Protein AF-A0A409XPY7-F1 (afdb_monomer)

InterPro domains:
  IPR007122 Villin/Gelsolin [PR00597] (169-185)
  IPR007122 Villin/Gelsolin [PR00597] (230-250)
  IPR007122 Villin/Gelsolin [PR00597] (290-310)
  IPR007122 Villin/Gelsolin [PR00597] (414-436)
  IPR007122 Villin/Gelsolin [PTHR11977] (135-487)
  IPR007122 Villin/Gelsolin [SM00262] (150-250)
  IPR007122 Villin/Gelsolin [SM00262] (276-369)
  IPR007122 Villin/Gelsolin [SM00262] (385-489)
  IPR007123 Gelsolin-like domain [PF00626] (166-244)
  IPR007123 Gelsolin-like domain [PF00626] (291-356)
  IPR007123 Gelsolin-like domain [PF00626] (403-486)
  IPR029006 ADF-H/Gelsolin-like domain superfamily [G3DSA:3.40.20.10] (138-263)
  IPR029006 ADF-H/Gelsolin-like domain superfamily [G3DSA:3.40.20.10] (264-374)
  IPR029006 ADF-H/Gelsolin-like domain superfamily [G3DSA:3.40.20.10] (384-488)

Foldseek 3Di:
DVVVVVVVVVVVVVVVVVVVVLPDDPDDDDDPVRDDCVVVVCVPPVVVVVVVVVVVVPPDPDDDDDDDDDPPPPVVVVVVVVVVVVVPDDPVVVVVVVVVVVVVVVVVPDDPPPPPVPPCCVCVLPPVVLVVLLVVLVVQPLLPPPQPDADKWKFWQAPLHTHTDDPVCVQEEELQTKMKMKGWDAPDPPDPDIAIAIEIEHRPNHDPSRSVSSLVVSVSSCSNVVVRYWYKYAYPPQGDPVVLVNDLEHEYEYDDNVNVPPDQPQLHDLADWWKKKWAWCDDVVDDTGIYIYTDPPALQVFAAQTWMWIRRNQEIEIEAHPNHDPVSVVVSVVVVVVNCVSVVNSHHYYYYYVVDPCNCVSQCSRNNPRDHHYPPCPPLPQPVPAKWKFWWDCPVVDTDTHTDPDPAPVRDDLQTKMWIFQQPRDPRGAIEIEHRVNYRSCCVSCVVVVVLVVLVVCCVVVVDPSRDSSRMYIYHYVPSDDPVVNVRD

Solvent-accessible surface area (backbone atoms only — not comparable to full-atom values): 27796 Å² total; per-residue (Å²): 115,73,71,59,55,52,54,50,51,52,52,52,51,52,53,51,52,52,50,61,65,72,67,65,72,95,66,98,75,82,54,87,92,65,60,73,68,63,63,61,54,48,61,69,48,53,52,58,50,53,51,50,63,56,49,58,75,76,69,72,81,72,82,92,76,94,80,86,90,89,71,78,67,63,57,57,60,49,54,52,53,52,54,53,60,57,68,72,52,66,79,74,56,57,59,55,49,51,51,47,49,56,51,47,59,66,60,69,76,51,76,82,73,72,59,69,87,75,50,77,61,87,39,75,76,34,72,65,48,52,48,52,37,32,55,51,30,72,68,34,77,74,46,75,72,56,79,78,57,76,46,80,48,46,28,36,48,52,95,84,37,75,40,79,50,59,79,91,45,69,37,57,46,38,27,29,26,18,27,41,37,41,39,24,42,54,93,43,95,85,48,88,60,77,42,38,43,35,34,33,40,35,25,82,62,35,47,72,65,37,46,50,40,36,56,53,53,49,52,29,51,28,49,59,57,71,57,57,39,31,38,34,44,29,26,66,96,38,58,46,61,70,68,47,66,78,24,88,45,37,35,38,37,81,44,16,64,92,74,63,52,83,59,86,62,83,67,62,66,56,86,42,80,48,23,31,44,26,38,70,50,75,34,88,99,51,76,66,29,38,36,37,33,56,46,71,81,46,41,89,65,39,48,48,41,31,24,37,38,41,36,42,42,44,39,33,39,36,40,38,31,80,68,36,51,71,68,33,53,52,48,49,50,54,52,51,49,51,57,30,55,63,48,71,63,69,38,50,78,47,81,27,40,58,91,43,85,64,29,65,60,63,36,44,76,52,34,93,83,50,62,65,38,73,62,87,70,72,76,81,74,77,59,88,50,73,52,48,35,23,40,51,44,54,91,80,80,50,83,41,76,47,80,46,82,68,66,36,73,86,68,63,51,51,60,37,27,34,39,38,43,36,54,60,73,45,99,66,43,32,36,40,34,43,31,20,84,61,28,48,66,63,52,68,68,42,43,67,59,50,53,50,50,50,38,51,53,50,30,68,73,57,82,42,95,78,57,66,70,57,47,22,39,38,39,28,40,68,92,50,72,53,70,72,53,64,74,64,64

Organism: Psilocybe cyanescens (NCBI:txid93625)

Secondary structure (DSSP, 8-state):
-HHHHHHHHHHHHHHHHHHHHHT--SSS---GGG--THHHHIIIIIHHHHHHHHHHHHH--PPP-------SHHHHHHHHHHHHHHHTS-TTHHHHHHHHHHHHHHHSSS-----TTTS-GGGTTSHHHHHHHHHHHHH-TTTTTTTSSSEEEEEEEETTEEEEPPGGGTTEEETTSEEEEEEEE-SSTT-SS-EEEEEEEE-TT--HHHHHHHHHHHHHHHHHTTT-SEEEEEETTS--HHHHHT-SEEEEES--TTTTTTS--SSPPSS--EEEEEEEEPPTTSPPEEEEEEE-SSGGG-BTTSEEEEE-SSEEEEEE-TT--HHHHHHHHHHHHHHHHHTTT-SEEEEEETTSTTHHHHHHTT-TT--PBPP------------EEEEEE-TTSS-EEEEESS-SGGG--TTSEEEEEE-SS-SS-EEEEEE-TT--HHHHHHHHHHHHHHHHHHHHHH-STT--TT--EEEEETT---HHHHHH-

Mean predicted aligned error: 16.46 Å

Radius of gyration: 32.62 Å; Cα contacts (8 Å, |Δi|>4): 713; chains: 1; bounding box: 77×88×77 Å

Sequence (489 aa):
MATSLFVVSIAVGFMKMMIDILLFPTDKAPTSATMNYTVVVFGGIVIPSTIYLVSEIYWFVGPARTIDDSQSSFKEEYEFHVKYLLSLIEPDLSLTLSVLRSTLMMHLTRATVYNIEDSNIALLGSDLEKHIREEAGELESAWEDAGKSVGLQIWRIEKFHVVPWPKERIGSFYDGDSYIVLHTFKKTPEAESLSYDLHFWLGQNTTQDEAGTAAYKTVELDDHLHGKPVQFREVQGYESPRFLSYFRCFICLQGGVATGFQHISDPLPLDIRKLYRVNLSKAPGGRPNLVVREVPALADSLVAGDVYVLDKGANILQFNTKTSAGQERFKAAEFVQSLANDRKSQTEVTVYDEGGPGAGIFLHEFGEETTLRPIDSSPSNLTEVHPILYCISDATGNVVFEKVEPVSKASLSSNDAFLLDHSAGASHPTIYVWIGRNASLNERRLSIQYAQRYLYDKKIKSDSASVRVAIPVIKMQEGEETAEFLEAI

Nearest PDB structures (foldseek):
  8gt4-assembly1_B  TM=8.524E-01  e=4.675E-20  Physarum polycephalum
  7w52-assembly2_D  TM=9.129E-01  e=1.829E-18  Physarum polycephalum
  7yne-assembly4_H  TM=9.182E-01  e=3.469E-18  Physarum polycephalum
  7w4z-assembly1_B  TM=8.397E-01  e=3.585E-19  Physarum polycephalum
  8gt1-assembly1_B  TM=8.368E-01  e=3.585E-19  Physarum polycephalum

pLDDT: mean 74.55, std 20.74, range [25.94, 98.12]

Structure (mmCIF, N/CA/C/O backbone):
data_AF-A0A409XPY7-F1
#
_entry.id   AF-A0A409XPY7-F1
#
loop_
_atom_site.group_PDB
_atom_site.id
_atom_site.type_symbol
_atom_site.label_atom_id
_atom_site.label_alt_id
_atom_site.label_comp_id
_atom_site.label_asym_id
_atom_site.label_entity_id
_atom_site.label_seq_id
_atom_site.pdbx_PDB_ins_code
_atom_site.Cartn_x
_atom_site.Cartn_y
_atom_site.Cartn_z
_atom_site.occupancy
_atom_site.B_iso_or_equiv
_atom_site.auth_seq_id
_atom_site.auth_comp_id
_atom_site.auth_asym_id
_atom_site.auth_atom_id
_atom_site.pdbx_PDB_model_num
ATOM 1 N N . MET A 1 1 ? -43.848 -41.364 -0.339 1.00 49.28 1 MET A N 1
ATOM 2 C CA . MET A 1 1 ? -43.134 -42.523 -0.923 1.00 49.28 1 MET A CA 1
ATOM 3 C C . MET A 1 1 ? -43.859 -43.131 -2.130 1.00 49.28 1 MET A C 1
ATOM 5 O O . MET A 1 1 ? -43.208 -43.362 -3.135 1.00 49.28 1 MET A O 1
ATOM 9 N N . ALA A 1 2 ? -45.186 -43.336 -2.101 1.00 43.22 2 ALA A N 1
ATOM 10 C CA . ALA A 1 2 ? -45.912 -43.980 -3.212 1.00 43.22 2 ALA A CA 1
ATOM 11 C C . ALA A 1 2 ? -45.931 -43.185 -4.542 1.00 43.22 2 ALA A C 1
ATOM 13 O O . ALA A 1 2 ? -45.910 -43.778 -5.615 1.00 43.22 2 ALA A O 1
ATOM 14 N N . THR A 1 3 ? -45.910 -41.849 -4.493 1.00 42.00 3 THR A N 1
ATOM 15 C CA . THR A 1 3 ? -45.922 -40.990 -5.690 1.00 42.00 3 THR A CA 1
ATOM 16 C C . THR A 1 3 ? -44.591 -40.951 -6.446 1.00 42.00 3 THR A C 1
ATOM 18 O O . THR A 1 3 ? -44.615 -40.819 -7.665 1.00 42.00 3 THR A O 1
ATOM 21 N N . SER A 1 4 ? -43.436 -41.128 -5.787 1.00 48.88 4 SER A N 1
ATOM 22 C CA . SER A 1 4 ? -42.144 -41.160 -6.498 1.00 48.88 4 SER A CA 1
ATOM 23 C C . SER A 1 4 ? -41.876 -42.519 -7.149 1.00 48.88 4 SER A C 1
ATOM 25 O O . SER A 1 4 ? -41.352 -42.565 -8.256 1.00 48.88 4 SER A O 1
ATOM 27 N N . LEU A 1 5 ? -42.320 -43.620 -6.532 1.00 49.88 5 LEU A N 1
ATOM 28 C CA . LEU A 1 5 ? -42.215 -44.969 -7.105 1.00 49.88 5 LEU A CA 1
ATOM 29 C C . LEU A 1 5 ? -43.023 -45.124 -8.402 1.00 49.88 5 LEU A C 1
ATOM 31 O O . LEU A 1 5 ? -42.574 -45.794 -9.332 1.00 49.88 5 LEU A O 1
ATOM 35 N N . PHE A 1 6 ? -44.181 -44.465 -8.497 1.00 51.50 6 PHE A N 1
ATOM 36 C CA . PHE A 1 6 ? -45.008 -44.485 -9.705 1.00 51.50 6 PHE A CA 1
ATOM 37 C C . PHE A 1 6 ? -44.353 -43.724 -10.870 1.00 51.50 6 PHE A C 1
ATOM 39 O O . PHE A 1 6 ? -44.274 -44.243 -11.982 1.00 51.50 6 PHE A O 1
ATOM 46 N N . VAL A 1 7 ? -43.801 -42.536 -10.601 1.00 54.12 7 VAL A N 1
ATOM 47 C CA . VAL A 1 7 ? -43.088 -41.727 -11.607 1.00 54.12 7 VAL A CA 1
ATOM 48 C C . VAL A 1 7 ? -41.821 -42.437 -12.091 1.00 54.12 7 VAL A C 1
ATOM 50 O O . VAL A 1 7 ? -41.562 -42.483 -13.292 1.00 54.12 7 VAL A O 1
ATOM 53 N N . VAL A 1 8 ? -41.073 -43.065 -11.178 1.00 56.97 8 VAL A N 1
ATOM 54 C CA . VAL A 1 8 ? -39.869 -43.841 -11.516 1.00 56.97 8 VAL A CA 1
ATOM 55 C C . VAL A 1 8 ? -40.217 -45.070 -12.360 1.00 56.97 8 VAL A C 1
ATOM 57 O O . VAL A 1 8 ? -39.531 -45.350 -13.340 1.00 56.97 8 VAL A O 1
ATOM 60 N N . SER A 1 9 ? -41.316 -45.763 -12.056 1.00 61.19 9 SER A N 1
ATOM 61 C CA . SER A 1 9 ? -41.749 -46.934 -12.835 1.00 61.19 9 SER A CA 1
ATOM 62 C C . SER A 1 9 ? -42.155 -46.562 -14.266 1.00 61.19 9 SER A C 1
ATOM 64 O O . SER A 1 9 ? -41.818 -47.279 -15.209 1.00 61.19 9 SER A O 1
ATOM 66 N N . ILE A 1 10 ? -42.817 -45.412 -14.449 1.00 59.41 10 ILE A N 1
ATOM 67 C CA . ILE A 1 10 ? -43.170 -44.888 -15.778 1.00 59.41 10 ILE A CA 1
ATOM 68 C C . ILE A 1 10 ? -41.913 -44.465 -16.551 1.00 59.41 10 ILE A C 1
ATOM 70 O O . ILE A 1 10 ? -41.792 -44.789 -17.732 1.00 59.41 10 ILE A O 1
ATOM 74 N N . ALA A 1 11 ? -40.953 -43.803 -15.897 1.00 57.81 11 ALA A N 1
ATOM 75 C CA . ALA A 1 11 ? -39.706 -43.369 -16.530 1.00 57.81 11 ALA A CA 1
ATOM 76 C C . ALA A 1 11 ? -38.838 -44.555 -16.991 1.00 57.81 11 ALA A C 1
ATOM 78 O O . ALA A 1 11 ? -38.324 -44.552 -18.110 1.00 57.81 11 ALA A O 1
ATOM 79 N N . VAL A 1 12 ? -38.731 -45.604 -16.168 1.00 70.81 12 VAL A N 1
ATOM 80 C CA . VAL A 1 12 ? -38.002 -46.835 -16.519 1.00 70.81 12 VAL A CA 1
ATOM 81 C C . VAL A 1 12 ? -38.717 -47.599 -17.639 1.00 70.81 12 VAL A C 1
ATOM 83 O O . VAL A 1 12 ? -38.064 -48.081 -18.565 1.00 70.81 12 VAL A O 1
ATOM 86 N N . GLY A 1 13 ? -40.053 -47.658 -17.610 1.00 66.38 13 GLY A N 1
ATOM 87 C CA . GLY A 1 13 ? -40.848 -48.253 -18.688 1.00 66.38 13 GLY A CA 1
ATOM 88 C C . GLY A 1 13 ? -40.677 -47.527 -20.027 1.00 66.38 13 GLY A C 1
ATOM 89 O O . GLY A 1 13 ? -40.483 -48.174 -21.057 1.00 66.38 13 GLY A O 1
ATOM 90 N N . PHE A 1 14 ? -40.670 -46.191 -20.011 1.00 60.25 14 PHE A N 1
ATOM 91 C CA . PHE A 1 14 ? -40.463 -45.365 -21.204 1.00 60.25 14 PHE A CA 1
ATOM 92 C C . PHE A 1 14 ? -39.043 -45.510 -21.774 1.00 60.25 14 PHE A C 1
ATOM 94 O O . PHE A 1 14 ? -38.875 -45.657 -22.984 1.00 60.25 14 PHE A O 1
ATOM 101 N N . MET A 1 15 ? -38.024 -45.560 -20.909 1.00 63.62 15 MET A N 1
ATOM 102 C CA . MET A 1 15 ? -36.630 -45.802 -21.307 1.00 63.62 15 MET A CA 1
ATOM 103 C C . MET A 1 15 ? -36.448 -47.184 -21.944 1.00 63.62 15 MET A C 1
ATOM 105 O O . MET A 1 15 ? -35.779 -47.300 -22.968 1.00 63.62 15 MET A O 1
ATOM 109 N N . LYS A 1 16 ? -37.093 -48.224 -21.399 1.00 60.88 16 LYS A N 1
ATOM 110 C CA . LYS A 1 16 ? -37.049 -49.578 -21.970 1.00 60.88 16 LYS A CA 1
ATOM 111 C C . LYS A 1 16 ? -37.733 -49.652 -23.341 1.00 60.88 16 LYS A C 1
ATOM 113 O O . LYS A 1 16 ? -37.173 -50.224 -24.268 1.00 60.88 16 LYS A O 1
ATOM 118 N N . MET A 1 17 ? -38.887 -49.002 -23.497 1.00 58.19 17 MET A N 1
ATOM 119 C CA . MET A 1 17 ? -39.593 -48.916 -24.781 1.00 58.19 17 MET A CA 1
ATOM 120 C C . MET A 1 17 ? -38.756 -48.196 -25.854 1.00 58.19 17 MET A C 1
ATOM 122 O O . MET A 1 17 ? -38.716 -48.635 -27.000 1.00 58.19 17 MET A O 1
ATOM 126 N N . MET A 1 18 ? -38.057 -47.115 -25.490 1.00 57.38 18 MET A N 1
ATOM 127 C CA . MET A 1 18 ? -37.156 -46.404 -26.407 1.00 57.38 18 MET A CA 1
ATOM 128 C C . MET A 1 18 ? -35.946 -47.254 -26.812 1.00 57.38 18 MET A C 1
ATOM 130 O O . MET A 1 18 ? -35.533 -47.209 -27.967 1.00 57.38 18 MET A O 1
ATOM 134 N N . ILE A 1 19 ? -35.408 -48.058 -25.891 1.00 58.25 19 ILE A N 1
ATOM 135 C CA . ILE A 1 19 ? -34.332 -49.020 -26.166 1.00 58.25 19 ILE A CA 1
ATOM 136 C C . ILE A 1 19 ? -34.796 -50.077 -27.179 1.00 58.25 19 ILE A C 1
ATOM 138 O O . ILE A 1 19 ? -34.087 -50.323 -28.152 1.00 58.25 19 ILE A O 1
ATOM 142 N N . ASP A 1 20 ? -35.998 -50.634 -27.009 1.00 53.34 20 ASP A N 1
ATOM 143 C CA . ASP A 1 20 ? -36.545 -51.651 -27.916 1.00 53.34 20 ASP A CA 1
ATOM 144 C C . ASP A 1 20 ? -36.836 -51.084 -29.322 1.00 53.34 20 ASP A C 1
ATOM 146 O O . ASP A 1 20 ? -36.585 -51.754 -30.321 1.00 53.34 20 ASP A O 1
ATOM 150 N N . ILE A 1 21 ? -37.293 -49.828 -29.427 1.00 53.16 21 ILE A N 1
ATOM 151 C CA . ILE A 1 21 ? -37.526 -49.143 -30.716 1.00 53.16 21 ILE A CA 1
ATOM 152 C C . ILE A 1 21 ? -36.205 -48.821 -31.438 1.00 53.16 21 ILE A C 1
ATOM 154 O O . ILE A 1 21 ? -36.139 -48.892 -32.665 1.00 53.16 21 ILE A O 1
ATOM 158 N N . LEU A 1 22 ? -35.147 -48.484 -30.694 1.00 52.25 22 LEU A N 1
ATOM 159 C CA . LEU A 1 22 ? -33.845 -48.077 -31.244 1.00 52.25 22 LEU A CA 1
ATOM 160 C C . LEU A 1 22 ? -32.886 -49.252 -31.518 1.00 52.25 22 LEU A C 1
ATOM 162 O O . LEU A 1 22 ? -31.847 -49.050 -32.150 1.00 52.25 22 LEU A O 1
ATOM 166 N N . LEU A 1 23 ? -33.219 -50.466 -31.062 1.00 53.59 23 LEU A N 1
ATOM 167 C CA . LEU A 1 23 ? -32.428 -51.692 -31.245 1.00 53.59 23 LEU A CA 1
ATOM 168 C C . LEU A 1 23 ? -32.897 -52.589 -32.402 1.00 53.59 23 LEU A C 1
ATOM 170 O O . LEU A 1 23 ? -32.326 -53.663 -32.580 1.00 53.59 23 LEU A O 1
ATOM 174 N N . PHE A 1 24 ? -33.877 -52.177 -33.213 1.00 45.03 24 PHE A N 1
ATOM 175 C CA . PHE A 1 24 ? -34.190 -52.860 -34.474 1.00 45.03 24 PHE A CA 1
ATOM 176 C C . PHE A 1 24 ? -33.361 -52.279 -35.633 1.00 45.03 24 PHE A C 1
ATOM 178 O O . PHE A 1 24 ? -33.739 -51.253 -36.200 1.00 45.03 24 PHE A O 1
ATOM 185 N N . PRO A 1 25 ? -32.251 -52.914 -36.050 1.00 50.97 25 PRO A N 1
ATOM 186 C CA . PRO A 1 25 ? -31.643 -52.611 -37.337 1.00 50.97 25 PRO A CA 1
ATOM 187 C C . PRO A 1 25 ? -32.526 -53.179 -38.458 1.00 50.97 25 PRO A C 1
ATOM 189 O O . PRO A 1 25 ? -32.882 -54.357 -38.446 1.00 50.97 25 PRO A O 1
ATOM 192 N N . THR A 1 26 ? -32.867 -52.360 -39.453 1.00 51.25 26 THR A N 1
ATOM 193 C CA . THR A 1 26 ? -33.644 -52.787 -40.632 1.00 51.25 26 THR A CA 1
ATOM 194 C C . THR A 1 26 ? -32.857 -53.666 -41.610 1.00 51.25 26 THR A C 1
ATOM 196 O O . THR A 1 26 ? -33.436 -54.106 -42.596 1.00 51.25 26 THR A O 1
ATOM 199 N N . ASP A 1 27 ? -31.574 -53.963 -41.359 1.00 46.81 27 ASP A N 1
ATOM 200 C CA . ASP A 1 27 ? -30.759 -54.771 -42.272 1.00 46.81 27 ASP A CA 1
ATOM 201 C C . ASP A 1 27 ? -29.621 -55.557 -41.600 1.00 46.81 27 ASP A C 1
ATOM 203 O O . ASP A 1 27 ? -29.103 -55.185 -40.546 1.00 46.81 27 ASP A O 1
ATOM 207 N N . LYS A 1 28 ? -29.219 -56.670 -42.230 1.00 50.50 28 LYS A N 1
ATOM 208 C CA . LYS A 1 28 ? -28.364 -57.721 -41.637 1.00 50.50 28 LYS A CA 1
ATOM 209 C C . LYS A 1 28 ? -26.839 -57.483 -41.700 1.00 50.50 28 LYS A C 1
ATOM 211 O O . LYS A 1 28 ? -26.098 -58.380 -41.304 1.00 50.50 28 LYS A O 1
ATOM 216 N N . ALA A 1 29 ? -26.343 -56.329 -42.165 1.00 52.31 29 ALA A N 1
ATOM 217 C CA . ALA A 1 29 ? -24.894 -56.057 -42.236 1.00 52.31 29 ALA A CA 1
ATOM 218 C C . ALA A 1 29 ? -24.536 -54.547 -42.198 1.00 52.31 29 ALA A C 1
ATOM 220 O O . ALA A 1 29 ? -24.563 -53.896 -43.243 1.00 52.31 29 ALA A O 1
ATOM 221 N N . PRO A 1 30 ? -24.181 -53.965 -41.034 1.00 49.88 30 PRO A N 1
ATOM 222 C CA . PRO A 1 30 ? -23.833 -52.543 -40.934 1.00 49.88 30 PRO A CA 1
ATOM 223 C C . PRO A 1 30 ? -22.350 -52.247 -41.250 1.00 49.88 30 PRO A C 1
ATOM 225 O O . PRO A 1 30 ? -21.452 -53.000 -40.876 1.00 49.88 30 PRO A O 1
ATOM 228 N N . THR A 1 31 ? -22.092 -51.106 -41.899 1.00 54.06 31 THR A N 1
ATOM 229 C CA . THR A 1 31 ? -20.760 -50.490 -42.117 1.00 54.06 31 THR A CA 1
ATOM 230 C C . THR A 1 31 ? -20.576 -49.243 -41.232 1.00 54.06 31 THR A C 1
ATOM 232 O O . THR A 1 31 ? -21.530 -48.791 -40.597 1.00 54.06 31 THR A O 1
ATOM 235 N N . SER A 1 32 ? -19.370 -48.656 -41.171 1.00 49.31 32 SER A N 1
ATOM 236 C CA . SER A 1 32 ? -19.052 -47.486 -40.319 1.00 49.31 32 SER A CA 1
ATOM 237 C C . SER A 1 32 ? -19.909 -46.240 -40.594 1.00 49.31 32 SER A C 1
ATOM 239 O O . SER A 1 32 ? -20.085 -45.421 -39.698 1.00 49.31 32 SER A O 1
ATOM 241 N N . ALA A 1 33 ? -20.512 -46.122 -41.781 1.00 50.59 33 ALA A N 1
ATOM 242 C CA . ALA A 1 33 ? -21.477 -45.065 -42.107 1.00 50.59 33 ALA A CA 1
ATOM 243 C C . ALA A 1 33 ? -22.884 -45.293 -41.506 1.00 50.59 33 ALA A C 1
ATOM 245 O O . ALA A 1 33 ? -23.712 -44.389 -41.509 1.00 50.59 33 ALA A O 1
ATOM 246 N N . THR A 1 34 ? -23.157 -46.490 -40.978 1.00 51.19 34 THR A N 1
ATOM 247 C CA . THR A 1 34 ? -24.443 -46.906 -40.376 1.00 51.19 34 THR A CA 1
ATOM 248 C C . THR A 1 34 ? -24.325 -47.227 -38.879 1.00 51.19 34 THR A C 1
ATOM 250 O O . THR A 1 34 ? -25.196 -47.876 -38.303 1.00 51.19 34 THR A O 1
ATOM 253 N N . MET A 1 35 ? -23.233 -46.809 -38.231 1.00 49.00 35 MET A N 1
ATOM 254 C CA . MET A 1 35 ? -22.965 -47.131 -36.829 1.00 49.00 35 MET A CA 1
ATOM 255 C C . MET A 1 35 ? -23.824 -46.281 -35.880 1.00 49.00 35 MET A C 1
ATOM 257 O O . MET A 1 35 ? -23.881 -45.058 -35.991 1.00 49.00 35 MET A O 1
ATOM 261 N N . ASN A 1 36 ? -24.494 -46.936 -34.931 1.00 49.03 36 ASN A N 1
ATOM 262 C CA . ASN A 1 36 ? -25.420 -46.296 -34.003 1.00 49.03 36 ASN A CA 1
ATOM 263 C C . ASN A 1 36 ? -24.660 -45.487 -32.926 1.00 49.03 36 ASN A C 1
ATOM 265 O O . ASN A 1 36 ? -23.980 -46.061 -32.071 1.00 49.03 36 ASN A O 1
ATOM 269 N N . TYR A 1 37 ? -24.787 -44.154 -32.947 1.00 52.38 37 TYR A N 1
ATOM 270 C CA . TYR A 1 37 ? -24.142 -43.213 -32.010 1.00 52.38 37 TYR A CA 1
ATOM 271 C C . TYR A 1 37 ? -24.596 -43.369 -30.542 1.00 52.38 37 TYR A C 1
ATOM 273 O O . TYR A 1 37 ? -24.044 -42.733 -29.642 1.00 52.38 37 TYR A O 1
ATOM 281 N N . THR A 1 38 ? -25.554 -44.255 -30.262 1.00 49.97 38 THR A N 1
ATOM 282 C CA . THR A 1 38 ? -26.057 -44.550 -28.914 1.00 49.97 38 THR A CA 1
ATOM 283 C C . THR A 1 38 ? -24.990 -45.109 -27.965 1.00 49.97 38 THR A C 1
ATOM 285 O O . THR A 1 38 ? -25.078 -44.858 -26.768 1.00 49.97 38 THR A O 1
ATOM 288 N N . VAL A 1 39 ? -23.940 -45.782 -28.456 1.00 48.56 39 VAL A N 1
ATOM 289 C CA . VAL A 1 39 ? -22.846 -46.299 -27.598 1.00 48.56 39 VAL A CA 1
ATOM 290 C C . VAL A 1 39 ? -21.988 -45.165 -27.017 1.00 48.56 39 VAL A C 1
ATOM 292 O O . VAL A 1 39 ? -21.540 -45.246 -25.873 1.00 48.56 39 VAL A O 1
ATOM 295 N N . VAL A 1 40 ? -21.822 -44.069 -27.763 1.00 49.81 40 VAL A N 1
ATOM 296 C CA . VAL A 1 40 ? -21.052 -42.894 -27.319 1.00 49.81 40 VAL A CA 1
ATOM 297 C C . VAL A 1 40 ? -21.822 -42.118 -26.246 1.00 49.81 40 VAL A C 1
ATOM 299 O O . VAL A 1 40 ? -21.244 -41.690 -25.248 1.00 49.81 40 VAL A O 1
ATOM 302 N N . VAL A 1 41 ? -23.146 -42.014 -26.394 1.00 49.88 41 VAL A N 1
ATOM 303 C CA . VAL A 1 41 ? -24.019 -41.365 -25.401 1.00 49.88 41 VAL A CA 1
ATOM 304 C C . VAL A 1 41 ? -24.153 -42.218 -24.129 1.00 49.88 41 VAL A C 1
ATOM 306 O O . VAL A 1 41 ? -24.166 -41.673 -23.024 1.00 49.88 41 VAL A O 1
ATOM 309 N N . PHE A 1 42 ? -24.167 -43.552 -24.256 1.00 48.88 42 PHE A N 1
ATOM 310 C CA . PHE A 1 42 ? -24.199 -44.471 -23.110 1.00 48.88 42 PHE A CA 1
ATOM 311 C C . PHE A 1 42 ? -22.951 -44.344 -22.223 1.00 48.88 42 PHE A C 1
ATOM 313 O O . PHE A 1 42 ? -23.074 -44.261 -21.002 1.00 48.88 42 PHE A O 1
ATOM 320 N N . GLY A 1 43 ? -21.755 -44.280 -22.822 1.00 49.28 43 GLY A N 1
ATOM 321 C CA . GLY A 1 43 ? -20.502 -44.136 -22.072 1.00 49.28 43 GLY A CA 1
ATOM 322 C C . GLY A 1 43 ? -20.309 -42.746 -21.457 1.00 49.28 43 GLY A C 1
ATOM 323 O O . GLY A 1 43 ? -19.787 -42.633 -20.351 1.00 49.28 43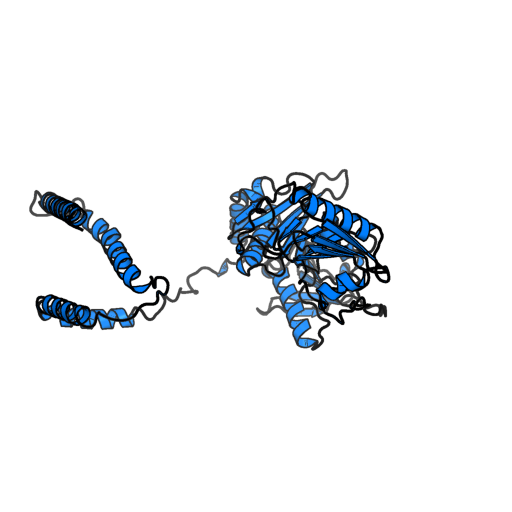 GLY A O 1
ATOM 324 N N . GLY A 1 44 ? -20.763 -41.695 -22.149 1.00 50.53 44 GLY A N 1
ATOM 325 C CA . GLY A 1 44 ? -20.519 -40.307 -21.747 1.00 50.53 44 GLY A CA 1
ATOM 326 C C . GLY A 1 44 ? -21.415 -39.776 -20.627 1.00 50.53 44 GLY A C 1
ATOM 327 O O . GLY A 1 44 ? -21.022 -38.831 -19.953 1.00 50.53 44 GLY A O 1
ATOM 328 N N . ILE A 1 45 ? -22.603 -40.354 -20.413 1.00 50.50 45 ILE A N 1
ATOM 329 C CA . ILE A 1 45 ? -23.590 -39.789 -19.471 1.00 50.50 45 ILE A CA 1
ATOM 330 C C . ILE A 1 45 ? -23.926 -40.763 -18.345 1.00 50.50 45 ILE A C 1
ATOM 332 O O . ILE A 1 45 ? -23.968 -40.359 -17.184 1.00 50.50 45 ILE A O 1
ATOM 336 N N . VAL A 1 46 ? -24.133 -42.046 -18.652 1.00 52.03 46 VAL A N 1
ATOM 337 C CA . VAL A 1 46 ? -24.573 -43.031 -17.650 1.00 52.03 46 VAL A CA 1
ATOM 338 C C . VAL A 1 46 ? -23.464 -43.297 -16.640 1.00 52.03 46 VAL A C 1
ATOM 340 O O . VAL A 1 46 ? -23.716 -43.230 -15.443 1.00 52.03 46 VAL A O 1
ATOM 343 N N . ILE A 1 47 ? -22.231 -43.501 -17.111 1.00 53.16 47 ILE A N 1
ATOM 344 C CA . ILE A 1 47 ? -21.070 -43.811 -16.266 1.00 53.16 47 ILE A CA 1
ATOM 345 C C . ILE A 1 47 ? -20.767 -42.679 -15.266 1.00 53.16 47 ILE A C 1
ATOM 347 O O . ILE A 1 47 ? -20.768 -42.963 -14.064 1.00 53.16 47 ILE A O 1
ATOM 351 N N . PRO A 1 48 ? -20.583 -41.407 -15.683 1.00 53.03 48 PRO A N 1
ATOM 352 C CA . PRO A 1 48 ? -20.351 -40.320 -14.731 1.00 53.03 48 PRO A CA 1
ATOM 353 C C . PRO A 1 48 ? -21.545 -40.072 -13.801 1.00 53.03 48 PRO A C 1
ATOM 355 O O . PRO A 1 48 ? -21.337 -39.742 -12.637 1.00 53.03 48 PRO A O 1
ATOM 358 N N . SER A 1 49 ? -22.778 -40.320 -14.253 1.00 52.69 49 SER A N 1
ATOM 359 C CA . SER A 1 49 ? -23.978 -40.187 -13.415 1.00 52.69 49 SER A CA 1
ATOM 360 C C . SER A 1 49 ? -24.049 -41.268 -12.328 1.00 52.69 49 SER A C 1
ATOM 362 O O . SER A 1 49 ? -24.369 -40.959 -11.184 1.00 52.69 49 SER A O 1
ATOM 364 N N . THR A 1 50 ? -23.679 -42.519 -12.629 1.00 55.50 50 THR A N 1
ATOM 365 C CA . THR A 1 50 ? -23.526 -43.572 -11.605 1.00 55.50 50 THR A CA 1
ATOM 366 C C . THR A 1 50 ? -22.364 -43.309 -10.650 1.00 55.50 50 THR A C 1
ATOM 368 O O . THR A 1 50 ? -22.491 -43.595 -9.463 1.00 55.50 50 THR A O 1
ATOM 371 N N . ILE A 1 51 ? -21.255 -42.734 -11.127 1.00 57.34 51 ILE A N 1
ATOM 372 C CA . ILE A 1 51 ? -20.125 -42.344 -10.268 1.00 57.34 51 ILE A CA 1
ATOM 373 C C . ILE A 1 51 ? -20.546 -41.221 -9.312 1.00 57.34 51 ILE A C 1
ATOM 375 O O . ILE A 1 51 ? -20.256 -41.304 -8.120 1.00 57.34 51 ILE A O 1
ATOM 379 N N . TYR A 1 52 ? -21.287 -40.224 -9.803 1.00 53.84 52 TYR A N 1
ATOM 380 C CA . TYR A 1 52 ? -21.830 -39.139 -8.984 1.00 53.84 52 TYR A CA 1
ATOM 381 C C . TYR A 1 52 ? -22.756 -39.674 -7.878 1.00 53.84 52 TYR A C 1
ATOM 383 O O . TYR A 1 52 ? -22.562 -39.361 -6.704 1.00 53.84 52 TYR A O 1
ATOM 391 N N . LEU A 1 53 ? -23.670 -40.585 -8.226 1.00 51.69 53 LEU A N 1
ATOM 392 C CA . LEU A 1 53 ? -24.628 -41.196 -7.294 1.00 51.69 53 LEU A CA 1
ATOM 393 C C . LEU A 1 53 ? -23.955 -42.063 -6.213 1.00 51.69 53 LEU A C 1
ATOM 395 O O . LEU A 1 53 ? -24.409 -42.097 -5.073 1.00 51.69 53 LEU A O 1
ATOM 399 N N . VAL A 1 54 ? -22.848 -42.738 -6.542 1.00 53.62 54 VAL A N 1
ATOM 400 C CA . VAL A 1 54 ? -22.041 -43.481 -5.556 1.00 53.62 54 VAL A CA 1
ATOM 401 C C . VAL A 1 54 ? -21.197 -42.530 -4.699 1.00 53.62 54 VAL A C 1
ATOM 403 O O . VAL A 1 54 ? -20.992 -42.797 -3.518 1.00 53.62 54 VAL A O 1
ATOM 406 N N . SER A 1 55 ? -20.737 -41.403 -5.250 1.00 47.38 55 SER A N 1
ATOM 407 C CA . SER A 1 55 ? -19.912 -40.430 -4.520 1.00 47.38 55 SER A CA 1
ATOM 408 C C . SER A 1 55 ? -20.686 -39.629 -3.463 1.00 47.38 55 SER A C 1
ATOM 410 O O . SER A 1 55 ? -20.124 -39.322 -2.410 1.00 47.38 55 SER A O 1
ATOM 412 N N . GLU A 1 56 ? -21.985 -39.374 -3.665 1.00 42.34 56 GLU A N 1
ATOM 413 C CA . GLU A 1 56 ? -22.832 -38.721 -2.651 1.00 42.34 56 GLU A CA 1
ATOM 414 C C . GLU A 1 56 ? -23.056 -39.589 -1.401 1.00 42.34 56 GLU A C 1
ATOM 416 O O . GLU A 1 56 ? -23.272 -39.055 -0.314 1.00 42.34 56 GLU A O 1
ATOM 421 N N . ILE A 1 57 ? -22.918 -40.916 -1.513 1.00 48.59 57 ILE A N 1
ATOM 422 C CA . ILE A 1 57 ? -23.035 -41.852 -0.380 1.00 48.59 57 ILE A CA 1
ATOM 423 C C . ILE A 1 57 ? -21.827 -41.747 0.573 1.00 48.59 57 ILE A C 1
ATOM 425 O O . ILE A 1 57 ? -21.933 -42.129 1.738 1.00 48.59 57 ILE A O 1
ATOM 429 N N . TYR A 1 58 ? -20.696 -41.189 0.123 1.00 44.53 58 TYR A N 1
ATOM 430 C CA . TYR A 1 58 ? -19.457 -41.135 0.910 1.00 44.53 58 TYR A CA 1
ATOM 431 C C . TYR A 1 58 ? -19.031 -39.735 1.365 1.00 44.53 58 TYR A C 1
ATOM 433 O O . TYR A 1 58 ? -18.132 -39.650 2.202 1.00 44.53 58 TYR A O 1
ATOM 441 N N . TRP A 1 59 ? -19.665 -38.656 0.880 1.00 38.28 59 TRP A N 1
ATOM 442 C CA . TRP A 1 59 ? -19.236 -37.288 1.214 1.00 38.28 59 TRP A CA 1
ATOM 443 C C . TRP A 1 59 ? -20.179 -36.446 2.079 1.00 38.28 59 TRP A C 1
ATOM 445 O O . TRP A 1 59 ? -19.741 -35.422 2.603 1.00 38.28 59 TRP A O 1
ATOM 455 N N . PHE A 1 60 ? -21.424 -36.867 2.315 1.00 32.53 60 PHE A N 1
ATOM 456 C CA . PHE A 1 60 ? -22.341 -36.119 3.181 1.00 32.53 60 PHE A CA 1
ATOM 457 C C . PHE A 1 60 ? -22.432 -36.728 4.589 1.00 32.53 60 PHE A C 1
ATOM 459 O O . PHE A 1 60 ? -23.265 -37.588 4.869 1.00 32.53 60 PHE A O 1
ATOM 466 N N . VAL A 1 61 ? -21.603 -36.234 5.514 1.00 39.69 61 VAL A N 1
ATOM 467 C CA . VAL A 1 61 ? -21.888 -36.338 6.953 1.00 39.69 61 VAL A CA 1
ATOM 468 C C . VAL A 1 61 ? -22.760 -35.138 7.317 1.00 39.69 61 VAL A C 1
ATOM 470 O O . VAL A 1 61 ? -22.272 -34.021 7.473 1.00 39.69 61 VAL A O 1
ATOM 473 N N . GLY A 1 62 ? -24.075 -35.356 7.385 1.00 42.06 62 GLY A N 1
ATOM 474 C CA . GLY A 1 62 ? -25.019 -34.361 7.902 1.00 42.06 62 GLY A CA 1
ATOM 475 C C . GLY A 1 62 ? -24.720 -33.985 9.366 1.00 42.06 62 GLY A C 1
ATOM 476 O O . GLY A 1 62 ? -23.990 -34.704 10.052 1.00 42.06 62 GLY A O 1
ATOM 477 N N . PRO A 1 63 ? -25.271 -32.865 9.874 1.00 34.53 63 PRO A N 1
ATOM 478 C CA . PRO A 1 63 ? -24.885 -32.330 11.173 1.00 34.53 63 PRO A CA 1
ATOM 479 C C . PRO A 1 63 ? -25.242 -33.296 12.305 1.00 34.53 63 PRO A C 1
ATOM 481 O O . PRO A 1 63 ? -26.337 -33.862 12.327 1.00 34.53 63 PRO A O 1
ATOM 484 N N . ALA A 1 64 ? -24.316 -33.441 13.258 1.00 40.81 64 ALA A N 1
ATOM 485 C CA . ALA A 1 64 ? -24.475 -34.265 14.449 1.00 40.81 64 ALA A CA 1
ATOM 486 C C . ALA A 1 64 ? -25.802 -33.956 15.162 1.00 40.81 64 ALA A C 1
ATOM 488 O O . ALA A 1 64 ? -26.071 -32.809 15.531 1.00 40.81 64 ALA A O 1
ATOM 489 N N . ARG A 1 65 ? -26.630 -34.986 15.366 1.00 31.91 65 ARG A N 1
ATOM 490 C CA . ARG A 1 65 ? -27.829 -34.904 16.202 1.00 31.91 65 ARG A CA 1
ATOM 491 C C . ARG A 1 65 ? -27.868 -36.044 17.210 1.00 31.91 65 ARG A C 1
ATOM 493 O O . ARG A 1 65 ? -27.796 -37.216 16.867 1.00 31.91 65 ARG A O 1
ATOM 500 N N . THR A 1 66 ? -27.985 -35.609 18.452 1.00 36.31 66 THR A N 1
ATOM 501 C CA . THR A 1 66 ? -28.181 -36.317 19.711 1.00 36.31 66 THR A CA 1
ATOM 502 C C . THR A 1 66 ? -29.538 -37.029 19.716 1.00 36.31 66 THR A C 1
ATOM 504 O O . THR A 1 66 ? -30.542 -36.343 19.550 1.00 36.31 66 THR A O 1
ATOM 507 N N . ILE A 1 67 ? -29.561 -38.359 19.871 1.00 32.31 67 ILE A N 1
ATOM 508 C CA . ILE A 1 67 ? -30.564 -39.228 20.542 1.00 32.31 67 ILE A CA 1
ATOM 509 C C . ILE A 1 67 ? -30.199 -40.692 20.208 1.00 32.31 67 ILE A C 1
ATOM 511 O O . ILE A 1 67 ? -29.965 -41.022 19.047 1.00 32.31 67 ILE A O 1
ATOM 515 N N . ASP A 1 68 ? -30.135 -41.533 21.243 1.00 39.00 68 ASP A N 1
ATOM 516 C CA . ASP A 1 68 ? -29.720 -42.942 21.208 1.00 39.00 68 ASP A CA 1
ATOM 517 C C . ASP A 1 68 ? -30.748 -43.919 20.596 1.00 39.00 68 ASP A C 1
ATOM 519 O O . ASP A 1 68 ? -31.960 -43.716 20.668 1.00 39.00 68 ASP A O 1
ATOM 523 N N . ASP A 1 69 ? -30.178 -45.018 20.083 1.00 41.97 69 ASP A N 1
ATOM 524 C CA . ASP A 1 69 ? -30.680 -46.391 19.914 1.00 41.97 69 ASP A CA 1
ATOM 525 C C . ASP A 1 69 ? -31.946 -46.694 19.089 1.00 41.97 69 ASP A C 1
ATOM 527 O O . ASP A 1 69 ? -33.081 -46.485 19.514 1.00 41.97 69 ASP A O 1
ATOM 531 N N . SER A 1 70 ? -31.736 -47.369 17.940 1.00 44.53 70 SER A N 1
ATOM 532 C CA . SER A 1 70 ? -32.365 -48.670 17.586 1.00 44.53 70 SER A CA 1
ATOM 533 C C . SER A 1 70 ? -32.216 -49.040 16.094 1.00 44.53 70 SER A C 1
ATOM 535 O O . SER A 1 70 ? -33.196 -49.048 15.360 1.00 44.53 70 SER A O 1
ATOM 537 N N . GLN A 1 71 ? -31.022 -49.407 15.601 1.00 42.78 71 GLN A N 1
ATOM 538 C CA . GLN A 1 71 ? -30.900 -50.045 14.267 1.00 42.78 71 GLN A CA 1
ATOM 539 C C . GLN A 1 71 ? -29.767 -51.083 14.173 1.00 42.78 71 GLN A C 1
ATOM 541 O O . GLN A 1 71 ? -28.883 -50.993 13.325 1.00 42.78 71 GLN A O 1
ATOM 546 N N . SER A 1 72 ? -29.808 -52.125 15.007 1.00 40.84 72 SER A N 1
ATOM 547 C CA . SER A 1 72 ? -29.031 -53.349 14.750 1.00 40.84 72 SER A CA 1
ATOM 548 C C . SER A 1 72 ? -29.733 -54.309 13.777 1.00 40.84 72 SER A C 1
ATOM 550 O O . SER A 1 72 ? -29.058 -55.094 13.123 1.00 40.84 72 SER A O 1
ATOM 552 N N . SER A 1 73 ? -31.057 -54.208 13.586 1.00 39.41 73 SER A N 1
ATOM 553 C CA . SER A 1 73 ? -31.806 -55.118 12.700 1.00 39.41 73 SER A CA 1
ATOM 554 C C . SER A 1 73 ? -31.734 -54.757 11.210 1.00 39.41 73 SER A C 1
ATOM 556 O O . SER A 1 73 ? -31.804 -55.638 10.360 1.00 39.41 73 SER A O 1
ATOM 558 N N . PHE A 1 74 ? -31.550 -53.478 10.866 1.00 39.97 74 PHE A N 1
ATOM 559 C CA . PHE A 1 74 ? -31.578 -53.020 9.469 1.00 39.97 74 PHE A CA 1
ATOM 560 C C . PHE A 1 74 ? -30.306 -53.355 8.681 1.00 39.97 74 PHE A C 1
ATOM 562 O O . PHE A 1 74 ? -30.354 -53.502 7.460 1.00 39.97 74 PHE A O 1
ATOM 569 N N . LYS A 1 75 ? -29.165 -53.493 9.365 1.00 40.72 75 LYS A N 1
ATOM 570 C CA . LYS A 1 75 ? -27.875 -53.766 8.718 1.00 40.72 75 LYS A CA 1
ATOM 571 C C . LYS A 1 75 ? -27.745 -55.232 8.289 1.00 40.72 75 LYS A C 1
ATOM 573 O O . LYS A 1 75 ? -27.202 -55.507 7.222 1.00 40.72 75 LYS A O 1
ATOM 578 N N . GLU A 1 76 ? -28.302 -56.158 9.070 1.00 42.19 76 GLU A N 1
ATOM 579 C CA . GLU A 1 76 ? -28.271 -57.596 8.767 1.00 42.19 76 GLU A CA 1
ATOM 580 C C . GLU A 1 76 ? -29.214 -57.972 7.612 1.00 42.19 76 GLU A C 1
ATOM 582 O O . GLU A 1 76 ? -28.848 -58.776 6.753 1.00 42.19 76 GLU A O 1
ATOM 587 N N . GLU A 1 77 ? -30.386 -57.334 7.516 1.00 41.62 77 GLU A N 1
ATOM 588 C CA . GLU A 1 77 ? -31.351 -57.589 6.435 1.00 41.62 77 GLU A CA 1
ATOM 589 C C . GLU A 1 77 ? -30.864 -57.054 5.070 1.00 41.62 77 GLU A C 1
ATOM 591 O O . GLU A 1 77 ? -31.137 -57.651 4.021 1.00 41.62 77 GLU A O 1
ATOM 596 N N . TYR A 1 78 ? -30.063 -55.981 5.077 1.00 42.81 78 TYR A N 1
ATOM 597 C CA . TYR A 1 78 ? -29.439 -55.410 3.878 1.00 42.81 78 TYR A CA 1
ATOM 598 C C . TYR A 1 78 ? -28.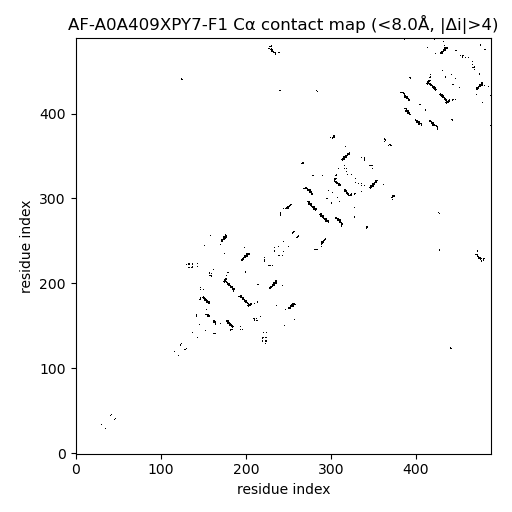211 -56.198 3.404 1.00 42.81 78 TYR A C 1
ATOM 600 O O . TYR A 1 78 ? -28.073 -56.447 2.203 1.00 42.81 78 TYR A O 1
ATOM 608 N N . GLU A 1 79 ? -27.335 -56.643 4.313 1.00 44.12 79 GLU A N 1
ATOM 609 C CA . GLU A 1 79 ? -26.186 -57.478 3.928 1.00 44.12 79 GLU A CA 1
ATOM 610 C C . GLU A 1 79 ? -26.620 -58.830 3.343 1.00 44.12 79 GLU A C 1
ATOM 612 O O . GLU A 1 79 ? -25.983 -59.333 2.409 1.00 44.12 79 GLU A O 1
ATOM 617 N N . PHE A 1 80 ? -27.733 -59.393 3.828 1.00 46.34 80 PHE A N 1
ATOM 618 C CA . PHE A 1 80 ? -28.308 -60.622 3.282 1.00 46.34 80 PHE A CA 1
ATOM 619 C C . PHE A 1 80 ? -28.761 -60.450 1.821 1.00 46.34 80 PHE A C 1
ATOM 621 O O . PHE A 1 80 ? -28.417 -61.271 0.967 1.00 46.34 80 PHE A O 1
ATOM 628 N N . HIS A 1 81 ? -29.451 -59.350 1.496 1.00 42.75 81 HIS A N 1
ATOM 629 C CA . HIS A 1 81 ? -29.923 -59.077 0.132 1.00 42.75 81 HIS A CA 1
ATOM 630 C C . HIS A 1 81 ? -28.783 -58.773 -0.849 1.00 42.75 81 HIS A C 1
ATOM 632 O O . HIS A 1 81 ? -28.835 -59.204 -2.002 1.00 42.75 81 HIS A O 1
ATOM 638 N N . VAL A 1 82 ? -27.720 -58.099 -0.398 1.00 45.50 82 VAL A N 1
ATOM 639 C CA . VAL A 1 82 ? -26.538 -57.821 -1.233 1.00 45.50 82 VAL A CA 1
ATOM 640 C C . VAL A 1 82 ? -25.760 -59.105 -1.539 1.00 45.50 82 VAL A C 1
ATOM 642 O O . VAL A 1 82 ? -25.375 -59.325 -2.688 1.00 45.50 82 VAL A O 1
ATOM 645 N N . LYS A 1 83 ? -25.581 -60.003 -0.558 1.00 45.59 83 LYS A N 1
ATOM 646 C CA . LYS A 1 83 ? -24.958 -61.319 -0.798 1.00 45.59 83 LYS A CA 1
ATOM 647 C C . LYS A 1 83 ? -25.797 -62.203 -1.719 1.00 45.59 83 LYS A C 1
ATOM 649 O O . LYS A 1 83 ? -25.230 -62.876 -2.577 1.00 45.59 83 LYS A O 1
ATOM 654 N N . TYR A 1 84 ? -27.122 -62.176 -1.577 1.00 46.81 84 TYR A N 1
ATOM 655 C CA . TYR A 1 84 ? -28.027 -62.923 -2.450 1.00 46.81 84 TYR A CA 1
ATOM 656 C C . TYR A 1 84 ? -27.951 -62.427 -3.904 1.00 46.81 84 TYR A C 1
ATOM 658 O O . TYR A 1 84 ? -27.785 -63.233 -4.818 1.00 46.81 84 TYR A O 1
ATOM 666 N N . LEU A 1 85 ? -27.949 -61.107 -4.121 1.00 41.75 85 LEU A N 1
ATOM 667 C CA . LEU A 1 85 ? -27.811 -60.506 -5.455 1.00 41.75 85 LEU A CA 1
ATOM 668 C C . LEU A 1 85 ? -26.444 -60.777 -6.101 1.00 41.75 85 LEU A C 1
ATOM 670 O O . LEU A 1 85 ? -26.381 -61.025 -7.302 1.00 41.75 85 LEU A O 1
ATOM 674 N N . LEU A 1 86 ? -25.363 -60.797 -5.318 1.00 45.44 86 LEU A N 1
ATOM 675 C CA . LEU A 1 86 ? -24.025 -61.147 -5.811 1.00 45.44 86 LEU A CA 1
ATOM 676 C C . LEU A 1 86 ? -23.875 -62.645 -6.121 1.00 45.44 86 LEU A C 1
ATOM 678 O O . LEU A 1 86 ? -23.083 -63.002 -6.987 1.00 45.44 86 LEU A O 1
ATOM 682 N N . SER A 1 87 ? -24.649 -63.516 -5.465 1.00 45.56 87 SER A N 1
ATOM 683 C CA . SER A 1 87 ? -24.653 -64.963 -5.743 1.00 45.56 87 SER A CA 1
ATOM 684 C C . SER A 1 87 ? -25.393 -65.353 -7.031 1.00 45.56 87 SER A C 1
ATOM 686 O O . SER A 1 87 ? -25.234 -66.471 -7.513 1.00 45.56 87 SER A O 1
ATOM 688 N N . LEU A 1 88 ? -26.183 -64.432 -7.596 1.00 42.66 88 LEU A N 1
ATOM 689 C CA . LEU A 1 88 ? -26.928 -64.610 -8.849 1.00 42.66 88 LEU A CA 1
ATOM 690 C C . LEU A 1 88 ? -26.106 -64.244 -10.100 1.00 42.66 88 LEU A C 1
ATOM 692 O O . LEU A 1 88 ? -26.612 -64.358 -11.215 1.00 42.66 88 LEU A O 1
ATOM 696 N N . ILE A 1 89 ? -24.854 -63.804 -9.930 1.00 43.78 89 ILE A N 1
ATOM 697 C CA . ILE A 1 89 ? -23.932 -63.469 -11.021 1.00 43.78 89 ILE A CA 1
ATOM 698 C C . ILE A 1 89 ? -22.986 -64.662 -11.219 1.00 43.78 89 ILE A C 1
ATOM 700 O O . ILE A 1 89 ? -22.300 -65.076 -10.287 1.00 43.78 89 ILE A O 1
ATOM 704 N N . GLU A 1 90 ? -22.996 -65.241 -12.422 1.00 46.50 90 GLU A N 1
ATOM 705 C CA . GLU A 1 90 ? -22.268 -66.465 -12.789 1.00 46.50 90 GLU A CA 1
ATOM 706 C C . GLU A 1 90 ? -20.771 -66.452 -12.388 1.00 46.50 90 GLU A C 1
ATOM 708 O O . GLU A 1 90 ? -20.114 -65.406 -12.428 1.00 46.50 90 GLU A O 1
ATOM 713 N N . PRO A 1 91 ? -20.191 -67.621 -12.037 1.00 47.38 91 PRO A N 1
ATOM 714 C CA . PRO A 1 91 ? -18.856 -67.728 -11.434 1.00 47.38 91 PRO A CA 1
ATOM 715 C C . PRO A 1 91 ? -17.692 -67.244 -12.318 1.00 47.38 91 PRO A C 1
ATOM 717 O O . PRO A 1 91 ? -16.620 -66.941 -11.786 1.00 47.38 91 PRO A O 1
ATOM 720 N N . ASP A 1 92 ? -17.895 -67.093 -13.629 1.00 47.38 92 ASP A N 1
ATOM 721 C CA . ASP A 1 92 ? -16.853 -66.661 -14.572 1.00 47.38 92 ASP A CA 1
ATOM 722 C C . ASP A 1 92 ? -16.516 -65.163 -14.496 1.00 47.38 92 ASP A C 1
ATOM 724 O O . ASP A 1 92 ? -15.431 -64.753 -14.916 1.00 47.38 92 ASP A O 1
ATOM 728 N N . LEU A 1 93 ? -17.370 -64.331 -13.883 1.00 45.22 93 LEU A N 1
ATOM 729 C CA . LEU A 1 93 ? -17.077 -62.897 -13.754 1.00 45.22 93 LEU A CA 1
ATOM 730 C C . LEU A 1 93 ? -16.142 -62.567 -12.575 1.00 45.22 93 LEU A C 1
ATOM 732 O O . LEU A 1 93 ? -15.570 -61.474 -12.515 1.00 45.22 93 LEU A O 1
ATOM 736 N N . SER A 1 94 ? -15.957 -63.507 -11.641 1.00 45.41 94 SER A N 1
ATOM 737 C CA . SER A 1 94 ? -15.108 -63.335 -10.452 1.00 45.41 94 SER A CA 1
ATOM 738 C C . SER A 1 94 ? -13.614 -63.297 -10.796 1.00 45.41 94 SER A C 1
ATOM 740 O O . SER A 1 94 ? -12.859 -62.509 -10.218 1.00 45.41 94 SER A O 1
ATOM 742 N N . LEU A 1 95 ? -13.200 -64.075 -11.804 1.00 43.25 95 LEU A N 1
ATOM 743 C CA . LEU A 1 95 ? -11.827 -64.098 -12.303 1.00 43.25 95 LEU A CA 1
ATOM 744 C C . LEU A 1 95 ? -11.515 -62.819 -13.093 1.00 43.25 95 LEU A C 1
ATOM 746 O O . LEU A 1 95 ? -10.470 -62.201 -12.888 1.00 43.25 95 LEU A O 1
ATOM 750 N N . THR A 1 96 ? -12.454 -62.357 -13.926 1.00 45.12 96 THR A N 1
ATOM 751 C CA . THR A 1 96 ? -12.305 -61.102 -14.678 1.00 45.12 96 THR A CA 1
ATOM 752 C C . THR A 1 96 ? -12.312 -59.877 -13.773 1.00 45.12 96 THR A C 1
ATOM 754 O O . THR A 1 96 ? -11.546 -58.955 -14.024 1.00 45.12 96 THR A O 1
ATOM 757 N N . LEU A 1 97 ? -13.094 -59.873 -12.685 1.00 43.69 97 LEU A N 1
ATOM 758 C CA . LEU A 1 97 ? -13.094 -58.792 -11.691 1.00 43.69 97 LEU A CA 1
ATOM 759 C C . LEU A 1 97 ? -11.840 -58.796 -10.814 1.00 43.69 97 LEU A C 1
ATOM 761 O O . LEU A 1 97 ? -11.386 -57.723 -10.432 1.00 43.69 97 LEU A O 1
ATOM 765 N N . SER A 1 98 ? -11.256 -59.962 -10.520 1.00 45.38 98 SER A N 1
ATOM 766 C CA . SER A 1 98 ? -9.966 -60.075 -9.824 1.00 45.38 98 SER A CA 1
ATOM 767 C C . SER A 1 98 ? -8.811 -59.547 -10.681 1.00 45.38 98 SER A C 1
ATOM 769 O O . SER A 1 98 ? -7.999 -58.758 -10.188 1.00 45.38 98 SER A O 1
ATOM 771 N N . VAL A 1 99 ? -8.783 -59.902 -11.971 1.00 45.72 99 VAL A N 1
ATOM 772 C CA . VAL A 1 99 ? -7.789 -59.396 -12.928 1.00 45.72 99 VAL A CA 1
ATOM 773 C C . VAL A 1 99 ? -8.006 -57.903 -13.190 1.00 45.72 99 VAL A C 1
ATOM 775 O O . VAL A 1 99 ? -7.044 -57.146 -13.097 1.00 45.72 99 VAL A O 1
ATOM 778 N N . LEU A 1 100 ? -9.251 -57.434 -13.376 1.00 39.28 100 LEU A N 1
ATOM 779 C CA . LEU A 1 100 ? -9.539 -55.997 -13.477 1.00 39.28 100 LEU A CA 1
ATOM 780 C C . LEU A 1 100 ? -9.156 -55.250 -12.198 1.00 39.28 100 LEU A C 1
ATOM 782 O O . LEU A 1 100 ? -8.601 -54.167 -12.310 1.00 39.28 100 LEU A O 1
ATOM 786 N N . ARG A 1 101 ? -9.389 -55.805 -10.998 1.00 40.62 101 ARG A N 1
ATOM 787 C CA . ARG A 1 101 ? -8.945 -55.191 -9.731 1.00 40.62 101 ARG A CA 1
ATOM 788 C C . ARG A 1 101 ? -7.430 -55.066 -9.677 1.00 40.62 101 ARG A C 1
ATOM 790 O O . ARG A 1 101 ? -6.940 -54.018 -9.278 1.00 40.62 101 ARG A O 1
ATOM 797 N N . SER A 1 102 ? -6.693 -56.099 -10.083 1.00 39.22 102 SER A N 1
ATOM 798 C CA . SER A 1 102 ? -5.229 -56.081 -10.026 1.00 39.22 102 SER A CA 1
ATOM 799 C C . SER A 1 102 ? -4.618 -55.169 -11.097 1.00 39.22 102 SER A C 1
ATOM 801 O O . SER A 1 102 ? -3.619 -54.503 -10.830 1.00 39.22 102 SER A O 1
ATOM 803 N N . THR A 1 103 ? -5.234 -55.074 -12.281 1.00 36.50 103 THR A N 1
ATOM 804 C CA . THR A 1 103 ? -4.802 -54.171 -13.359 1.00 36.50 103 THR A CA 1
ATOM 805 C C . THR A 1 103 ? -5.218 -52.719 -13.092 1.00 36.50 103 THR A C 1
ATOM 807 O O . THR A 1 103 ? -4.384 -51.835 -13.275 1.00 36.50 103 THR A O 1
ATOM 810 N N . LEU A 1 104 ? -6.431 -52.455 -12.577 1.00 33.44 104 LEU A N 1
ATOM 811 C CA . LEU A 1 104 ? -6.850 -51.113 -12.140 1.00 33.44 104 LEU A CA 1
ATOM 812 C C . LEU A 1 104 ? -6.059 -50.644 -10.917 1.00 33.44 104 LEU A C 1
ATOM 814 O O . LEU A 1 104 ? -5.677 -49.484 -10.888 1.00 33.44 104 LEU A O 1
ATOM 818 N N . MET A 1 105 ? -5.769 -51.499 -9.928 1.00 33.53 105 MET A N 1
ATOM 819 C CA . MET A 1 105 ? -4.967 -51.079 -8.767 1.00 33.53 105 MET A CA 1
ATOM 820 C C . MET A 1 105 ? -3.487 -50.874 -9.114 1.00 33.53 105 MET A C 1
ATOM 822 O O . MET A 1 105 ? -2.856 -50.031 -8.490 1.00 33.53 105 MET A O 1
ATOM 826 N N . MET A 1 106 ? -2.942 -51.544 -10.141 1.00 31.23 106 MET A N 1
ATOM 827 C CA . MET A 1 106 ? -1.626 -51.174 -10.689 1.00 31.23 106 MET A CA 1
ATOM 828 C C . MET A 1 106 ? -1.659 -49.885 -11.527 1.00 31.23 106 MET A C 1
ATOM 830 O O . MET A 1 106 ? -0.651 -49.186 -11.582 1.00 31.23 106 MET A O 1
ATOM 834 N N . HIS A 1 107 ? -2.788 -49.553 -12.167 1.00 33.97 107 HIS A N 1
ATOM 835 C CA . HIS A 1 107 ? -2.933 -48.347 -12.999 1.00 33.97 107 HIS A CA 1
ATOM 836 C C . HIS A 1 107 ? -3.519 -47.122 -12.275 1.00 33.97 107 HIS A C 1
ATOM 838 O O . HIS A 1 107 ? -3.531 -46.042 -12.856 1.00 33.97 107 HIS A O 1
ATOM 844 N N . LEU A 1 108 ? -3.959 -47.245 -11.017 1.00 32.94 108 LEU A N 1
ATOM 845 C CA . LEU A 1 108 ? -4.541 -46.141 -10.235 1.00 32.94 108 LEU A CA 1
ATOM 846 C C . LEU A 1 108 ? -3.672 -45.666 -9.058 1.00 32.94 108 LEU A C 1
ATOM 848 O O . LEU A 1 108 ? -4.100 -44.804 -8.297 1.00 32.94 108 LEU A O 1
ATOM 852 N N . THR A 1 109 ? -2.429 -46.144 -8.931 1.00 37.69 109 THR A N 1
ATOM 853 C CA . THR A 1 109 ? -1.416 -45.563 -8.018 1.00 37.69 109 THR A CA 1
ATOM 854 C C . THR A 1 109 ? -0.178 -45.032 -8.734 1.00 37.69 109 THR A C 1
ATOM 856 O O . THR A 1 109 ? 0.892 -44.897 -8.143 1.00 37.69 109 THR A O 1
ATOM 859 N N . ARG A 1 110 ? -0.314 -44.657 -10.002 1.00 29.44 110 ARG A N 1
ATOM 860 C CA . ARG A 1 110 ? 0.515 -43.595 -10.563 1.00 29.44 110 ARG A CA 1
ATOM 861 C C . ARG A 1 110 ? -0.437 -42.502 -10.996 1.00 29.44 110 ARG A C 1
ATOM 863 O O . ARG A 1 110 ? -1.192 -42.689 -11.943 1.00 29.44 110 ARG A O 1
ATOM 870 N N . ALA A 1 111 ? -0.384 -41.363 -10.302 1.00 25.94 111 ALA A N 1
ATOM 871 C CA . ALA A 1 111 ? -0.748 -40.106 -10.935 1.00 25.94 111 ALA A CA 1
ATOM 872 C C . ALA A 1 111 ? -0.120 -40.131 -12.331 1.00 25.94 111 ALA A C 1
ATOM 874 O O . ALA A 1 111 ? 1.037 -40.550 -12.456 1.00 25.94 111 ALA A O 1
ATOM 875 N N . THR A 1 112 ? -0.878 -39.772 -13.366 1.00 27.98 112 THR A N 1
ATOM 876 C CA . THR A 1 112 ? -0.288 -39.494 -14.672 1.00 27.98 112 THR A CA 1
ATOM 877 C C . THR A 1 112 ? 0.854 -38.531 -14.406 1.00 27.98 112 THR A C 1
ATOM 879 O O . THR A 1 112 ? 0.620 -37.376 -14.049 1.00 27.98 112 THR A O 1
ATOM 882 N N . VAL A 1 113 ? 2.084 -39.043 -14.449 1.00 32.12 113 VAL A N 1
ATOM 883 C CA . VAL A 1 113 ? 3.271 -38.212 -14.385 1.00 32.12 113 VAL A CA 1
ATOM 884 C C . VAL A 1 113 ? 3.148 -37.402 -15.651 1.00 32.12 113 VAL A C 1
ATOM 886 O O . VAL A 1 113 ? 3.295 -37.935 -16.749 1.00 32.12 113 VAL A O 1
ATOM 889 N N . TYR A 1 114 ? 2.736 -36.150 -15.488 1.00 29.19 114 TYR A N 1
ATOM 890 C CA . TYR A 1 114 ? 2.818 -35.173 -16.546 1.00 29.19 114 TYR A CA 1
ATOM 891 C C . TYR A 1 114 ? 4.268 -35.236 -17.009 1.00 29.19 114 TYR A C 1
ATOM 893 O O . TYR A 1 114 ? 5.171 -35.040 -16.193 1.00 29.19 114 TYR A O 1
ATOM 901 N N . ASN A 1 115 ? 4.504 -35.652 -18.252 1.00 27.61 115 ASN A N 1
ATOM 902 C CA . ASN A 1 115 ? 5.860 -35.748 -18.757 1.00 27.61 115 ASN A CA 1
ATOM 903 C C . ASN A 1 115 ? 6.338 -34.307 -18.944 1.00 27.61 115 ASN A C 1
ATOM 905 O O . ASN A 1 115 ? 6.025 -33.660 -19.939 1.00 27.61 115 ASN A O 1
ATOM 909 N N . ILE A 1 116 ? 7.007 -33.770 -17.921 1.00 32.41 116 ILE A N 1
ATOM 910 C CA . ILE A 1 116 ? 7.513 -32.391 -17.888 1.00 32.41 116 ILE A CA 1
ATOM 911 C C . ILE A 1 116 ? 8.503 -32.169 -19.050 1.00 32.41 116 ILE A C 1
ATOM 913 O O . ILE A 1 116 ? 8.713 -31.037 -19.461 1.00 32.41 116 ILE A O 1
ATOM 917 N N . GLU A 1 117 ? 9.038 -33.252 -19.628 1.00 35.97 117 GLU A N 1
ATOM 918 C CA . GLU A 1 117 ? 9.913 -33.248 -20.804 1.00 35.97 117 GLU A CA 1
ATOM 919 C C . GLU A 1 117 ? 9.186 -32.970 -22.141 1.00 35.97 117 GLU A C 1
ATOM 921 O O . GLU A 1 117 ? 9.844 -32.530 -23.077 1.00 35.97 117 GLU A O 1
ATOM 926 N N . ASP A 1 118 ? 7.856 -33.145 -22.232 1.00 30.22 118 ASP A N 1
ATOM 927 C CA . ASP A 1 118 ? 7.052 -32.847 -23.444 1.00 30.22 118 ASP A CA 1
ATOM 928 C C . ASP A 1 118 ? 6.179 -31.588 -23.313 1.00 30.22 118 ASP A C 1
ATOM 930 O O . ASP A 1 118 ? 5.596 -31.106 -24.289 1.00 30.22 118 ASP A O 1
ATOM 934 N N . SER A 1 119 ? 6.079 -31.014 -22.113 1.00 34.31 119 SER A N 1
ATOM 935 C CA . SER A 1 119 ? 5.592 -29.647 -21.997 1.00 34.31 119 SER A CA 1
ATOM 936 C C . SER A 1 119 ? 6.737 -28.763 -22.464 1.00 34.31 119 SER A C 1
ATOM 938 O O . SER A 1 119 ? 7.783 -28.740 -21.821 1.00 34.31 119 SER A O 1
ATOM 940 N N . ASN A 1 120 ? 6.575 -28.050 -23.577 1.00 31.67 120 ASN A N 1
ATOM 941 C CA . ASN A 1 120 ? 7.521 -27.028 -24.031 1.00 31.67 120 ASN A CA 1
ATOM 942 C C . ASN A 1 120 ? 7.561 -25.838 -23.039 1.00 31.67 120 ASN A C 1
ATOM 944 O O . ASN A 1 120 ? 7.258 -24.698 -23.378 1.00 31.67 120 ASN A O 1
ATOM 948 N N . ILE A 1 121 ? 7.987 -26.103 -21.801 1.00 38.94 121 ILE A N 1
ATOM 949 C CA . ILE A 1 121 ? 8.354 -25.173 -20.726 1.00 38.94 121 ILE A CA 1
ATOM 950 C C . ILE A 1 121 ? 9.647 -24.420 -21.090 1.00 38.94 121 ILE A C 1
ATOM 952 O O . ILE A 1 121 ? 10.045 -23.497 -20.396 1.00 38.94 121 ILE A O 1
ATOM 956 N N . ALA A 1 122 ? 10.264 -24.721 -22.236 1.00 32.12 122 ALA A N 1
ATOM 957 C CA . ALA A 1 122 ? 11.337 -23.915 -22.814 1.00 32.12 122 ALA A CA 1
ATOM 958 C C . ALA A 1 122 ? 10.890 -22.491 -23.222 1.00 32.12 122 ALA A C 1
ATOM 960 O O . ALA A 1 122 ? 11.736 -21.650 -23.513 1.00 32.12 122 ALA A O 1
ATOM 961 N N . LEU A 1 123 ? 9.579 -22.212 -23.256 1.00 33.38 123 LEU A N 1
ATOM 962 C CA . LEU A 1 123 ? 9.007 -20.917 -23.649 1.00 33.38 123 LEU A CA 1
ATOM 963 C C . LEU A 1 123 ? 8.342 -20.157 -22.489 1.00 33.38 123 LEU A C 1
ATOM 965 O O . LEU A 1 123 ? 7.873 -19.041 -22.722 1.00 33.38 123 LEU A O 1
ATOM 969 N N . LEU A 1 124 ? 8.341 -20.701 -21.262 1.00 33.84 124 LEU A N 1
ATOM 970 C CA . LEU A 1 124 ? 8.047 -19.924 -20.051 1.00 33.84 124 LEU A CA 1
ATOM 971 C C . LEU A 1 124 ? 9.205 -18.950 -19.857 1.00 33.84 124 LEU A C 1
ATOM 973 O O . LEU A 1 124 ? 10.294 -19.328 -19.438 1.00 33.84 124 LEU A O 1
ATOM 977 N N . GLY A 1 125 ? 9.008 -17.717 -20.285 1.00 43.25 125 GLY A N 1
ATOM 978 C CA . GLY A 1 125 ? 10.103 -16.786 -20.500 1.00 43.25 125 GLY A CA 1
ATOM 979 C C . GLY A 1 125 ? 10.059 -16.125 -21.866 1.00 43.25 125 GLY A C 1
ATOM 980 O O . GLY A 1 125 ? 10.403 -14.975 -22.010 1.00 43.25 125 GLY A O 1
ATOM 981 N N . SER A 1 126 ? 9.613 -16.797 -22.907 1.00 54.62 126 SER A N 1
ATOM 982 C CA . SER A 1 126 ? 9.803 -16.286 -24.266 1.00 54.62 126 SER A CA 1
ATOM 983 C C . SER A 1 126 ? 9.008 -15.014 -24.579 1.00 54.62 126 SER A C 1
ATOM 985 O O . SER A 1 126 ? 8.003 -14.708 -23.925 1.00 54.62 126 SER A O 1
ATOM 987 N N . ASP A 1 127 ? 9.421 -14.312 -25.638 1.00 59.75 127 ASP A N 1
ATOM 988 C CA . ASP A 1 127 ? 8.617 -13.250 -26.250 1.00 59.75 127 ASP A CA 1
ATOM 989 C C . ASP A 1 127 ? 7.200 -13.741 -26.563 1.00 59.75 127 ASP A C 1
ATOM 991 O O . ASP A 1 127 ? 6.261 -12.968 -26.446 1.00 59.75 127 ASP A O 1
ATOM 995 N N . LEU A 1 128 ? 7.016 -15.031 -26.871 1.00 51.59 128 LEU A N 1
ATOM 996 C CA . LEU A 1 128 ? 5.704 -15.629 -27.107 1.00 51.59 128 LEU A CA 1
ATOM 997 C C . LEU A 1 128 ? 4.804 -15.585 -25.865 1.00 51.59 128 LEU A C 1
ATOM 999 O O . LEU A 1 128 ? 3.641 -15.235 -25.987 1.00 51.59 128 LEU A O 1
ATOM 1003 N N . GLU A 1 129 ? 5.311 -15.884 -24.666 1.00 64.56 129 GLU A N 1
ATOM 1004 C CA . GLU A 1 129 ? 4.509 -15.745 -23.439 1.00 64.56 129 GLU A CA 1
ATOM 1005 C C . GLU A 1 129 ? 4.195 -14.276 -23.146 1.00 64.56 129 GLU A C 1
ATOM 1007 O O . GLU A 1 129 ? 3.099 -13.968 -22.694 1.00 64.56 129 GLU A O 1
ATOM 1012 N N . LYS A 1 130 ? 5.133 -13.361 -23.431 1.00 65.06 130 LYS A N 1
ATOM 1013 C CA . LYS A 1 130 ? 4.879 -11.920 -23.312 1.00 65.06 130 LYS A CA 1
ATOM 1014 C C . LYS A 1 130 ? 3.757 -11.490 -24.257 1.00 65.06 130 LYS A C 1
ATOM 1016 O O . LYS A 1 130 ? 2.831 -10.847 -23.794 1.00 65.06 130 LYS A O 1
ATOM 1021 N N . HIS A 1 131 ? 3.789 -11.924 -25.518 1.00 61.81 131 HIS A N 1
ATOM 1022 C CA . HIS A 1 131 ? 2.705 -11.681 -26.473 1.00 61.81 131 HIS A CA 1
ATOM 1023 C C . HIS A 1 131 ? 1.391 -12.317 -26.001 1.00 61.81 131 HIS A C 1
ATOM 1025 O O . HIS A 1 131 ? 0.368 -11.657 -26.044 1.00 61.81 131 HIS A O 1
ATOM 1031 N N . ILE A 1 132 ? 1.405 -13.544 -25.464 1.00 67.94 132 ILE A N 1
ATOM 1032 C CA . ILE A 1 132 ? 0.200 -14.181 -24.899 1.00 67.94 132 ILE A CA 1
ATOM 1033 C C . ILE A 1 132 ? -0.347 -13.378 -23.713 1.00 67.94 132 ILE A C 1
ATOM 1035 O O . ILE A 1 132 ? -1.558 -13.281 -23.561 1.00 67.94 132 ILE A O 1
ATOM 1039 N N . ARG A 1 133 ? 0.512 -12.801 -22.862 1.00 67.12 133 ARG A N 1
ATOM 1040 C CA . ARG A 1 133 ? 0.077 -11.924 -21.762 1.00 67.12 133 ARG A CA 1
ATOM 1041 C C . ARG A 1 133 ? -0.405 -10.567 -22.253 1.00 67.12 133 ARG A C 1
ATOM 1043 O O . ARG A 1 133 ? -1.353 -10.050 -21.683 1.00 67.12 133 ARG A O 1
ATOM 1050 N N . GLU A 1 134 ? 0.213 -10.003 -23.286 1.00 68.38 134 GLU A N 1
ATOM 1051 C CA . GLU A 1 134 ? -0.260 -8.781 -23.942 1.00 68.38 134 GLU A CA 1
ATOM 1052 C C . GLU A 1 134 ? -1.649 -9.022 -24.550 1.00 68.38 134 GLU A C 1
ATOM 1054 O O . GLU A 1 134 ? -2.573 -8.278 -24.239 1.00 68.38 134 GLU A O 1
ATOM 1059 N N . GLU A 1 135 ? -1.837 -10.120 -25.289 1.00 63.50 135 GLU A N 1
ATOM 1060 C CA . GLU A 1 135 ? -3.131 -10.561 -25.830 1.00 63.50 135 GLU A CA 1
ATOM 1061 C C . GLU A 1 135 ? -4.146 -10.866 -24.714 1.00 63.50 135 GLU A C 1
ATOM 1063 O O . GLU A 1 135 ? -5.301 -10.456 -24.793 1.00 63.50 135 GLU A O 1
ATOM 1068 N N . ALA A 1 136 ? -3.738 -11.547 -23.639 1.00 62.75 136 ALA A N 1
ATOM 1069 C CA . ALA A 1 136 ? -4.601 -11.788 -22.481 1.00 62.75 136 ALA A CA 1
ATOM 1070 C C . ALA A 1 136 ? -4.982 -10.479 -21.777 1.00 62.75 136 ALA A C 1
ATOM 1072 O O . ALA A 1 136 ? -6.113 -10.339 -21.317 1.00 62.75 136 ALA A O 1
ATOM 1073 N N . GLY A 1 137 ? -4.063 -9.514 -21.734 1.00 57.88 137 GLY A N 1
ATOM 1074 C CA . GLY A 1 137 ? -4.305 -8.177 -21.218 1.00 57.88 137 GLY A CA 1
ATOM 1075 C C . GLY A 1 137 ? -5.272 -7.380 -22.096 1.00 57.88 137 GLY A C 1
ATOM 1076 O O . GLY A 1 137 ? -6.117 -6.670 -21.566 1.00 57.88 137 GLY A O 1
ATOM 1077 N N . GLU A 1 138 ? -5.218 -7.537 -23.422 1.00 63.38 138 GLU A N 1
ATOM 1078 C CA . GLU A 1 138 ? -6.216 -6.967 -24.342 1.00 63.38 138 GLU A CA 1
ATOM 1079 C C . GLU A 1 138 ? -7.616 -7.577 -24.156 1.00 63.38 138 GLU A C 1
ATOM 1081 O O . GLU A 1 138 ? -8.615 -6.909 -24.418 1.00 63.38 138 GLU A O 1
ATOM 1086 N N . LEU A 1 139 ? -7.700 -8.829 -23.693 1.00 67.50 139 LEU A N 1
ATOM 1087 C CA . LEU A 1 139 ? -8.962 -9.526 -23.413 1.00 67.50 139 LEU A CA 1
ATOM 1088 C C . LEU A 1 139 ? -9.514 -9.252 -22.004 1.00 67.50 139 LEU A C 1
ATOM 1090 O O . LEU A 1 139 ? -10.681 -9.546 -21.731 1.00 67.50 139 LEU A O 1
ATOM 1094 N N . GLU A 1 140 ? -8.694 -8.725 -21.097 1.00 78.12 140 GLU A N 1
ATOM 1095 C CA . GLU A 1 140 ? -9.108 -8.386 -19.742 1.00 78.12 140 GLU A CA 1
ATOM 1096 C C . GLU A 1 140 ? -9.846 -7.043 -19.743 1.00 78.12 140 GLU A C 1
ATOM 1098 O O . GLU A 1 140 ? -9.258 -5.968 -19.870 1.00 78.12 140 GLU A O 1
ATOM 1103 N N . SER A 1 141 ? -11.160 -7.107 -19.532 1.00 82.94 141 SER A N 1
ATOM 1104 C CA . SER A 1 141 ? -12.040 -5.931 -19.511 1.00 82.94 141 SER A CA 1
ATOM 1105 C C . SER A 1 141 ? -11.586 -4.831 -18.539 1.00 82.94 141 SER A C 1
ATOM 1107 O O . SER A 1 141 ? -11.851 -3.651 -18.767 1.00 82.94 141 SER A O 1
ATOM 1109 N N . ALA A 1 142 ? -10.876 -5.191 -17.461 1.00 84.75 142 ALA A N 1
ATOM 1110 C CA . ALA A 1 142 ? -10.348 -4.229 -16.498 1.00 84.75 142 ALA A CA 1
ATOM 1111 C C . ALA A 1 142 ? -9.252 -3.316 -17.083 1.00 84.75 142 ALA A C 1
ATOM 1113 O O . ALA A 1 142 ? -9.077 -2.198 -16.587 1.00 84.75 142 ALA A O 1
ATOM 1114 N N . TRP A 1 143 ? -8.535 -3.764 -18.120 1.00 89.19 143 TRP A N 1
ATOM 1115 C CA . TRP A 1 143 ? -7.429 -3.027 -18.736 1.00 89.19 143 TRP A CA 1
ATOM 1116 C C . TRP A 1 143 ? -7.838 -2.174 -19.918 1.00 89.19 143 TRP A C 1
ATOM 1118 O O . TRP A 1 143 ? -7.110 -1.237 -20.237 1.00 89.19 143 TRP A O 1
ATOM 1128 N N . GLU A 1 144 ? -9.017 -2.414 -20.500 1.00 85.94 144 GLU A N 1
ATOM 1129 C CA . GLU A 1 144 ? -9.496 -1.657 -21.656 1.00 85.94 144 GLU A CA 1
ATOM 1130 C C . GLU A 1 144 ? -9.346 -0.152 -21.452 1.00 85.94 144 GLU A C 1
ATOM 1132 O O . GLU A 1 144 ? -8.886 0.517 -22.365 1.00 85.94 144 GLU A O 1
ATOM 1137 N N . ASP A 1 145 ? -9.673 0.380 -20.268 1.00 88.00 145 ASP A N 1
ATOM 1138 C CA . ASP A 1 145 ? -9.568 1.806 -19.928 1.00 88.00 145 ASP A CA 1
ATOM 1139 C C . ASP A 1 145 ? -8.405 2.155 -18.983 1.00 88.00 145 ASP A C 1
ATOM 1141 O O . ASP A 1 145 ? -8.312 3.290 -18.494 1.00 88.00 145 ASP A O 1
ATOM 1145 N N . ALA A 1 146 ? -7.507 1.212 -18.699 1.00 92.75 146 ALA A N 1
ATOM 1146 C CA . ALA A 1 146 ? -6.367 1.452 -17.823 1.00 92.75 146 ALA A CA 1
ATOM 1147 C C . ALA A 1 146 ? -5.348 2.392 -18.486 1.00 92.75 146 ALA A C 1
ATOM 1149 O O . ALA A 1 146 ? -4.961 2.220 -19.638 1.00 92.75 146 ALA A O 1
ATOM 1150 N N . GLY A 1 147 ? -4.913 3.428 -17.768 1.00 91.38 147 GLY A N 1
ATOM 1151 C CA . GLY A 1 147 ? -3.815 4.288 -18.219 1.00 91.38 147 GLY A CA 1
ATOM 1152 C C . GLY A 1 147 ? -4.135 5.243 -19.376 1.00 91.38 147 GLY A C 1
ATOM 1153 O O . GLY A 1 147 ? -3.249 5.968 -19.821 1.00 91.38 147 GLY A O 1
ATOM 1154 N N . LYS A 1 148 ? -5.384 5.315 -19.858 1.00 91.56 148 LYS A N 1
ATOM 1155 C CA . LYS A 1 148 ? -5.762 6.210 -20.974 1.00 91.56 148 LYS A CA 1
ATOM 1156 C C . LYS A 1 148 ? -5.796 7.696 -20.606 1.00 91.56 148 LYS A C 1
ATOM 1158 O O . LYS A 1 148 ? -5.652 8.554 -21.476 1.00 91.56 148 LYS A O 1
ATOM 1163 N N . SER A 1 149 ? -6.033 8.020 -19.337 1.00 92.81 149 SER A N 1
ATOM 1164 C CA . SER A 1 149 ? -6.180 9.399 -18.862 1.00 92.81 149 SER A CA 1
ATOM 1165 C C . SER A 1 149 ? -5.505 9.606 -17.515 1.00 92.81 149 SER A C 1
ATOM 1167 O O . SER A 1 149 ? -5.480 8.698 -16.690 1.00 92.81 149 SER A O 1
ATOM 1169 N N . VAL A 1 150 ? -5.023 10.827 -17.274 1.00 95.06 150 VAL A N 1
ATOM 1170 C CA . VAL A 1 150 ? -4.434 11.225 -15.989 1.00 95.06 150 VAL A CA 1
ATOM 1171 C C . VAL A 1 150 ? -5.435 11.010 -14.854 1.00 95.06 150 VAL A C 1
ATOM 1173 O O . VAL A 1 150 ? -6.576 11.468 -14.935 1.00 95.06 150 VAL A O 1
ATOM 1176 N N . GLY A 1 151 ? -4.998 10.338 -13.791 1.00 94.94 151 GLY A N 1
ATOM 1177 C CA . GLY A 1 151 ? -5.845 10.005 -12.652 1.00 94.94 151 GLY A CA 1
ATOM 1178 C C . GLY A 1 151 ? -5.395 8.752 -11.908 1.00 94.94 151 GLY A C 1
ATOM 1179 O O . GLY A 1 151 ? -4.353 8.169 -12.203 1.00 94.94 151 GLY A O 1
ATOM 1180 N N . LEU A 1 152 ? -6.206 8.356 -10.927 1.00 96.56 152 LEU A N 1
ATOM 1181 C CA . LEU A 1 152 ? -5.995 7.172 -10.100 1.00 96.56 152 LEU A CA 1
ATOM 1182 C C . LEU A 1 152 ? -7.068 6.125 -10.418 1.00 96.56 152 LEU A C 1
ATOM 1184 O O . LEU A 1 152 ? -8.263 6.424 -10.347 1.00 96.56 152 LEU A O 1
ATOM 1188 N N . GLN A 1 153 ? -6.639 4.910 -10.742 1.00 96.69 153 GLN A N 1
ATOM 1189 C CA . GLN A 1 153 ? -7.499 3.745 -10.940 1.00 96.69 153 GLN A CA 1
ATOM 1190 C C . GLN A 1 153 ? -7.110 2.674 -9.922 1.00 96.69 153 GLN A C 1
ATOM 1192 O O . GLN A 1 153 ? -5.929 2.460 -9.657 1.00 96.69 153 GLN A O 1
ATOM 1197 N N . ILE A 1 154 ? -8.106 2.042 -9.307 1.00 97.19 154 ILE A N 1
ATOM 1198 C CA . ILE A 1 154 ? -7.909 1.036 -8.265 1.00 97.19 154 ILE A CA 1
ATOM 1199 C C . ILE A 1 154 ? -8.777 -0.162 -8.612 1.00 97.19 154 ILE A C 1
ATOM 1201 O O . ILE A 1 154 ? -9.949 0.004 -8.955 1.00 97.19 154 ILE A O 1
ATOM 1205 N N . TRP A 1 155 ? -8.218 -1.354 -8.469 1.00 96.56 155 TRP A N 1
ATOM 1206 C CA . TRP A 1 155 ? -8.930 -2.614 -8.588 1.00 96.56 155 TRP A CA 1
ATOM 1207 C C . TRP A 1 155 ? -8.670 -3.469 -7.356 1.00 96.56 155 TRP A C 1
ATOM 1209 O O . TRP A 1 155 ? -7.567 -3.474 -6.806 1.00 96.56 155 TRP A O 1
ATOM 1219 N N . ARG A 1 156 ? -9.695 -4.195 -6.929 1.00 95.69 156 ARG A N 1
ATOM 1220 C CA . ARG A 1 156 ? -9.619 -5.215 -5.892 1.00 95.69 156 ARG A CA 1
ATOM 1221 C C . ARG A 1 156 ? -9.555 -6.589 -6.544 1.00 95.69 156 ARG A C 1
ATOM 1223 O O . ARG A 1 156 ? -10.263 -6.842 -7.517 1.00 95.69 156 ARG A O 1
ATOM 1230 N N . ILE A 1 157 ? -8.741 -7.478 -5.991 1.00 91.81 157 ILE A N 1
ATOM 1231 C CA . ILE A 1 157 ? -8.744 -8.881 -6.387 1.00 91.81 157 ILE A CA 1
ATOM 1232 C C . ILE A 1 157 ? -9.881 -9.602 -5.665 1.00 91.81 157 ILE A C 1
ATOM 1234 O O . ILE A 1 157 ? -9.913 -9.641 -4.440 1.00 91.81 157 ILE A O 1
ATOM 1238 N N . GLU A 1 158 ? -10.805 -10.185 -6.425 1.00 89.69 158 GLU A N 1
ATOM 1239 C CA . GLU A 1 158 ? -11.891 -11.007 -5.889 1.00 89.69 158 GLU A CA 1
ATOM 1240 C C . GLU A 1 158 ? -11.877 -12.375 -6.568 1.00 89.69 158 GLU A C 1
ATOM 1242 O O . GLU A 1 158 ? -12.227 -12.489 -7.741 1.00 89.69 158 GLU A O 1
ATOM 1247 N N . LYS A 1 159 ? -11.479 -13.434 -5.848 1.00 83.44 159 LYS A N 1
ATOM 1248 C CA . LYS A 1 159 ? -11.485 -14.820 -6.366 1.00 83.44 159 LYS A CA 1
ATOM 1249 C C . LYS A 1 159 ? -10.837 -14.935 -7.760 1.00 83.44 159 LYS A C 1
ATOM 1251 O O . LYS A 1 159 ? -11.478 -15.397 -8.702 1.00 83.44 159 LYS A O 1
ATOM 1256 N N . PHE A 1 160 ? -9.589 -14.487 -7.899 1.00 78.81 160 PHE A N 1
ATOM 1257 C CA . PHE A 1 160 ? -8.820 -14.425 -9.159 1.00 78.81 160 PHE A CA 1
ATOM 1258 C C . PHE A 1 160 ? -9.265 -13.377 -10.198 1.00 78.81 160 PHE A C 1
ATOM 1260 O O . PHE A 1 160 ? -8.645 -13.285 -11.255 1.00 78.81 160 PHE A O 1
ATOM 1267 N N . HIS A 1 161 ? -10.299 -12.576 -9.924 1.00 86.06 161 HIS A N 1
ATOM 1268 C CA . HIS A 1 161 ? -10.807 -11.567 -10.860 1.00 86.06 161 HIS A CA 1
ATOM 1269 C C . HIS A 1 161 ? -10.370 -10.160 -10.445 1.00 86.06 161 HIS A C 1
ATOM 1271 O O . HIS A 1 161 ? -10.281 -9.855 -9.255 1.00 86.06 161 HIS A O 1
ATOM 1277 N N . VAL A 1 162 ? -10.128 -9.296 -11.433 1.00 92.25 162 VAL A N 1
ATOM 1278 C CA . VAL A 1 162 ? -9.766 -7.889 -11.231 1.00 92.25 162 VAL A CA 1
ATOM 1279 C C . VAL A 1 162 ? -11.041 -7.046 -11.252 1.00 92.25 162 VAL A C 1
ATOM 1281 O O . VAL A 1 162 ? -11.619 -6.796 -12.307 1.00 92.25 162 VAL A O 1
ATOM 1284 N N . VAL A 1 163 ? -11.508 -6.613 -10.082 1.00 93.31 163 VAL A N 1
ATOM 1285 C CA . VAL A 1 163 ? -12.777 -5.884 -9.938 1.00 93.31 163 VAL A CA 1
ATOM 1286 C C . VAL A 1 163 ? -12.506 -4.396 -9.699 1.00 93.31 163 VAL A C 1
ATOM 1288 O O . VAL A 1 163 ? -11.806 -4.063 -8.742 1.00 93.31 163 VAL A O 1
ATOM 1291 N N . PRO A 1 164 ? -13.049 -3.471 -10.515 1.00 94.62 164 PRO A N 1
ATOM 1292 C CA . PRO A 1 164 ? -12.888 -2.036 -10.292 1.00 94.62 164 PRO A CA 1
ATOM 1293 C C . PRO A 1 164 ? -13.365 -1.606 -8.902 1.00 94.62 164 PRO A C 1
ATOM 1295 O O . PRO A 1 164 ? -14.474 -1.933 -8.474 1.00 94.62 164 PRO A O 1
ATOM 1298 N N . TRP A 1 165 ? -12.536 -0.839 -8.198 1.00 94.12 165 TRP A N 1
ATOM 1299 C CA . TRP A 1 165 ? -12.868 -0.327 -6.875 1.00 94.12 165 TRP A CA 1
ATOM 1300 C C . TRP A 1 165 ? -13.739 0.937 -6.983 1.00 94.12 165 TRP A C 1
ATOM 1302 O O . TRP A 1 165 ? -13.410 1.833 -7.768 1.00 94.12 165 TRP A O 1
ATOM 1312 N N . PRO A 1 166 ? -14.838 1.054 -6.211 1.00 92.25 166 PRO A N 1
ATOM 1313 C CA . PRO A 1 166 ? -15.730 2.210 -6.286 1.00 92.25 166 PRO A CA 1
ATOM 1314 C C . PRO A 1 166 ? -15.005 3.536 -6.031 1.00 92.25 166 PRO A C 1
ATOM 1316 O O . PRO A 1 166 ? -14.214 3.659 -5.092 1.00 92.25 166 PRO A O 1
ATOM 1319 N N . LYS A 1 167 ? -15.319 4.562 -6.832 1.00 90.31 167 LYS A N 1
ATOM 1320 C CA . LYS A 1 167 ? -14.666 5.882 -6.752 1.00 90.31 167 LYS A CA 1
ATOM 1321 C C . LYS A 1 167 ? -14.906 6.566 -5.406 1.00 90.31 167 LYS A C 1
ATOM 1323 O O . LYS A 1 167 ? -14.044 7.288 -4.914 1.00 90.31 167 LYS A O 1
ATOM 1328 N N . GLU A 1 168 ? -16.050 6.298 -4.787 1.00 88.38 168 GLU A N 1
ATOM 1329 C CA . GLU A 1 168 ? -16.448 6.814 -3.475 1.00 88.38 168 GLU A CA 1
ATOM 1330 C C . GLU A 1 168 ? -15.610 6.205 -2.341 1.00 88.38 168 GLU A C 1
ATOM 1332 O O . GLU A 1 168 ? -15.538 6.770 -1.252 1.00 88.38 1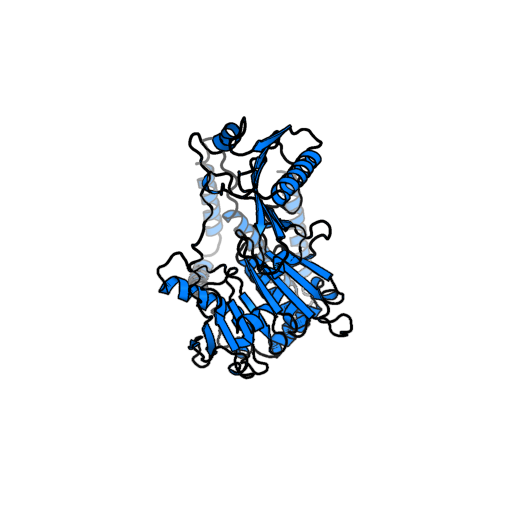68 GLU A O 1
ATOM 1337 N N . ARG A 1 169 ? -14.969 5.056 -2.598 1.00 88.44 169 ARG A N 1
ATOM 1338 C CA . ARG A 1 169 ? -14.144 4.311 -1.639 1.00 88.44 169 ARG A CA 1
ATOM 1339 C C . ARG A 1 169 ? -12.646 4.463 -1.892 1.00 88.44 169 ARG A C 1
ATOM 1341 O O . ARG A 1 169 ? -11.854 3.757 -1.267 1.00 88.44 169 ARG A O 1
ATOM 1348 N N . ILE A 1 170 ? -12.231 5.369 -2.781 1.00 91.94 170 ILE A N 1
ATOM 1349 C CA . ILE A 1 170 ? -10.810 5.669 -2.995 1.00 91.94 170 ILE A CA 1
ATOM 1350 C C . ILE A 1 170 ? -10.175 6.081 -1.661 1.00 91.94 170 ILE A C 1
ATOM 1352 O O . ILE A 1 170 ? -10.641 6.998 -0.987 1.00 91.94 170 ILE A O 1
ATOM 1356 N N . GLY A 1 171 ? -9.103 5.382 -1.285 1.00 90.44 171 GLY A N 1
ATOM 1357 C CA . GLY A 1 171 ? -8.427 5.550 0.001 1.00 90.44 171 GLY A CA 1
ATOM 1358 C C . GLY A 1 171 ? -8.892 4.593 1.098 1.00 90.44 171 GLY A C 1
ATOM 1359 O O . GLY A 1 171 ? -8.257 4.575 2.141 1.00 90.44 171 GLY A O 1
ATOM 1360 N N . SER A 1 172 ? -9.939 3.790 0.884 1.00 92.94 172 SER A N 1
ATOM 1361 C CA . SER A 1 172 ? -10.382 2.744 1.819 1.00 92.94 172 SER A CA 1
ATOM 1362 C C . SER A 1 172 ? -10.036 1.349 1.301 1.00 92.94 172 SER A C 1
ATOM 1364 O O . SER A 1 172 ? -10.367 1.022 0.163 1.00 92.94 172 SER A O 1
ATOM 1366 N N . PHE A 1 173 ? -9.417 0.531 2.149 1.00 94.94 173 PHE A N 1
ATOM 1367 C CA . PHE A 1 173 ? -8.899 -0.802 1.838 1.00 94.94 173 PHE A CA 1
ATOM 1368 C C . PHE A 1 173 ? -9.279 -1.803 2.935 1.00 94.94 173 PHE A C 1
ATOM 1370 O O . PHE A 1 173 ? -9.537 -1.411 4.077 1.00 94.94 173 PHE A O 1
ATOM 1377 N N . TYR A 1 174 ? -9.288 -3.088 2.590 1.00 93.69 174 TYR A N 1
ATOM 1378 C CA . TYR A 1 174 ? -9.463 -4.193 3.528 1.00 93.69 174 TYR A CA 1
ATOM 1379 C C . TYR A 1 174 ? -8.167 -4.990 3.676 1.00 93.69 174 TYR A C 1
ATOM 1381 O O . TYR A 1 174 ? -7.523 -5.315 2.682 1.00 93.69 174 TYR A O 1
ATOM 1389 N N . ASP A 1 175 ? -7.787 -5.314 4.909 1.00 91.12 175 ASP A N 1
ATOM 1390 C CA . ASP A 1 175 ? -6.536 -6.023 5.200 1.00 91.12 175 ASP A CA 1
ATOM 1391 C C . ASP A 1 175 ? -6.520 -7.496 4.778 1.00 91.12 175 ASP A C 1
ATOM 1393 O O . ASP A 1 175 ? -5.448 -8.092 4.688 1.00 91.12 175 ASP A O 1
ATOM 1397 N N . GLY A 1 176 ? -7.684 -8.086 4.523 1.00 88.88 176 GLY A N 1
ATOM 1398 C CA . GLY A 1 176 ? -7.843 -9.439 4.008 1.00 88.88 176 GLY A CA 1
ATOM 1399 C C . GLY A 1 176 ? -7.823 -9.529 2.488 1.00 88.88 176 GLY A C 1
ATOM 1400 O O . GLY A 1 176 ? -7.907 -10.635 1.978 1.00 88.88 176 GLY A O 1
ATOM 1401 N N . ASP A 1 177 ? -7.692 -8.407 1.776 1.00 92.00 177 ASP A N 1
ATOM 1402 C CA . ASP A 1 177 ? -7.748 -8.355 0.315 1.00 92.00 177 ASP A CA 1
ATOM 1403 C C . ASP A 1 177 ? -6.413 -7.861 -0.279 1.00 92.00 177 ASP A C 1
ATOM 1405 O O . ASP A 1 177 ? -5.562 -7.270 0.397 1.00 92.00 177 ASP A O 1
ATOM 1409 N N . SER A 1 178 ? -6.241 -8.083 -1.583 1.00 91.88 178 SER A N 1
ATOM 1410 C CA . SER A 1 178 ? -5.147 -7.518 -2.380 1.00 91.88 178 SER A CA 1
ATOM 1411 C C . SER A 1 178 ? -5.694 -6.557 -3.435 1.00 91.88 178 SER A C 1
ATOM 1413 O O . SER A 1 178 ? -6.781 -6.763 -3.981 1.00 91.88 178 SER A O 1
ATOM 1415 N N . TYR A 1 179 ? -4.937 -5.502 -3.734 1.00 96.75 179 TYR A N 1
ATOM 1416 C CA . TYR A 1 179 ? -5.370 -4.428 -4.630 1.00 96.75 179 TYR A CA 1
ATOM 1417 C C . TYR A 1 179 ? -4.294 -4.078 -5.651 1.00 96.75 179 TYR A C 1
ATOM 1419 O O . TYR A 1 179 ? -3.105 -4.150 -5.351 1.00 96.75 179 TYR A O 1
ATOM 1427 N N . ILE A 1 180 ? -4.721 -3.634 -6.830 1.00 97.62 180 ILE A N 1
ATOM 1428 C CA . ILE A 1 180 ? -3.874 -3.026 -7.860 1.00 97.62 180 ILE A CA 1
ATOM 1429 C C . ILE A 1 180 ? -4.251 -1.548 -7.948 1.00 97.62 180 ILE A C 1
ATOM 1431 O O . ILE A 1 180 ? -5.432 -1.213 -8.027 1.00 97.62 180 ILE A O 1
ATOM 1435 N N . VAL A 1 181 ? -3.265 -0.659 -7.917 1.00 98.12 181 VAL A N 1
ATOM 1436 C CA . VAL A 1 181 ? -3.450 0.794 -7.974 1.00 98.12 181 VAL A CA 1
ATOM 1437 C C . VAL A 1 181 ? -2.568 1.358 -9.077 1.00 98.12 181 VAL A C 1
ATOM 1439 O O . VAL A 1 181 ? -1.347 1.280 -8.998 1.00 98.12 181 VAL A O 1
ATOM 1442 N N . LEU A 1 182 ? -3.188 1.948 -10.093 1.00 97.94 182 LEU A N 1
ATOM 1443 C CA . LEU A 1 182 ? -2.510 2.616 -11.198 1.00 97.94 182 LEU A CA 1
ATOM 1444 C C . LEU A 1 182 ? -2.689 4.126 -11.062 1.00 97.94 182 LEU A C 1
ATOM 1446 O O . LEU A 1 182 ? -3.808 4.642 -11.134 1.00 97.94 182 LEU A O 1
ATOM 1450 N N . HIS A 1 183 ? -1.582 4.841 -10.910 1.00 97.50 183 HIS A N 1
ATOM 1451 C CA . HIS A 1 183 ? -1.543 6.293 -10.986 1.00 97.50 183 HIS A CA 1
ATOM 1452 C C . HIS A 1 183 ? -0.957 6.716 -12.334 1.00 97.50 183 HIS A C 1
ATOM 1454 O O . HIS A 1 183 ? 0.204 6.449 -12.639 1.00 97.50 183 HIS A O 1
ATOM 1460 N N . THR A 1 184 ? -1.772 7.387 -13.144 1.00 96.94 184 THR A N 1
ATOM 1461 C CA . THR A 1 184 ? -1.398 7.885 -14.471 1.00 96.94 184 THR A CA 1
ATOM 1462 C C . THR A 1 184 ? -1.165 9.383 -14.406 1.00 96.94 184 THR A C 1
ATOM 1464 O O . THR A 1 184 ? -2.052 10.132 -13.992 1.00 96.94 184 THR A O 1
ATOM 1467 N N . PHE A 1 185 ? 0.002 9.842 -14.850 1.00 94.69 185 PHE A N 1
ATOM 1468 C CA . PHE A 1 185 ? 0.389 11.250 -14.789 1.00 94.69 185 PHE A CA 1
ATOM 1469 C C . PHE A 1 185 ? 1.242 11.665 -15.988 1.00 94.69 185 PHE A C 1
ATOM 1471 O O . PHE A 1 185 ? 1.651 10.851 -16.812 1.00 94.69 185 PHE A O 1
ATOM 1478 N N . LYS A 1 186 ? 1.512 12.966 -16.098 1.00 92.88 186 LYS A N 1
ATOM 1479 C CA . LYS A 1 186 ? 2.463 13.523 -17.063 1.00 92.88 186 LYS A CA 1
ATOM 1480 C C . LYS A 1 186 ? 3.690 14.032 -16.314 1.00 92.88 186 LYS A C 1
ATOM 1482 O O . LYS A 1 186 ? 3.530 14.786 -15.357 1.00 92.88 186 LYS A O 1
ATOM 1487 N N . LYS A 1 187 ? 4.900 13.655 -16.749 1.00 86.50 187 LYS A N 1
ATOM 1488 C CA . LYS A 1 187 ? 6.165 14.125 -16.138 1.00 86.50 187 LYS A CA 1
ATOM 1489 C C . LYS A 1 187 ? 6.308 15.650 -16.194 1.00 86.50 187 LYS A C 1
ATOM 1491 O O . LYS A 1 187 ? 6.813 16.255 -15.255 1.00 86.50 187 LYS A O 1
ATOM 1496 N N . THR A 1 188 ? 5.833 16.266 -17.274 1.00 87.06 188 THR A N 1
ATOM 1497 C CA . THR A 1 188 ? 5.718 17.722 -17.420 1.00 87.06 188 THR A CA 1
ATOM 1498 C C . THR A 1 188 ? 4.329 18.081 -17.951 1.00 87.06 188 THR A C 1
ATOM 1500 O O . THR A 1 188 ? 3.717 17.257 -18.635 1.00 87.06 188 THR A O 1
ATOM 1503 N N . PRO A 1 189 ? 3.799 19.286 -17.670 1.00 84.12 189 PRO A N 1
ATOM 1504 C CA . PRO A 1 189 ? 2.493 19.706 -18.187 1.00 84.12 189 PRO A CA 1
ATOM 1505 C C . PRO A 1 189 ? 2.386 19.609 -19.718 1.00 84.12 189 PRO A C 1
ATOM 1507 O O . PRO A 1 189 ? 1.319 19.291 -20.249 1.00 84.12 189 PRO A O 1
ATOM 1510 N N . GLU A 1 190 ? 3.502 19.824 -20.416 1.00 86.50 190 GLU A N 1
ATOM 1511 C CA . GLU A 1 190 ? 3.616 19.803 -21.876 1.00 86.50 190 GLU A CA 1
ATOM 1512 C C . GLU A 1 190 ? 3.870 18.401 -22.452 1.00 86.50 190 GLU A C 1
ATOM 1514 O O . GLU A 1 190 ? 3.852 18.237 -23.670 1.00 86.50 190 GLU A O 1
ATOM 1519 N N . ALA A 1 191 ? 4.111 17.382 -21.619 1.00 85.62 191 ALA A N 1
ATOM 1520 C CA . ALA A 1 191 ? 4.391 16.037 -22.108 1.00 85.62 191 ALA A CA 1
ATOM 1521 C C . ALA A 1 191 ? 3.171 15.436 -22.828 1.00 85.62 191 ALA A C 1
ATOM 1523 O O . ALA A 1 191 ? 2.041 15.436 -22.319 1.00 85.62 191 ALA A O 1
ATOM 1524 N N . GLU A 1 192 ? 3.413 14.879 -24.014 1.00 82.56 192 GLU A N 1
ATOM 1525 C CA . GLU A 1 192 ? 2.418 14.095 -24.752 1.00 82.56 192 GLU A CA 1
ATOM 1526 C C . GLU A 1 192 ? 2.327 12.661 -24.216 1.00 82.56 192 GLU A C 1
ATOM 1528 O O . GLU A 1 192 ? 1.244 12.083 -24.174 1.00 82.56 192 GLU A O 1
ATOM 1533 N N . SER A 1 193 ? 3.446 12.102 -23.745 1.00 88.12 193 SER A N 1
ATOM 1534 C CA . SER A 1 193 ? 3.501 10.759 -23.171 1.00 88.12 193 SER A CA 1
ATOM 1535 C C . SER A 1 193 ? 3.027 10.730 -21.719 1.00 88.12 193 SER A C 1
ATOM 1537 O O . SER A 1 193 ? 3.457 11.544 -20.897 1.00 88.12 193 SER A O 1
ATOM 1539 N N . LEU A 1 194 ? 2.211 9.730 -21.398 1.00 93.38 194 LEU A N 1
ATOM 1540 C CA . LEU A 1 194 ? 1.827 9.398 -20.032 1.00 93.38 194 LEU A CA 1
ATOM 1541 C C . LEU A 1 194 ? 2.907 8.543 -19.357 1.00 93.38 194 LEU A C 1
ATOM 1543 O O . LEU A 1 194 ? 3.584 7.739 -20.005 1.00 93.38 194 LEU A O 1
ATOM 1547 N N . SER A 1 195 ? 3.048 8.742 -18.053 1.00 93.94 195 SER A N 1
ATOM 1548 C CA . SER A 1 195 ? 3.865 7.947 -17.143 1.00 93.94 195 SER A CA 1
ATOM 1549 C C . SER A 1 195 ? 2.971 7.316 -16.086 1.00 93.94 195 SER A C 1
ATOM 1551 O O . SER A 1 195 ? 1.889 7.831 -15.787 1.00 93.94 195 SER A O 1
ATOM 1553 N N . TYR A 1 196 ? 3.428 6.194 -15.539 1.00 96.44 196 TYR A N 1
ATOM 1554 C CA . TYR A 1 196 ? 2.604 5.340 -14.701 1.00 96.44 196 TYR A CA 1
ATOM 1555 C C . TYR A 1 196 ? 3.375 4.902 -13.462 1.00 96.44 196 TYR A C 1
ATOM 1557 O O . TYR A 1 196 ? 4.482 4.375 -13.576 1.00 96.44 196 TYR A O 1
ATOM 1565 N N . ASP A 1 197 ? 2.763 5.076 -12.298 1.00 97.31 197 ASP A N 1
ATOM 1566 C CA . ASP A 1 197 ? 3.150 4.351 -11.094 1.00 97.31 197 ASP A CA 1
ATOM 1567 C C . ASP A 1 197 ? 2.124 3.231 -10.884 1.00 97.31 197 ASP A C 1
ATOM 1569 O O . ASP A 1 197 ? 0.918 3.486 -10.803 1.00 97.31 197 ASP A O 1
ATOM 1573 N N . LEU A 1 198 ? 2.590 1.987 -10.839 1.00 97.25 198 LEU A N 1
ATOM 1574 C CA . LEU A 1 198 ? 1.751 0.803 -10.736 1.00 97.25 198 LEU A CA 1
ATOM 1575 C C . LEU A 1 198 ? 2.058 0.062 -9.435 1.00 97.25 198 LEU A C 1
ATOM 1577 O O . LEU A 1 198 ? 3.109 -0.552 -9.280 1.00 97.25 198 LEU A O 1
ATOM 1581 N N . HIS A 1 199 ? 1.128 0.107 -8.494 1.00 97.38 199 HIS A N 1
ATOM 1582 C CA . HIS A 1 199 ? 1.272 -0.501 -7.181 1.00 97.38 199 HIS A CA 1
ATOM 1583 C C . HIS A 1 199 ? 0.412 -1.751 -7.086 1.00 97.38 199 HIS A C 1
ATOM 1585 O O . HIS A 1 199 ? -0.732 -1.758 -7.537 1.00 97.38 199 HIS A O 1
ATOM 1591 N N . PHE A 1 200 ? 0.921 -2.772 -6.409 1.00 95.00 200 PHE A N 1
ATOM 1592 C CA . PHE A 1 200 ? 0.086 -3.828 -5.858 1.00 95.00 200 PHE A CA 1
ATOM 1593 C C . PHE A 1 200 ? 0.235 -3.832 -4.347 1.00 95.00 200 PHE A C 1
ATOM 1595 O O . PHE A 1 200 ? 1.337 -3.976 -3.811 1.00 95.00 200 PHE A O 1
ATOM 1602 N N . TRP A 1 201 ? -0.885 -3.612 -3.671 1.00 96.81 201 TRP A N 1
ATOM 1603 C CA . TRP A 1 201 ? -0.956 -3.534 -2.224 1.00 96.81 201 TRP A CA 1
ATOM 1604 C C . TRP A 1 201 ? -1.456 -4.858 -1.666 1.00 96.81 201 TRP A C 1
ATOM 1606 O O . TRP A 1 201 ? -2.479 -5.386 -2.107 1.00 96.81 201 TRP A O 1
ATOM 1616 N N . LEU A 1 202 ? -0.707 -5.386 -0.702 1.00 90.94 202 LEU A N 1
ATOM 1617 C CA . LEU A 1 202 ? -0.980 -6.651 -0.038 1.00 90.94 202 LEU A CA 1
ATOM 1618 C C . LEU A 1 202 ? -1.420 -6.383 1.399 1.00 90.94 202 LEU A C 1
ATOM 1620 O O . LEU A 1 202 ? -0.625 -5.902 2.222 1.00 90.94 202 LEU A O 1
ATOM 1624 N N . GLY A 1 203 ? -2.674 -6.721 1.688 1.00 90.38 203 GLY A N 1
ATOM 1625 C CA . GLY A 1 203 ? -3.213 -6.683 3.035 1.00 90.38 203 GLY A CA 1
ATOM 1626 C C . GLY A 1 203 ? -2.516 -7.683 3.953 1.00 90.38 203 GLY A C 1
ATOM 1627 O O . GLY A 1 203 ? -1.993 -8.709 3.517 1.00 90.38 203 GLY A O 1
ATOM 1628 N N . GLN A 1 204 ? -2.475 -7.384 5.248 1.00 87.88 204 GLN A N 1
ATOM 1629 C CA . GLN A 1 204 ? -1.782 -8.229 6.224 1.00 87.88 204 GLN A CA 1
ATOM 1630 C C . GLN A 1 204 ? -2.398 -9.634 6.353 1.00 87.88 204 GLN A C 1
ATOM 1632 O O . GLN A 1 204 ? -1.685 -10.584 6.676 1.00 87.88 204 GLN A O 1
ATOM 1637 N N . ASN A 1 205 ? -3.698 -9.756 6.087 1.00 85.62 205 ASN A N 1
ATOM 1638 C CA . ASN A 1 205 ? -4.488 -10.981 6.176 1.00 85.62 205 ASN A CA 1
ATOM 1639 C C . ASN A 1 205 ? -4.908 -11.518 4.794 1.00 85.62 205 ASN A C 1
ATOM 1641 O O . ASN A 1 205 ? -5.759 -12.405 4.731 1.00 85.62 205 ASN A O 1
ATOM 1645 N N . THR A 1 206 ? -4.349 -10.987 3.698 1.00 85.44 206 THR A N 1
ATOM 1646 C CA . THR A 1 206 ? -4.686 -11.449 2.344 1.00 85.44 206 THR A CA 1
ATOM 1647 C C . THR A 1 206 ? -4.257 -12.893 2.111 1.00 85.44 206 THR A C 1
ATOM 1649 O O . THR A 1 206 ? -3.247 -13.367 2.645 1.00 85.44 206 THR A O 1
ATOM 1652 N N . THR A 1 207 ? -5.037 -13.607 1.306 1.00 79.88 207 THR A N 1
ATOM 1653 C CA . THR A 1 207 ? -4.754 -15.001 0.964 1.00 79.88 207 THR A CA 1
ATOM 1654 C C . THR A 1 207 ? -3.597 -15.117 -0.034 1.00 79.88 207 THR A C 1
ATOM 1656 O O . THR A 1 207 ? -3.260 -14.181 -0.764 1.00 79.88 207 THR A O 1
ATOM 1659 N N . GLN A 1 208 ? -2.941 -16.282 -0.068 1.00 76.31 208 GLN A N 1
ATOM 1660 C CA . GLN A 1 208 ? -1.803 -16.508 -0.965 1.00 76.31 208 GLN A CA 1
ATOM 1661 C C . GLN A 1 208 ? -2.212 -16.415 -2.442 1.00 76.31 208 GLN A C 1
ATOM 1663 O O . GLN A 1 208 ? -1.441 -15.916 -3.264 1.00 76.31 208 GLN A O 1
ATOM 1668 N N . ASP A 1 209 ? -3.406 -16.894 -2.779 1.00 77.88 209 ASP A N 1
ATOM 1669 C CA . ASP A 1 209 ? -3.960 -16.830 -4.125 1.00 77.88 209 ASP A CA 1
ATOM 1670 C C . ASP A 1 209 ? -4.306 -15.398 -4.546 1.00 77.88 209 ASP A C 1
ATOM 1672 O O . ASP A 1 209 ? -3.962 -15.011 -5.664 1.00 77.88 209 ASP A O 1
ATOM 1676 N N . GLU A 1 210 ? -4.883 -14.576 -3.666 1.00 80.06 210 GLU A N 1
ATOM 1677 C CA . GLU A 1 210 ? -5.127 -13.155 -3.951 1.00 80.06 210 GLU A CA 1
ATOM 1678 C C . GLU A 1 210 ? -3.820 -12.379 -4.131 1.00 80.06 210 GLU A C 1
ATOM 1680 O O . GLU A 1 210 ? -3.677 -11.647 -5.113 1.00 80.06 210 GLU A O 1
ATOM 1685 N N . ALA A 1 211 ? -2.838 -12.587 -3.248 1.00 81.44 211 ALA A N 1
ATOM 1686 C CA . ALA A 1 211 ? -1.525 -11.955 -3.366 1.00 81.44 211 ALA A CA 1
ATOM 1687 C C . ALA A 1 211 ? -0.797 -12.374 -4.654 1.00 81.44 211 ALA A C 1
ATOM 1689 O O . ALA A 1 211 ? -0.195 -11.541 -5.339 1.00 81.44 211 ALA A O 1
ATOM 1690 N N . GLY A 1 212 ? -0.864 -13.664 -5.001 1.00 81.38 212 GLY A N 1
ATOM 1691 C CA . GLY A 1 212 ? -0.304 -14.201 -6.240 1.00 81.38 212 GLY A CA 1
ATOM 1692 C C . GLY A 1 212 ? -1.000 -13.641 -7.480 1.00 81.38 212 GLY A C 1
ATOM 1693 O O . GLY A 1 212 ? -0.330 -13.247 -8.434 1.00 81.38 212 GLY A O 1
ATOM 1694 N N . THR A 1 213 ? -2.329 -13.527 -7.440 1.00 85.50 213 THR A N 1
ATOM 1695 C CA . THR A 1 213 ? -3.125 -12.924 -8.516 1.00 85.50 213 THR A CA 1
ATOM 1696 C C . THR A 1 213 ? -2.776 -11.453 -8.691 1.00 85.50 213 THR A C 1
ATOM 1698 O O . THR A 1 213 ? -2.536 -11.031 -9.818 1.00 85.50 213 THR A O 1
ATOM 1701 N N . ALA A 1 214 ? -2.690 -10.676 -7.606 1.00 87.69 214 ALA A N 1
ATOM 1702 C CA . ALA A 1 214 ? -2.323 -9.263 -7.668 1.00 87.69 214 ALA A CA 1
ATOM 1703 C C . ALA A 1 214 ? -0.946 -9.068 -8.314 1.00 87.69 214 ALA A C 1
ATOM 1705 O O . ALA A 1 214 ? -0.797 -8.230 -9.202 1.00 87.69 214 ALA A O 1
ATOM 1706 N N . ALA A 1 215 ? 0.044 -9.880 -7.928 1.00 83.75 215 ALA A N 1
ATOM 1707 C CA . ALA A 1 215 ? 1.377 -9.836 -8.522 1.00 83.75 215 ALA A CA 1
ATOM 1708 C C . ALA A 1 215 ? 1.355 -10.213 -10.015 1.00 83.75 215 ALA A C 1
ATOM 1710 O O . ALA A 1 215 ? 1.939 -9.506 -10.834 1.00 83.75 215 ALA A O 1
ATOM 1711 N N . TYR A 1 216 ? 0.650 -11.288 -10.384 1.00 85.12 216 TYR A N 1
ATOM 1712 C CA . TYR A 1 216 ? 0.532 -11.729 -11.777 1.00 85.12 216 TYR A CA 1
ATOM 1713 C C . TYR A 1 216 ? -0.162 -10.682 -12.657 1.00 85.12 216 TYR A C 1
ATOM 1715 O O . TYR A 1 216 ? 0.376 -10.276 -13.686 1.00 85.12 216 TYR A O 1
ATOM 1723 N N . LYS A 1 217 ? -1.320 -10.183 -12.216 1.00 88.88 217 LYS A N 1
ATOM 1724 C CA . LYS A 1 217 ? -2.117 -9.177 -12.926 1.00 88.88 217 LYS A CA 1
ATOM 1725 C C . LYS A 1 217 ? -1.419 -7.821 -13.016 1.00 88.88 217 LYS A C 1
ATOM 1727 O O . LYS A 1 217 ? -1.603 -7.103 -13.989 1.00 88.88 217 LYS A O 1
ATOM 1732 N N . THR A 1 218 ? -0.554 -7.495 -12.059 1.00 90.38 218 THR A N 1
ATOM 1733 C CA . THR A 1 218 ? 0.315 -6.313 -12.150 1.00 90.38 218 THR A CA 1
ATOM 1734 C C . THR A 1 218 ? 1.338 -6.441 -13.274 1.00 90.38 218 THR A C 1
ATOM 1736 O O . THR A 1 218 ? 1.578 -5.474 -13.990 1.00 90.38 218 THR A O 1
ATOM 1739 N N . VAL A 1 219 ? 1.928 -7.625 -13.465 1.00 86.50 219 VAL A N 1
ATOM 1740 C CA . VAL A 1 219 ? 2.841 -7.875 -14.593 1.00 86.50 219 VAL A CA 1
ATOM 1741 C C . VAL A 1 219 ? 2.083 -7.849 -15.922 1.00 86.50 219 VAL A C 1
ATOM 1743 O O . VAL A 1 219 ? 2.584 -7.285 -16.887 1.00 86.50 219 VAL A O 1
ATOM 1746 N N . GLU A 1 220 ? 0.871 -8.405 -15.961 1.00 87.19 220 GLU A N 1
ATOM 1747 C CA . GLU A 1 220 ? -0.016 -8.339 -17.132 1.00 87.19 220 GLU A CA 1
ATOM 1748 C C . GLU A 1 220 ? -0.331 -6.883 -17.525 1.00 87.19 220 GLU A C 1
ATOM 1750 O O . GLU A 1 220 ? -0.169 -6.508 -18.684 1.00 87.19 220 GLU A O 1
ATOM 1755 N N . LEU A 1 221 ? -0.686 -6.030 -16.556 1.00 91.06 221 LEU A N 1
ATOM 1756 C CA . LEU A 1 221 ? -0.936 -4.605 -16.795 1.00 91.06 221 LEU A CA 1
ATOM 1757 C C . LEU A 1 221 ? 0.339 -3.832 -17.183 1.00 91.06 221 LEU A C 1
ATOM 1759 O O . LEU A 1 221 ? 0.285 -2.921 -18.007 1.00 91.06 221 LEU A O 1
ATOM 1763 N N . ASP A 1 222 ? 1.496 -4.182 -16.618 1.00 90.12 222 ASP A N 1
ATOM 1764 C CA . ASP A 1 222 ? 2.783 -3.609 -17.028 1.00 90.12 222 ASP A CA 1
ATOM 1765 C C . ASP A 1 222 ? 3.090 -3.903 -18.500 1.00 90.12 222 ASP A C 1
ATOM 1767 O O . ASP A 1 222 ? 3.443 -2.989 -19.247 1.00 90.12 222 ASP A O 1
ATOM 1771 N N . ASP A 1 223 ? 2.904 -5.156 -18.929 1.00 86.81 223 ASP A N 1
ATOM 1772 C CA . ASP A 1 223 ? 3.075 -5.574 -20.323 1.00 86.81 223 ASP A CA 1
ATOM 1773 C C . ASP A 1 223 ? 2.070 -4.850 -21.243 1.00 86.81 223 ASP A C 1
ATOM 1775 O O . ASP A 1 223 ? 2.473 -4.317 -22.282 1.00 86.81 223 ASP A O 1
ATOM 1779 N N . HIS A 1 224 ? 0.803 -4.723 -20.823 1.00 88.19 224 HIS A N 1
ATOM 1780 C CA . HIS A 1 224 ? -0.231 -3.959 -21.540 1.00 88.19 224 HIS A CA 1
ATOM 1781 C C . HIS A 1 224 ? 0.146 -2.476 -21.718 1.00 88.19 224 HIS A C 1
ATOM 1783 O O . HIS A 1 224 ? -0.084 -1.884 -22.770 1.00 88.19 224 HIS A O 1
ATOM 1789 N N . LEU A 1 225 ? 0.805 -1.874 -20.721 1.00 90.38 225 LEU A N 1
ATOM 1790 C CA . LEU A 1 225 ? 1.332 -0.503 -20.776 1.00 90.38 225 LEU A CA 1
ATOM 1791 C C . LEU A 1 225 ? 2.759 -0.429 -21.360 1.00 90.38 225 LEU A C 1
ATOM 1793 O O . LEU A 1 225 ? 3.463 0.578 -21.199 1.00 90.38 225 LEU A O 1
ATOM 1797 N N . HIS A 1 226 ? 3.182 -1.481 -22.066 1.00 88.06 226 HIS A N 1
ATOM 1798 C CA . HIS A 1 226 ? 4.456 -1.612 -22.774 1.00 88.06 226 HIS A CA 1
ATOM 1799 C C . HIS A 1 226 ? 5.699 -1.464 -21.883 1.00 88.06 226 HIS A C 1
ATOM 1801 O O . HIS A 1 226 ? 6.739 -0.973 -22.330 1.00 88.06 226 HIS A O 1
ATOM 1807 N N . GLY A 1 227 ? 5.604 -1.864 -20.615 1.00 85.94 227 GLY A N 1
ATOM 1808 C CA . GLY A 1 227 ? 6.702 -1.823 -19.649 1.00 85.94 227 GLY A CA 1
ATOM 1809 C C . GLY A 1 227 ? 7.121 -0.415 -19.212 1.00 85.94 227 GLY A C 1
ATOM 1810 O O . GLY A 1 227 ? 8.194 -0.248 -18.639 1.00 85.94 227 GLY A O 1
ATOM 1811 N N . LYS A 1 228 ? 6.309 0.606 -19.503 1.00 91.00 228 LYS A N 1
ATOM 1812 C CA . LYS A 1 228 ? 6.521 1.978 -19.017 1.00 91.00 228 LYS A CA 1
ATOM 1813 C C . LYS A 1 228 ? 6.280 2.167 -17.514 1.00 91.00 228 LYS A C 1
ATOM 1815 O O . LYS A 1 228 ? 6.895 3.077 -16.960 1.00 91.00 228 LYS A O 1
ATOM 1820 N N . PRO A 1 229 ? 5.372 1.422 -16.853 1.00 94.75 229 PRO A N 1
ATOM 1821 C CA . PRO A 1 229 ? 5.133 1.632 -15.434 1.00 94.75 229 PRO A CA 1
ATOM 1822 C C . PRO A 1 229 ? 6.343 1.355 -14.541 1.00 94.75 229 PRO A C 1
ATOM 1824 O O . PRO A 1 229 ? 7.080 0.384 -14.717 1.00 94.75 229 PRO A O 1
ATOM 1827 N N . VAL A 1 230 ? 6.494 2.181 -13.507 1.00 95.94 230 VAL A N 1
ATOM 1828 C CA . VAL A 1 230 ? 7.302 1.832 -12.335 1.00 95.94 230 VAL A CA 1
ATOM 1829 C C . VAL A 1 230 ? 6.432 0.972 -11.427 1.00 95.94 230 VAL A C 1
ATOM 1831 O O . VAL A 1 230 ? 5.330 1.379 -11.065 1.00 95.94 230 VAL A O 1
ATOM 1834 N N . GLN A 1 231 ? 6.903 -0.221 -11.073 1.00 95.31 231 GLN A N 1
ATOM 1835 C CA . GLN A 1 231 ? 6.142 -1.170 -10.265 1.00 95.31 231 GLN A CA 1
ATOM 1836 C C . GLN A 1 231 ? 6.510 -1.057 -8.788 1.00 95.31 231 GLN A C 1
ATOM 1838 O O . GLN A 1 231 ? 7.687 -1.075 -8.430 1.00 95.31 231 GLN A O 1
ATOM 1843 N N . PHE A 1 232 ? 5.504 -1.027 -7.924 1.00 94.44 232 PHE A N 1
ATOM 1844 C CA . PHE A 1 232 ? 5.662 -0.898 -6.483 1.00 94.44 232 PHE A CA 1
ATOM 1845 C C . PHE A 1 232 ? 4.981 -2.066 -5.778 1.00 94.44 232 PHE A C 1
ATOM 1847 O O . PHE A 1 232 ? 3.767 -2.260 -5.874 1.00 94.44 232 PHE A O 1
ATOM 1854 N N . ARG A 1 233 ? 5.765 -2.831 -5.022 1.00 93.44 233 ARG A N 1
ATOM 1855 C CA . ARG A 1 233 ? 5.236 -3.808 -4.075 1.00 93.44 233 ARG A CA 1
ATOM 1856 C C . ARG A 1 233 ? 4.961 -3.118 -2.750 1.00 93.44 233 ARG A C 1
ATOM 1858 O O . ARG A 1 233 ? 5.901 -2.830 -2.008 1.00 93.44 233 ARG A O 1
ATOM 1865 N N . GLU A 1 234 ? 3.688 -2.932 -2.436 1.00 92.81 234 GLU A N 1
ATOM 1866 C CA . GLU A 1 234 ? 3.243 -2.286 -1.205 1.00 92.81 234 GLU A CA 1
ATOM 1867 C C . GLU A 1 234 ? 2.729 -3.339 -0.218 1.00 92.81 234 GLU A C 1
ATOM 1869 O O . GLU A 1 234 ? 1.947 -4.223 -0.571 1.00 92.81 234 GLU A O 1
ATOM 1874 N N . VAL A 1 235 ? 3.173 -3.264 1.035 1.00 89.69 235 VAL A N 1
ATOM 1875 C CA . VAL A 1 235 ? 2.717 -4.163 2.104 1.00 89.69 235 VAL A CA 1
ATOM 1876 C C . VAL A 1 235 ? 2.110 -3.327 3.214 1.00 89.69 235 VAL A C 1
ATOM 1878 O O . VAL A 1 235 ? 2.683 -2.307 3.606 1.00 89.69 235 VAL A O 1
ATOM 1881 N N . GLN A 1 236 ? 0.972 -3.776 3.742 1.00 89.19 236 GLN A N 1
ATOM 1882 C CA . GLN A 1 236 ? 0.286 -3.101 4.835 1.00 89.19 236 GLN A CA 1
ATOM 1883 C C . GLN A 1 236 ? 1.229 -2.726 5.988 1.00 89.19 236 GLN A C 1
ATOM 1885 O O . GLN A 1 236 ? 1.962 -3.561 6.521 1.00 89.19 236 GLN A O 1
ATOM 1890 N N . GLY A 1 237 ? 1.177 -1.456 6.392 1.00 86.69 237 GLY A N 1
ATOM 1891 C CA . GLY A 1 237 ? 1.989 -0.904 7.482 1.00 86.69 237 GLY A CA 1
ATOM 1892 C C . GLY A 1 237 ? 3.401 -0.471 7.078 1.00 86.69 237 GLY A C 1
ATOM 1893 O O . GLY A 1 237 ? 4.080 0.171 7.880 1.00 86.69 237 GLY A O 1
ATOM 1894 N N . TYR A 1 238 ? 3.824 -0.780 5.854 1.00 86.06 238 TYR A N 1
ATOM 1895 C CA . TYR A 1 238 ? 5.129 -0.428 5.296 1.00 86.06 238 TYR A CA 1
ATOM 1896 C C . TYR A 1 238 ? 5.007 0.291 3.953 1.00 86.06 238 TYR A C 1
ATOM 1898 O O . TYR A 1 238 ? 5.971 0.322 3.202 1.00 86.06 238 TYR A O 1
ATOM 1906 N N . GLU A 1 239 ? 3.844 0.858 3.644 1.00 89.75 239 GLU A N 1
ATOM 1907 C CA . GLU A 1 239 ? 3.577 1.481 2.353 1.00 89.75 239 GLU A CA 1
ATOM 1908 C C . GLU A 1 239 ? 4.551 2.627 2.050 1.00 89.75 239 GLU A C 1
ATOM 1910 O O . GLU A 1 239 ? 4.935 3.406 2.934 1.00 89.75 239 GLU A O 1
ATOM 1915 N N . SER A 1 240 ? 4.919 2.759 0.777 1.00 89.75 240 SER A N 1
ATOM 1916 C CA . SER A 1 240 ? 5.790 3.832 0.322 1.00 89.75 240 SER A CA 1
ATOM 1917 C C . SER A 1 240 ? 5.144 5.213 0.541 1.00 89.75 240 SER A C 1
ATOM 1919 O O . SER A 1 240 ? 3.921 5.376 0.430 1.00 89.75 240 SER A O 1
ATOM 1921 N N . PRO A 1 241 ? 5.950 6.262 0.803 1.00 88.94 241 PRO A N 1
ATOM 1922 C CA . PRO A 1 241 ? 5.455 7.637 0.842 1.00 88.94 241 PRO A CA 1
ATOM 1923 C C . PRO A 1 241 ? 4.687 8.041 -0.419 1.00 88.94 241 PRO A C 1
ATOM 1925 O O . PRO A 1 241 ? 3.702 8.777 -0.331 1.00 88.94 241 PRO A O 1
ATOM 1928 N N . ARG A 1 242 ? 5.125 7.527 -1.575 1.00 90.94 242 ARG A N 1
ATOM 1929 C CA . ARG A 1 242 ? 4.499 7.753 -2.875 1.00 90.94 242 ARG A CA 1
ATOM 1930 C C . ARG A 1 242 ? 3.082 7.185 -2.915 1.00 90.94 242 ARG A C 1
ATOM 1932 O O . ARG A 1 242 ? 2.159 7.945 -3.192 1.00 90.94 242 ARG A O 1
ATOM 1939 N N . PHE A 1 243 ? 2.889 5.922 -2.531 1.00 94.06 243 PHE A N 1
ATOM 1940 C CA . PHE A 1 243 ? 1.563 5.300 -2.475 1.00 94.06 243 PHE A CA 1
ATOM 1941 C C . PHE A 1 243 ? 0.596 6.060 -1.563 1.00 94.06 243 PHE A C 1
ATOM 1943 O O . PHE A 1 243 ? -0.527 6.378 -1.953 1.00 94.06 243 PHE A O 1
ATOM 1950 N N . LEU A 1 244 ? 1.043 6.418 -0.355 1.00 92.50 244 LEU A N 1
ATOM 1951 C CA . LEU A 1 244 ? 0.204 7.147 0.597 1.00 92.50 244 LEU A CA 1
ATOM 1952 C C . LEU A 1 244 ? -0.168 8.555 0.104 1.00 92.50 244 LEU A C 1
ATOM 1954 O O . LEU A 1 244 ? -1.222 9.061 0.483 1.00 92.50 244 LEU A O 1
ATOM 1958 N N . SER A 1 245 ? 0.660 9.178 -0.743 1.00 91.81 245 SER A N 1
ATOM 1959 C CA . SER A 1 245 ? 0.425 10.537 -1.255 1.00 91.81 245 SER A CA 1
ATOM 1960 C C . SER A 1 245 ? -0.782 10.654 -2.189 1.00 91.81 245 SER A C 1
ATOM 1962 O O . SER A 1 245 ? -1.332 11.746 -2.347 1.00 91.81 245 SER A O 1
ATOM 1964 N N . TYR A 1 246 ? -1.234 9.540 -2.774 1.00 92.94 246 TYR A N 1
ATOM 1965 C CA . TYR A 1 246 ? -2.413 9.522 -3.643 1.00 92.94 246 TYR A CA 1
ATOM 1966 C C . TYR A 1 246 ? -3.718 9.710 -2.871 1.00 92.94 246 TYR A C 1
ATOM 1968 O O . TYR A 1 246 ? -4.740 10.088 -3.448 1.00 92.94 246 TYR A O 1
ATOM 1976 N N . PHE A 1 247 ? -3.694 9.463 -1.562 1.00 91.62 247 PHE A N 1
ATOM 1977 C CA . PHE A 1 247 ? -4.879 9.468 -0.724 1.00 91.62 247 PHE A CA 1
ATOM 1978 C C . PHE A 1 247 ? -4.826 10.635 0.251 1.00 91.62 247 PHE A C 1
ATOM 1980 O O . PHE A 1 247 ? -3.933 10.744 1.086 1.00 91.62 247 PHE A O 1
ATOM 1987 N N . ARG A 1 248 ? -5.859 11.483 0.227 1.00 85.44 248 ARG A N 1
ATOM 1988 C CA . ARG A 1 248 ? -6.036 12.510 1.267 1.00 85.44 248 ARG A CA 1
ATOM 1989 C C . ARG A 1 248 ? -6.118 11.886 2.667 1.00 85.44 248 ARG A C 1
ATOM 1991 O O . ARG A 1 248 ? -5.693 12.497 3.644 1.00 85.44 248 ARG A O 1
ATOM 1998 N N . CYS A 1 249 ? -6.719 10.704 2.752 1.00 88.62 249 CYS A N 1
ATOM 1999 C CA . CYS A 1 249 ? -6.749 9.858 3.932 1.00 88.62 249 CYS A CA 1
ATOM 2000 C C . CYS A 1 249 ? -6.700 8.403 3.475 1.00 88.62 249 CYS A C 1
ATOM 2002 O O . CYS A 1 249 ? -7.516 8.006 2.644 1.00 88.62 249 CYS A O 1
ATOM 2004 N N . PHE A 1 250 ? -5.779 7.631 4.035 1.00 93.69 250 PHE A N 1
ATOM 2005 C CA . PHE A 1 250 ? -5.710 6.189 3.843 1.00 93.69 250 PHE A CA 1
ATOM 2006 C C . PHE A 1 250 ? -6.410 5.497 5.015 1.00 93.69 250 PHE A C 1
ATOM 2008 O O . PHE A 1 250 ? -6.088 5.767 6.171 1.00 93.69 250 PHE A O 1
ATOM 2015 N N . ILE A 1 251 ? -7.379 4.636 4.732 1.00 93.19 251 ILE A N 1
ATOM 2016 C CA . ILE A 1 251 ? -8.169 3.883 5.704 1.00 93.19 251 ILE A CA 1
ATOM 2017 C C . ILE A 1 251 ? -7.992 2.400 5.383 1.00 93.19 251 ILE A C 1
ATOM 2019 O O . ILE A 1 251 ? -8.297 1.974 4.275 1.00 93.19 251 ILE A O 1
ATOM 2023 N N . CYS A 1 252 ? -7.524 1.610 6.345 1.00 94.12 252 CYS A N 1
ATOM 2024 C CA . CYS A 1 252 ? -7.459 0.155 6.232 1.00 94.12 252 CYS A CA 1
ATOM 2025 C C . CYS A 1 252 ? -8.303 -0.485 7.338 1.00 94.12 252 CYS A C 1
ATOM 2027 O O . CYS A 1 252 ? -8.081 -0.215 8.522 1.00 94.12 252 CYS A O 1
ATOM 2029 N N . LEU A 1 253 ? -9.286 -1.293 6.952 1.00 91.19 253 LEU A N 1
ATOM 2030 C CA . LEU A 1 253 ? -10.231 -1.959 7.849 1.00 91.19 253 LEU A CA 1
ATOM 2031 C C . LEU A 1 253 ? -9.987 -3.468 7.858 1.00 91.19 253 LEU A C 1
ATOM 2033 O O . LEU A 1 253 ? -9.493 -4.020 6.875 1.00 91.19 253 LEU A O 1
ATOM 2037 N N . GLN A 1 254 ? -10.378 -4.143 8.939 1.00 89.56 254 GLN A N 1
ATOM 2038 C CA . GLN A 1 254 ? -10.313 -5.603 8.979 1.00 89.56 254 GLN A CA 1
ATOM 2039 C C . GLN A 1 254 ? -11.438 -6.229 8.157 1.00 89.56 254 GLN A C 1
ATOM 2041 O O . GLN A 1 254 ? -12.582 -5.759 8.192 1.00 89.56 254 GLN A O 1
ATOM 2046 N N . GLY A 1 255 ? -11.123 -7.323 7.467 1.00 86.25 255 GLY A N 1
ATOM 2047 C CA . GLY A 1 255 ? -12.080 -8.103 6.680 1.00 86.25 255 GLY A CA 1
ATOM 2048 C C . GLY A 1 255 ? -11.642 -8.246 5.227 1.00 86.25 255 GLY A C 1
ATOM 2049 O O . GLY A 1 255 ? -10.478 -8.055 4.911 1.00 86.25 255 GLY A O 1
ATOM 2050 N N . GLY A 1 256 ? -12.569 -8.613 4.347 1.00 84.56 256 GLY A N 1
ATOM 2051 C CA . GLY A 1 256 ? -12.300 -8.800 2.924 1.00 84.56 256 GLY A CA 1
ATOM 2052 C C . GLY A 1 256 ? -13.305 -9.724 2.238 1.00 84.56 256 GLY A C 1
ATOM 2053 O O . GLY A 1 256 ? -14.330 -10.106 2.817 1.00 84.56 256 GLY A O 1
ATOM 2054 N N . VAL A 1 257 ? -12.998 -10.125 1.009 1.00 80.19 257 VAL A N 1
ATOM 2055 C CA . VAL A 1 257 ? -13.804 -11.023 0.171 1.00 80.19 257 VAL A CA 1
ATOM 2056 C C . VAL A 1 257 ? -13.997 -12.375 0.854 1.00 80.19 257 VAL A C 1
ATOM 2058 O O . VAL A 1 257 ? -15.125 -12.868 0.932 1.00 80.19 257 VAL A O 1
ATOM 2061 N N . ALA A 1 258 ? -12.925 -12.948 1.411 1.00 71.56 258 ALA A N 1
ATOM 2062 C CA . ALA A 1 258 ? -12.960 -14.247 2.088 1.00 71.56 258 ALA A CA 1
ATOM 2063 C C . ALA A 1 258 ? -13.894 -14.268 3.313 1.00 71.56 258 ALA A C 1
ATOM 2065 O O . ALA A 1 258 ? -14.505 -15.290 3.621 1.00 71.56 258 ALA A O 1
ATOM 2066 N N . THR A 1 259 ? -14.043 -13.130 3.992 1.00 68.62 259 THR A N 1
ATOM 2067 C CA . THR A 1 259 ? -14.920 -12.972 5.164 1.00 68.62 259 THR A CA 1
ATOM 2068 C C . THR A 1 259 ? -16.323 -12.475 4.797 1.00 68.62 259 THR A C 1
ATOM 2070 O O . THR A 1 259 ? -17.147 -12.247 5.679 1.00 68.62 259 THR A O 1
ATOM 2073 N N . GLY A 1 260 ? -16.628 -12.343 3.500 1.00 59.69 260 GLY A N 1
ATOM 2074 C CA . GLY A 1 260 ? -17.940 -11.922 3.006 1.00 59.69 260 GLY A CA 1
ATOM 2075 C C . GLY A 1 260 ? -18.196 -10.416 3.098 1.00 59.69 260 GLY A C 1
ATOM 2076 O O . GLY A 1 260 ? -19.320 -9.979 2.848 1.00 59.69 260 GLY A O 1
ATOM 2077 N N . PHE A 1 261 ? -17.178 -9.602 3.398 1.00 58.72 261 PHE A N 1
ATOM 2078 C CA . PHE A 1 261 ? -17.280 -8.141 3.366 1.00 58.72 261 PHE A CA 1
ATOM 2079 C C . PHE A 1 261 ? -17.204 -7.636 1.916 1.00 58.72 261 PHE A C 1
ATOM 2081 O O . PHE A 1 261 ? -16.249 -7.001 1.470 1.00 58.72 261 PHE A O 1
ATOM 2088 N N . GLN A 1 262 ? -18.258 -7.921 1.153 1.00 51.62 262 GLN A N 1
ATOM 2089 C CA . GLN A 1 262 ? -18.537 -7.243 -0.116 1.00 51.62 262 GLN A CA 1
ATOM 2090 C C . GLN A 1 262 ? -19.380 -5.975 0.099 1.00 51.62 262 GLN A C 1
ATOM 2092 O O . GLN A 1 262 ? -19.410 -5.095 -0.758 1.00 51.62 262 GLN A O 1
ATOM 2097 N N . HIS A 1 263 ? -20.020 -5.839 1.264 1.00 47.88 263 HIS A N 1
ATOM 2098 C CA . HIS A 1 263 ? -20.915 -4.737 1.586 1.00 47.88 263 HIS A CA 1
ATOM 2099 C C . HIS A 1 263 ? -20.932 -4.504 3.103 1.00 47.88 263 HIS A C 1
ATOM 2101 O O . HIS A 1 263 ? -20.950 -5.461 3.874 1.00 47.88 263 HIS A O 1
ATOM 2107 N N . ILE A 1 264 ? -20.926 -3.242 3.543 1.00 51.28 264 ILE A N 1
ATOM 2108 C CA . ILE A 1 264 ? -21.258 -2.910 4.933 1.00 51.28 264 ILE A CA 1
ATOM 2109 C C . ILE A 1 264 ? -22.727 -3.308 5.100 1.00 51.28 264 ILE A C 1
ATOM 2111 O O . ILE A 1 264 ? -23.580 -2.884 4.318 1.00 51.28 264 ILE A O 1
ATOM 2115 N N . SER A 1 265 ? -23.007 -4.202 6.043 1.00 45.09 265 SER A N 1
ATOM 2116 C CA . SER A 1 265 ? -24.375 -4.511 6.443 1.00 45.09 265 SER A CA 1
ATOM 2117 C C . SER A 1 265 ? -24.939 -3.263 7.113 1.00 45.09 265 SER A C 1
ATOM 2119 O O . SER A 1 265 ? -24.510 -2.926 8.214 1.00 45.09 265 SER A O 1
ATOM 2121 N N . ASP A 1 266 ? -25.853 -2.567 6.442 1.00 52.72 266 ASP A N 1
ATOM 2122 C CA . ASP A 1 266 ? -26.587 -1.453 7.034 1.00 52.72 266 ASP A CA 1
ATOM 2123 C C . ASP A 1 266 ? -27.861 -1.971 7.719 1.00 52.72 266 ASP A C 1
ATOM 2125 O O . ASP A 1 266 ? -28.668 -2.648 7.071 1.00 52.72 266 ASP A O 1
ATOM 2129 N N . PRO A 1 267 ? -28.110 -1.625 8.996 1.00 57.47 267 PRO A N 1
ATOM 2130 C CA . PRO A 1 267 ? -27.259 -0.834 9.891 1.00 57.47 267 PRO A CA 1
ATOM 2131 C C . PRO A 1 267 ? -26.106 -1.649 10.504 1.00 57.47 267 PRO A C 1
ATOM 2133 O O . PRO A 1 267 ? -26.265 -2.837 10.799 1.00 57.47 267 PRO A O 1
ATOM 2136 N N . LEU A 1 268 ? -24.976 -0.975 10.765 1.00 63.84 268 LEU A N 1
ATOM 2137 C CA . LEU A 1 268 ? -23.836 -1.548 11.488 1.00 63.84 268 LEU A CA 1
ATOM 2138 C C . LEU A 1 268 ? -24.300 -2.172 12.819 1.00 63.84 268 LEU A C 1
ATOM 2140 O O . LEU A 1 268 ? -25.039 -1.515 13.561 1.00 63.84 268 LEU A O 1
ATOM 2144 N N . PRO A 1 269 ? -23.861 -3.398 13.165 1.00 66.12 269 PRO A N 1
ATOM 2145 C CA . PRO A 1 269 ? -24.254 -4.029 14.419 1.00 66.12 269 PRO A CA 1
ATOM 2146 C C . PRO A 1 269 ? -23.856 -3.172 15.630 1.00 66.12 269 PRO A C 1
ATOM 2148 O O . PRO A 1 269 ? -22.793 -2.553 15.646 1.00 66.12 269 PRO A O 1
ATOM 2151 N N . LEU A 1 270 ? -24.713 -3.149 16.654 1.00 67.25 270 LEU A N 1
ATOM 2152 C CA . LEU A 1 270 ? -24.455 -2.434 17.912 1.00 67.25 270 LEU A CA 1
ATOM 2153 C C . LEU A 1 270 ? -23.582 -3.237 18.892 1.00 67.25 270 LEU A C 1
ATOM 2155 O O . LEU A 1 270 ? -23.105 -2.670 19.869 1.00 67.25 270 LEU A O 1
ATOM 2159 N N . ASP A 1 271 ? -23.363 -4.526 18.626 1.00 71.12 271 ASP A N 1
ATOM 2160 C CA . ASP A 1 271 ? -22.459 -5.400 19.379 1.00 71.12 271 ASP A CA 1
ATOM 2161 C C . ASP A 1 271 ? -21.172 -5.617 18.577 1.00 71.12 271 ASP A C 1
ATOM 2163 O O . ASP A 1 271 ? -20.980 -6.624 17.894 1.00 71.12 271 ASP A O 1
ATOM 2167 N N . ILE A 1 272 ? -20.327 -4.591 18.572 1.00 84.12 272 ILE A N 1
ATOM 2168 C CA . ILE A 1 272 ? -19.012 -4.628 17.937 1.00 84.12 272 ILE A CA 1
ATOM 2169 C C . ILE A 1 272 ? -17.976 -4.085 18.907 1.00 84.12 272 ILE A C 1
ATOM 2171 O O . ILE A 1 272 ? -18.288 -3.285 19.785 1.00 84.12 272 ILE A O 1
ATOM 2175 N N . ARG A 1 273 ? -16.726 -4.500 18.724 1.00 90.00 273 ARG A N 1
ATOM 2176 C CA . ARG A 1 273 ? -15.586 -3.947 19.449 1.00 90.00 273 ARG A CA 1
ATOM 2177 C C . ARG A 1 273 ? -14.405 -3.833 18.502 1.00 90.00 273 ARG A C 1
ATOM 2179 O O . ARG A 1 273 ? -13.717 -4.820 18.256 1.00 90.00 273 ARG A O 1
ATOM 2186 N N . LYS A 1 274 ? -14.191 -2.635 17.965 1.00 92.38 274 LYS A N 1
ATOM 2187 C CA . LYS A 1 274 ? -13.122 -2.343 17.002 1.00 92.38 274 LYS A CA 1
ATOM 2188 C C . LYS A 1 274 ? -12.267 -1.192 17.501 1.00 92.38 274 LYS A C 1
ATOM 2190 O O . LYS A 1 274 ? -12.795 -0.195 17.984 1.00 92.38 274 LYS A O 1
ATOM 2195 N N . LEU A 1 275 ? -10.951 -1.332 17.400 1.00 95.12 275 LEU A N 1
ATOM 2196 C CA . LEU A 1 275 ? -10.011 -0.269 17.732 1.00 95.12 275 LEU A CA 1
ATOM 2197 C C . LEU A 1 275 ? -9.400 0.263 16.441 1.00 95.12 275 LEU A C 1
ATOM 2199 O O . LEU A 1 275 ? -8.872 -0.503 15.642 1.00 95.12 275 LEU A O 1
ATOM 2203 N N . TYR A 1 276 ? -9.429 1.576 16.264 1.00 95.69 276 TYR A N 1
ATOM 2204 C CA . TYR A 1 276 ? -8.791 2.249 15.144 1.00 95.69 276 TYR A CA 1
ATOM 2205 C C . TYR A 1 276 ? -7.657 3.127 15.652 1.00 95.69 276 TYR A C 1
ATOM 2207 O O . TYR A 1 276 ? -7.838 3.911 16.584 1.00 95.69 276 TYR A O 1
ATOM 2215 N N . ARG A 1 277 ? -6.492 3.008 15.022 1.00 94.94 277 ARG A N 1
ATOM 2216 C CA . ARG A 1 277 ? -5.345 3.892 15.225 1.00 94.94 277 ARG A CA 1
ATOM 2217 C C . ARG A 1 277 ? -5.339 4.943 14.124 1.00 94.94 277 ARG A C 1
ATOM 2219 O O . ARG A 1 277 ? -5.384 4.594 12.946 1.00 94.94 277 ARG A O 1
ATOM 2226 N N . VAL A 1 278 ? -5.269 6.208 14.516 1.00 94.50 278 VAL A N 1
ATOM 2227 C CA . VAL A 1 278 ? -5.216 7.376 13.635 1.00 94.50 278 VAL A CA 1
ATOM 2228 C C . VAL A 1 278 ? -3.878 8.068 13.841 1.00 94.50 278 VAL A C 1
ATOM 2230 O O . VAL A 1 278 ? -3.589 8.553 14.936 1.00 94.50 278 VAL A O 1
ATOM 2233 N N . ASN A 1 279 ? -3.062 8.108 12.794 1.00 91.19 279 ASN A N 1
ATOM 2234 C CA . ASN A 1 279 ? -1.725 8.683 12.853 1.00 91.19 279 ASN A CA 1
ATOM 2235 C C . ASN A 1 279 ? -1.332 9.379 11.545 1.00 91.19 279 ASN A C 1
ATOM 2237 O O . ASN A 1 279 ? -1.922 9.155 10.485 1.00 91.19 279 ASN A O 1
ATOM 2241 N N . LEU A 1 280 ? -0.304 10.221 11.611 1.00 86.94 280 LEU A N 1
ATOM 2242 C CA . LEU A 1 280 ? 0.321 10.826 10.439 1.00 86.94 280 LEU A CA 1
ATOM 2243 C C . LEU A 1 280 ? 1.543 10.019 9.995 1.00 86.94 280 LEU A C 1
ATOM 2245 O O . LEU A 1 280 ? 2.541 9.910 10.709 1.00 86.94 280 LEU A O 1
ATOM 2249 N N . SER A 1 281 ? 1.502 9.516 8.764 1.00 82.19 281 SER A N 1
ATOM 2250 C CA . SER A 1 281 ? 2.684 9.005 8.078 1.00 82.19 281 SER A CA 1
ATOM 2251 C C . SER A 1 281 ? 3.485 10.176 7.512 1.00 82.19 281 SER A C 1
ATOM 2253 O O . SER A 1 281 ? 3.017 10.911 6.638 1.00 82.19 281 SER A O 1
ATOM 2255 N N . LYS A 1 282 ? 4.694 10.388 8.037 1.00 71.75 282 LYS A N 1
ATOM 2256 C CA . LYS A 1 282 ? 5.598 11.448 7.578 1.00 71.75 282 LYS A CA 1
ATOM 2257 C C . LYS A 1 282 ? 6.387 10.941 6.377 1.00 71.75 282 LYS A C 1
ATOM 2259 O O . LYS A 1 282 ? 7.157 10.003 6.531 1.00 71.75 282 LYS A O 1
ATOM 2264 N N . ALA A 1 283 ? 6.224 11.566 5.217 1.00 62.47 283 ALA A N 1
ATOM 2265 C CA . ALA A 1 283 ? 7.115 11.396 4.071 1.00 62.47 283 ALA A CA 1
ATOM 2266 C C . ALA A 1 283 ? 8.327 12.344 4.200 1.00 62.47 283 ALA A C 1
ATOM 2268 O O . ALA A 1 283 ? 8.141 13.470 4.674 1.00 62.47 283 ALA A O 1
ATOM 2269 N N . PRO A 1 284 ? 9.547 11.971 3.771 1.00 55.94 284 PRO A N 1
ATOM 2270 C CA . PRO A 1 284 ? 10.671 12.902 3.707 1.00 55.94 284 PRO A CA 1
ATOM 2271 C C . PRO A 1 284 ? 10.342 13.994 2.687 1.00 55.94 284 PRO A C 1
ATOM 2273 O O . PRO A 1 284 ? 9.927 13.691 1.574 1.00 55.94 284 PRO A O 1
ATOM 2276 N N . GLY A 1 285 ? 10.443 15.266 3.079 1.00 57.34 285 GLY A N 1
ATOM 2277 C CA . GLY A 1 285 ? 10.169 16.404 2.187 1.00 57.34 285 GLY A CA 1
ATOM 2278 C C . GLY A 1 285 ? 8.707 16.574 1.738 1.00 57.34 285 GLY A C 1
ATOM 2279 O O . GLY A 1 285 ? 8.401 17.530 1.028 1.00 57.34 285 GLY A O 1
ATOM 2280 N N . GLY A 1 286 ? 7.795 15.692 2.163 1.00 65.06 286 GLY A N 1
ATOM 2281 C CA . GLY A 1 286 ? 6.388 15.687 1.762 1.00 65.06 286 GLY A CA 1
ATOM 2282 C C . GLY A 1 286 ? 5.429 16.199 2.838 1.00 65.06 286 GLY A C 1
ATOM 2283 O O . GLY A 1 286 ? 5.781 16.382 4.005 1.00 65.06 286 GLY A O 1
ATOM 2284 N N . ARG A 1 287 ? 4.166 16.410 2.446 1.00 72.25 287 ARG A N 1
ATOM 2285 C CA . ARG A 1 287 ? 3.079 16.637 3.411 1.00 72.25 287 ARG A CA 1
ATOM 2286 C C . ARG A 1 287 ? 2.781 15.321 4.141 1.00 72.25 287 ARG A C 1
ATOM 2288 O O . ARG A 1 287 ? 2.796 14.274 3.496 1.00 72.25 287 ARG A O 1
ATOM 2295 N N . PRO A 1 288 ? 2.521 15.346 5.458 1.00 79.19 288 PRO A N 1
ATOM 2296 C CA . PRO A 1 288 ? 2.169 14.134 6.178 1.00 79.19 288 PRO A CA 1
ATOM 2297 C C . PRO A 1 288 ? 0.831 13.589 5.666 1.00 79.19 288 PRO A C 1
ATOM 2299 O O . PRO A 1 288 ? -0.128 14.347 5.502 1.00 79.19 288 PRO A O 1
ATOM 2302 N N . ASN A 1 289 ? 0.780 12.280 5.430 1.00 85.50 289 ASN A N 1
ATOM 2303 C CA . ASN A 1 289 ? -0.425 11.586 4.995 1.00 85.50 289 ASN A CA 1
ATOM 2304 C C . ASN A 1 289 ? -1.142 11.010 6.204 1.00 85.50 289 ASN A C 1
ATOM 2306 O O . ASN A 1 289 ? -0.535 10.433 7.105 1.00 85.50 289 ASN A O 1
ATOM 2310 N N . LEU A 1 290 ? -2.450 11.175 6.217 1.00 89.00 290 LEU A N 1
ATOM 2311 C CA . LEU A 1 290 ? -3.294 10.775 7.320 1.00 89.00 290 LEU A CA 1
ATOM 2312 C C . LEU A 1 290 ? -3.734 9.331 7.145 1.00 89.00 290 LEU A C 1
ATOM 2314 O O . LEU A 1 290 ? -4.284 8.973 6.103 1.00 89.00 290 LEU A O 1
ATOM 2318 N N . VAL A 1 291 ? -3.479 8.519 8.163 1.00 92.88 291 VAL A N 1
ATOM 2319 C CA . VAL A 1 291 ? -3.677 7.079 8.103 1.00 92.88 291 VAL A CA 1
ATOM 2320 C C . VAL A 1 291 ? -4.563 6.622 9.254 1.00 92.88 291 VAL A C 1
ATOM 2322 O O . VAL A 1 291 ? -4.308 6.938 10.413 1.00 92.88 291 VAL A O 1
ATOM 2325 N N . VAL A 1 292 ? -5.605 5.868 8.920 1.00 94.50 292 VAL A N 1
ATOM 2326 C CA . VAL A 1 292 ? -6.513 5.201 9.852 1.00 94.50 292 VAL A CA 1
ATOM 2327 C C . VAL A 1 292 ? -6.387 3.701 9.624 1.00 94.50 292 VAL A C 1
ATOM 2329 O O . VAL A 1 292 ? -6.549 3.232 8.498 1.00 94.50 292 VAL A O 1
ATOM 2332 N N . ARG A 1 293 ? -6.086 2.932 10.669 1.00 94.25 293 ARG A N 1
ATOM 2333 C CA . ARG A 1 293 ? -6.026 1.466 10.585 1.00 94.25 293 ARG A CA 1
ATOM 2334 C C . ARG A 1 293 ? -6.837 0.831 11.694 1.00 94.25 293 ARG A C 1
ATOM 2336 O O . ARG A 1 293 ? -6.679 1.210 12.852 1.00 94.25 293 ARG A O 1
ATOM 2343 N N . GLU A 1 294 ? -7.654 -0.153 11.351 1.00 94.38 294 GLU A N 1
ATOM 2344 C CA . GLU A 1 294 ? -8.215 -1.074 12.333 1.00 94.38 294 GLU A CA 1
ATOM 2345 C C . GLU A 1 294 ? -7.087 -1.959 12.886 1.00 94.38 294 GLU A C 1
ATOM 2347 O O . GLU A 1 294 ? -6.344 -2.598 12.141 1.00 94.38 294 GLU A O 1
ATOM 2352 N N . VAL A 1 295 ? -6.913 -1.940 14.204 1.00 93.00 295 VAL A N 1
ATOM 2353 C CA . VAL A 1 295 ? -5.861 -2.654 14.936 1.00 93.00 295 VAL A CA 1
ATOM 2354 C C . VAL A 1 295 ? -6.496 -3.563 15.991 1.00 93.00 295 VAL A C 1
ATOM 2356 O O . VAL A 1 295 ? -7.622 -3.304 16.426 1.00 93.00 295 VAL A O 1
ATOM 2359 N N . PRO A 1 296 ? -5.802 -4.621 16.453 1.00 91.44 296 PRO A N 1
ATOM 2360 C CA . PRO A 1 296 ? -6.314 -5.460 17.532 1.00 91.44 296 PRO A CA 1
ATOM 2361 C C . PRO A 1 296 ? -6.676 -4.620 18.761 1.00 91.44 296 PRO A C 1
ATOM 2363 O O . PRO A 1 296 ? -5.883 -3.779 19.184 1.00 91.44 296 PRO A O 1
ATOM 2366 N N . ALA A 1 297 ? -7.848 -4.851 19.356 1.00 91.44 297 ALA A N 1
ATOM 2367 C CA . ALA A 1 297 ? -8.307 -4.144 20.555 1.00 91.44 297 ALA A CA 1
ATOM 2368 C C . ALA A 1 297 ? -7.597 -4.658 21.827 1.00 91.44 297 ALA A C 1
ATOM 2370 O O . ALA A 1 297 ? -8.222 -5.212 22.731 1.00 91.44 297 ALA A O 1
ATOM 2371 N N . LEU A 1 298 ? -6.273 -4.496 21.862 1.00 91.12 298 LEU A N 1
ATOM 2372 C CA . LEU A 1 298 ? -5.351 -4.946 22.905 1.00 91.12 298 LEU A CA 1
ATOM 2373 C C . LEU A 1 298 ? -4.495 -3.769 23.390 1.00 91.12 298 LEU A C 1
ATOM 2375 O O . LEU A 1 298 ? -4.228 -2.842 22.624 1.00 91.12 298 LEU A O 1
ATOM 2379 N N . ALA A 1 299 ? -4.011 -3.843 24.632 1.00 89.06 299 ALA A N 1
ATOM 2380 C CA . ALA A 1 299 ? -3.110 -2.847 25.218 1.00 89.06 299 ALA A CA 1
ATOM 2381 C C . ALA A 1 299 ? -1.860 -2.594 24.349 1.00 89.06 299 ALA A C 1
ATOM 2383 O O . ALA A 1 299 ? -1.468 -1.448 24.143 1.00 89.06 299 ALA A O 1
ATOM 2384 N N . ASP A 1 300 ? -1.297 -3.646 23.747 1.00 88.56 300 ASP A N 1
ATOM 2385 C CA . ASP A 1 300 ? -0.109 -3.565 22.884 1.00 88.56 300 ASP A CA 1
ATOM 2386 C C . ASP A 1 300 ? -0.320 -2.722 21.615 1.00 88.56 300 ASP A C 1
ATOM 2388 O O . ASP A 1 300 ? 0.643 -2.246 21.005 1.00 88.56 300 ASP A O 1
ATOM 2392 N N . SER A 1 301 ? -1.563 -2.491 21.199 1.00 90.94 301 SER A N 1
ATOM 2393 C CA . SER A 1 301 ? -1.862 -1.626 20.054 1.00 90.94 301 SER A CA 1
ATOM 2394 C C . SER A 1 301 ? -1.759 -0.137 20.394 1.00 90.94 301 SER A C 1
ATOM 2396 O O . SER A 1 301 ? -1.662 0.681 19.478 1.00 90.94 301 SER A O 1
ATOM 2398 N N . LEU A 1 302 ? -1.765 0.225 21.683 1.00 91.19 302 LEU A N 1
ATOM 2399 C CA . LEU A 1 302 ? -1.740 1.608 22.148 1.00 91.19 302 LEU A CA 1
ATOM 2400 C C . LEU A 1 302 ? -0.301 2.128 22.245 1.00 91.19 302 LEU A C 1
ATOM 2402 O O . LEU A 1 302 ? 0.436 1.846 23.186 1.00 91.19 302 LEU A O 1
ATOM 2406 N N . VAL A 1 303 ? 0.090 2.924 21.261 1.00 89.81 303 VAL A N 1
ATOM 2407 C CA . VAL A 1 303 ? 1.362 3.650 21.174 1.00 89.81 303 VAL A CA 1
ATOM 2408 C C . VAL A 1 303 ? 1.141 5.126 21.506 1.00 89.81 303 VAL A C 1
ATOM 2410 O O . VAL A 1 303 ? 0.207 5.753 20.996 1.00 89.81 303 VAL A O 1
ATOM 2413 N N . ALA A 1 304 ? 2.005 5.690 22.347 1.00 89.50 304 ALA A N 1
ATOM 2414 C CA . ALA A 1 304 ? 2.012 7.114 22.657 1.00 89.50 304 ALA A CA 1
ATOM 2415 C C . ALA A 1 304 ? 2.218 7.957 21.384 1.00 89.50 304 ALA A C 1
ATOM 2417 O O . ALA A 1 304 ? 2.957 7.571 20.488 1.00 89.50 304 ALA A O 1
ATOM 2418 N N . GLY A 1 305 ? 1.592 9.128 21.306 1.00 88.06 305 GLY A N 1
ATOM 2419 C CA . GLY A 1 305 ? 1.744 10.061 20.186 1.00 88.06 305 GLY A CA 1
ATOM 2420 C C . GLY A 1 305 ? 0.750 9.936 19.044 1.00 88.06 305 GLY A C 1
ATOM 2421 O O . GLY A 1 305 ? 0.742 10.836 18.218 1.00 88.06 305 GLY A O 1
ATOM 2422 N N . ASP A 1 306 ? -0.123 8.932 19.046 1.00 91.25 306 ASP A N 1
ATOM 2423 C CA . ASP A 1 306 ? -1.207 8.807 18.065 1.00 91.25 306 ASP A CA 1
ATOM 2424 C C . ASP A 1 306 ? -2.587 9.048 18.699 1.00 91.25 306 ASP A C 1
ATOM 2426 O O . ASP A 1 306 ? -2.708 9.282 19.907 1.00 91.25 306 ASP A O 1
ATOM 2430 N N . VAL A 1 307 ? -3.647 8.990 17.893 1.00 95.44 307 VAL A N 1
ATOM 2431 C CA . VAL A 1 307 ? -5.038 9.057 18.361 1.00 95.44 307 VAL A CA 1
ATOM 2432 C C . VAL A 1 307 ? -5.713 7.706 18.158 1.00 95.44 307 VAL A C 1
ATOM 2434 O O . VAL A 1 307 ? -5.478 7.031 17.157 1.00 95.44 307 VAL A O 1
ATOM 2437 N N . TYR A 1 308 ? -6.568 7.310 19.097 1.00 96.19 308 TYR A N 1
ATOM 2438 C CA . TYR A 1 308 ? -7.290 6.043 19.049 1.00 96.19 308 TYR A CA 1
ATOM 2439 C C . TYR A 1 308 ? -8.795 6.267 19.062 1.00 96.19 308 TYR A C 1
ATOM 2441 O O . TYR A 1 308 ? -9.291 7.165 19.740 1.00 96.19 308 TYR A O 1
ATOM 2449 N N . VAL A 1 309 ? -9.524 5.428 18.334 1.00 96.19 309 VAL A N 1
ATOM 2450 C CA . VAL A 1 309 ? -10.987 5.380 18.351 1.00 96.19 309 VAL A CA 1
ATOM 2451 C C . VAL A 1 309 ? -11.403 3.957 18.698 1.00 96.19 309 VAL A C 1
ATOM 2453 O O . VAL A 1 309 ? -11.159 3.040 17.919 1.00 96.19 309 VAL A O 1
ATOM 2456 N N . LEU A 1 310 ? -12.002 3.762 19.870 1.00 95.25 310 LEU A N 1
ATOM 2457 C CA . LEU A 1 310 ? -12.593 2.493 20.282 1.00 95.25 310 LEU A CA 1
ATOM 2458 C C . LEU A 1 310 ? -14.092 2.535 20.000 1.00 95.25 310 LEU A C 1
ATOM 2460 O O . LEU A 1 310 ? -14.848 3.250 20.656 1.00 95.25 310 LEU A O 1
ATOM 2464 N N . ASP A 1 311 ? -14.510 1.749 19.026 1.00 92.75 311 ASP A N 1
ATOM 2465 C CA . ASP A 1 311 ? -15.892 1.602 18.619 1.00 92.75 311 ASP A CA 1
ATOM 2466 C C . ASP A 1 311 ? -16.515 0.385 19.308 1.00 92.75 311 ASP A C 1
ATOM 2468 O O . ASP A 1 311 ? -16.149 -0.757 19.018 1.00 92.75 311 ASP A O 1
ATOM 2472 N N . LYS A 1 312 ? -17.441 0.648 20.235 1.00 90.75 312 LYS A N 1
ATOM 2473 C CA . LYS A 1 312 ? -18.208 -0.351 20.991 1.00 90.75 312 LYS A CA 1
ATOM 2474 C C . LYS A 1 312 ? -19.667 -0.436 20.515 1.00 90.75 312 LYS A C 1
ATOM 2476 O O . LYS A 1 312 ? -20.548 -0.800 21.292 1.00 90.75 312 LYS A O 1
ATOM 2481 N N . GLY A 1 313 ? -19.953 0.009 19.287 1.00 86.88 313 GLY A N 1
ATOM 2482 C CA . GLY A 1 313 ? -21.301 0.072 18.722 1.00 86.88 313 GLY A CA 1
ATOM 2483 C C . GLY A 1 313 ? -22.138 1.205 19.320 1.00 86.88 313 GLY A C 1
ATOM 2484 O O . GLY A 1 313 ? -22.242 2.279 18.722 1.00 86.88 313 GLY A O 1
ATOM 2485 N N . ALA A 1 314 ? -22.720 0.977 20.502 1.00 86.06 314 ALA A N 1
ATOM 2486 C CA . ALA A 1 314 ? -23.536 1.967 21.218 1.00 86.06 314 ALA A CA 1
ATOM 2487 C C . ALA A 1 314 ? -22.714 3.127 21.805 1.00 86.06 314 ALA A C 1
ATOM 2489 O O . ALA A 1 314 ? -23.239 4.225 21.955 1.00 86.06 314 ALA A O 1
ATOM 2490 N N . ASN A 1 315 ? -21.424 2.909 22.075 1.00 90.38 315 ASN A N 1
ATOM 2491 C CA . ASN A 1 315 ? -20.508 3.937 22.567 1.00 90.38 315 ASN A CA 1
ATOM 2492 C C . ASN A 1 315 ? -19.265 3.988 21.675 1.00 90.38 315 ASN A C 1
ATOM 2494 O O . ASN A 1 315 ? -18.659 2.950 21.407 1.00 90.38 315 ASN A O 1
ATOM 2498 N N . ILE A 1 316 ? -18.852 5.180 21.255 1.00 93.25 316 ILE A N 1
ATOM 2499 C CA . ILE A 1 316 ? -17.572 5.399 20.579 1.00 93.25 316 ILE A CA 1
ATOM 2500 C C . ILE A 1 316 ? -16.706 6.280 21.470 1.00 93.25 316 ILE A C 1
ATOM 2502 O O . ILE A 1 316 ? -17.097 7.384 21.851 1.00 93.25 316 ILE A O 1
ATOM 2506 N N . LEU A 1 317 ? -15.512 5.792 21.794 1.00 95.00 317 LEU A N 1
ATOM 2507 C CA . LEU A 1 317 ? -14.554 6.504 22.627 1.00 95.00 317 LEU A CA 1
ATOM 2508 C C . LEU A 1 317 ? -13.379 6.967 21.766 1.00 95.00 317 LEU A C 1
ATOM 2510 O O . LEU A 1 317 ? -12.685 6.141 21.176 1.00 95.00 317 LEU A O 1
ATOM 2514 N N . GLN A 1 318 ? -13.126 8.270 21.716 1.00 95.81 318 GLN A N 1
ATOM 2515 C CA . GLN A 1 318 ? -11.904 8.827 21.140 1.00 95.81 318 GLN A CA 1
ATOM 2516 C C . GLN A 1 318 ? -10.896 9.090 22.258 1.00 95.81 318 GLN A C 1
ATOM 2518 O O . GLN A 1 318 ? -11.224 9.738 23.248 1.00 95.81 318 GLN A O 1
ATOM 2523 N N . PHE A 1 319 ? -9.661 8.635 22.087 1.00 96.06 319 PHE A N 1
ATOM 2524 C CA . PHE A 1 319 ? -8.568 8.864 23.021 1.00 96.06 319 PHE A CA 1
ATOM 2525 C C . PHE A 1 319 ? -7.404 9.571 22.328 1.00 96.06 319 PHE A C 1
ATOM 2527 O O . PHE A 1 319 ? -6.768 9.018 21.427 1.00 96.06 319 PHE A O 1
ATOM 2534 N N . ASN A 1 320 ? -7.120 10.798 22.759 1.00 95.19 320 ASN A N 1
ATOM 2535 C CA . ASN A 1 320 ? -6.023 11.608 22.250 1.00 95.19 320 ASN A CA 1
ATOM 2536 C C . ASN A 1 320 ? -4.815 11.477 23.180 1.00 95.19 320 ASN A C 1
ATOM 2538 O O . ASN A 1 320 ? -4.859 11.907 24.336 1.00 95.19 320 ASN A O 1
ATOM 2542 N N . THR A 1 321 ? -3.705 10.943 22.673 1.00 92.88 321 THR A N 1
ATOM 2543 C CA . THR A 1 321 ? -2.455 10.925 23.445 1.00 92.88 321 THR A CA 1
ATOM 2544 C C . THR A 1 321 ? -1.845 12.324 23.551 1.00 92.88 321 THR A C 1
ATOM 2546 O O . THR A 1 321 ? -2.102 13.212 22.727 1.00 92.88 321 THR A O 1
ATOM 2549 N N . LYS A 1 322 ? -0.989 12.529 24.550 1.00 89.81 322 LYS A N 1
ATOM 2550 C CA . LYS A 1 322 ? -0.392 13.822 24.905 1.00 89.81 322 LYS A CA 1
ATOM 2551 C C . LYS A 1 322 ? 0.377 14.464 23.751 1.00 89.81 322 LYS A C 1
ATOM 2553 O O . LYS A 1 322 ? 0.312 15.680 23.574 1.00 89.81 322 LYS A O 1
ATOM 2558 N N . THR A 1 323 ? 1.090 13.659 22.963 1.00 86.38 323 THR A N 1
ATOM 2559 C CA . THR A 1 323 ? 1.916 14.119 21.834 1.00 86.38 323 THR A CA 1
ATOM 2560 C C . THR A 1 323 ? 1.233 13.993 20.469 1.00 86.38 323 THR A C 1
ATOM 2562 O O . THR A 1 323 ? 1.877 14.285 19.465 1.00 86.38 323 THR A O 1
ATOM 2565 N N . SER A 1 324 ? -0.053 13.618 20.420 1.00 87.81 324 SER A N 1
ATOM 2566 C CA . SER A 1 324 ? -0.822 13.551 19.167 1.00 87.81 324 SER A CA 1
ATOM 2567 C C . SER A 1 324 ? -0.958 14.909 18.482 1.00 87.81 324 SER A C 1
ATOM 2569 O O . SER A 1 324 ? -1.152 15.942 19.138 1.00 87.81 324 SER A O 1
ATOM 2571 N N . ALA A 1 325 ? -0.894 14.919 17.153 1.00 88.31 325 ALA A N 1
ATOM 2572 C CA . ALA A 1 325 ? -1.010 16.122 16.342 1.00 88.31 325 ALA A CA 1
ATOM 2573 C C . ALA A 1 325 ? -2.470 16.593 16.223 1.00 88.31 325 ALA A C 1
ATOM 2575 O O . ALA A 1 325 ? -3.405 15.800 16.141 1.00 88.31 325 ALA A O 1
ATOM 2576 N N . GLY A 1 326 ? -2.688 17.909 16.119 1.00 88.50 326 GLY A N 1
ATOM 2577 C CA . GLY A 1 326 ? -4.041 18.469 15.967 1.00 88.50 326 GLY A CA 1
ATOM 2578 C C . GLY A 1 326 ? -4.790 17.953 14.728 1.00 88.50 326 GLY A C 1
ATOM 2579 O O . GLY A 1 326 ? -6.004 17.774 14.777 1.00 88.50 326 GLY A O 1
ATOM 2580 N N . GLN A 1 327 ? -4.069 17.653 13.642 1.00 86.75 327 GLN A N 1
ATOM 2581 C CA . GLN A 1 327 ? -4.641 17.047 12.433 1.00 86.75 327 GLN A CA 1
ATOM 2582 C C . GLN A 1 327 ? -5.164 15.623 12.683 1.00 86.75 327 GLN A C 1
ATOM 2584 O O . GLN A 1 327 ? -6.226 15.277 12.173 1.00 86.75 327 GLN A O 1
ATOM 2589 N N . GLU A 1 328 ? -4.465 14.826 13.498 1.00 91.12 328 GLU A N 1
ATOM 2590 C CA . GLU A 1 328 ? -4.895 13.471 13.876 1.00 91.12 328 GLU A CA 1
ATOM 2591 C C . GLU A 1 328 ? -6.173 13.537 14.704 1.00 91.12 328 GLU A C 1
ATOM 2593 O O . GLU A 1 328 ? -7.139 12.841 14.404 1.00 91.12 328 GLU A O 1
ATOM 2598 N N . ARG A 1 329 ? -6.219 14.445 15.688 1.00 93.06 329 ARG A N 1
ATOM 2599 C CA . ARG A 1 329 ? -7.394 14.649 16.551 1.00 93.06 329 ARG A CA 1
ATOM 2600 C C . ARG A 1 329 ? -8.620 15.083 15.752 1.00 93.06 329 ARG A C 1
ATOM 2602 O O . ARG A 1 329 ? -9.711 14.566 15.976 1.00 93.06 329 ARG A O 1
ATOM 2609 N N . PHE A 1 330 ? -8.437 16.015 14.813 1.00 90.69 330 PHE A N 1
ATOM 2610 C CA . PHE A 1 330 ? -9.512 16.483 13.938 1.00 90.69 330 PHE A CA 1
ATOM 2611 C C . PHE A 1 330 ? -10.036 15.358 13.046 1.00 90.69 330 PHE A C 1
ATOM 2613 O O . PHE A 1 330 ? -11.246 15.194 12.904 1.00 90.69 330 PHE A O 1
ATOM 2620 N N . LYS A 1 331 ? -9.139 14.548 12.473 1.00 89.06 331 LYS A N 1
ATOM 2621 C CA . LYS A 1 331 ? -9.565 13.432 11.631 1.00 89.06 331 LYS A CA 1
ATOM 2622 C C . LYS A 1 331 ? -10.248 12.328 12.405 1.00 89.06 331 LYS A C 1
ATOM 2624 O O . LYS A 1 331 ? -11.240 11.793 11.924 1.00 89.06 331 LYS A O 1
ATOM 2629 N N . ALA A 1 332 ? -9.721 11.987 13.576 1.00 91.62 332 ALA A N 1
ATOM 2630 C CA . ALA A 1 332 ? -10.357 11.027 14.458 1.00 91.62 332 ALA A CA 1
ATOM 2631 C C . ALA A 1 332 ? -11.789 11.476 14.773 1.00 91.62 332 ALA A C 1
ATOM 2633 O O . ALA A 1 332 ? -12.704 10.676 14.632 1.00 91.62 332 ALA A O 1
ATOM 2634 N N . ALA A 1 333 ? -12.004 12.766 15.053 1.00 92.69 333 ALA A N 1
ATOM 2635 C CA . ALA A 1 333 ? -13.344 13.307 15.266 1.00 92.69 333 ALA A CA 1
ATOM 2636 C C . ALA A 1 333 ? -14.239 13.200 14.014 1.00 92.69 333 ALA A C 1
ATOM 2638 O O . ALA A 1 333 ? -15.399 12.816 14.132 1.00 92.69 333 ALA A O 1
ATOM 2639 N N . GLU A 1 334 ? -13.722 13.489 12.813 1.00 90.38 334 GLU A N 1
ATOM 2640 C CA . GLU A 1 334 ?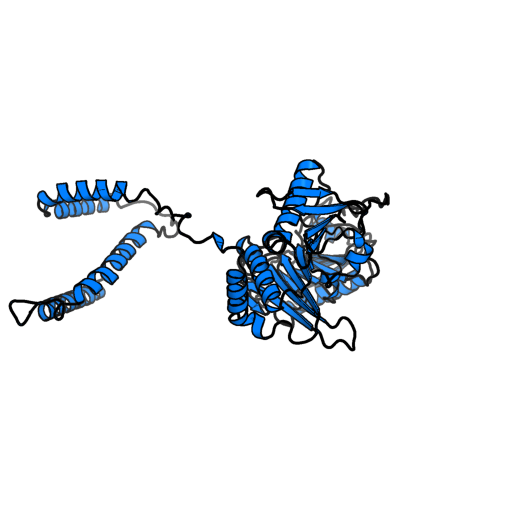 -14.465 13.303 11.551 1.00 90.38 334 GLU A CA 1
ATOM 2641 C C . GLU A 1 334 ? -14.858 11.830 11.332 1.00 90.38 334 GLU A C 1
ATOM 2643 O O . GLU A 1 334 ? -15.994 11.540 10.963 1.00 90.38 334 GLU A O 1
ATOM 2648 N N . PHE A 1 335 ? -13.941 10.900 11.607 1.00 89.12 335 PHE A N 1
ATOM 2649 C CA . PHE A 1 335 ? -14.176 9.460 11.489 1.00 89.12 335 PHE A CA 1
ATOM 2650 C C . PHE A 1 335 ? -15.181 8.945 12.533 1.00 89.12 335 PHE A C 1
ATOM 2652 O O . PHE A 1 335 ? -16.079 8.170 12.217 1.00 89.12 335 PHE A O 1
ATOM 2659 N N . VAL A 1 336 ? -15.099 9.424 13.774 1.00 91.44 336 VAL A N 1
ATOM 2660 C CA . VAL A 1 336 ? -16.086 9.125 14.822 1.00 91.44 336 VAL A CA 1
ATOM 2661 C C . VAL A 1 336 ? -17.476 9.622 14.422 1.00 91.44 336 VAL A C 1
ATOM 2663 O O . VAL A 1 336 ? -18.462 8.912 14.614 1.00 91.44 336 VAL A O 1
ATOM 2666 N N . GLN A 1 337 ? -17.563 10.813 13.822 1.00 89.69 337 GLN A N 1
ATOM 2667 C CA . GLN A 1 337 ? -18.829 11.350 13.327 1.00 89.69 337 GLN A CA 1
ATOM 2668 C C . GLN A 1 337 ? -19.398 10.526 12.168 1.00 89.69 337 GLN A C 1
ATOM 2670 O O . GLN A 1 337 ? -20.608 10.317 12.132 1.00 89.69 337 GLN A O 1
ATOM 2675 N N . SER A 1 338 ? -18.569 10.016 11.247 1.00 86.81 338 SER A N 1
ATOM 2676 C CA . SER A 1 338 ? -19.073 9.124 10.192 1.00 86.81 338 SER A CA 1
ATOM 2677 C C . SER A 1 338 ? -19.650 7.835 10.782 1.00 86.81 338 SER A C 1
ATOM 2679 O O . SER A 1 338 ? -20.781 7.489 10.461 1.00 86.81 338 SER A O 1
ATOM 2681 N N . LEU A 1 339 ? -18.952 7.203 11.735 1.00 85.88 339 LEU A N 1
ATOM 2682 C CA . LEU A 1 339 ? -19.452 6.005 12.427 1.00 85.88 339 LEU A CA 1
ATOM 2683 C C . LEU A 1 339 ? -20.777 6.261 13.168 1.00 85.88 339 LEU A C 1
ATOM 2685 O O . LEU A 1 339 ? -21.693 5.439 13.122 1.00 85.88 339 LEU A O 1
ATOM 2689 N N . ALA A 1 340 ? -20.903 7.408 13.842 1.00 86.62 340 ALA A N 1
ATOM 2690 C CA . ALA A 1 340 ? -22.134 7.788 14.533 1.00 86.62 340 ALA A CA 1
ATOM 2691 C C . ALA A 1 340 ? -23.294 8.066 13.554 1.00 86.62 340 ALA A C 1
ATOM 2693 O O . ALA A 1 340 ? -24.443 7.709 13.838 1.00 86.62 340 ALA A O 1
ATOM 2694 N N . ASN A 1 341 ? -23.003 8.671 12.397 1.00 86.12 341 ASN A N 1
ATOM 2695 C CA . ASN A 1 341 ? -23.984 8.920 11.338 1.00 86.12 341 ASN A CA 1
ATOM 2696 C C . ASN A 1 341 ? -24.486 7.615 10.710 1.00 86.12 341 ASN A C 1
ATOM 2698 O O . ASN A 1 341 ? -25.697 7.460 10.534 1.00 86.12 341 ASN A O 1
ATOM 2702 N N . ASP A 1 342 ? -23.592 6.656 10.462 1.00 81.69 342 ASP A N 1
ATOM 2703 C CA . ASP A 1 342 ? -23.942 5.329 9.937 1.00 81.69 342 ASP A CA 1
ATOM 2704 C C . ASP A 1 342 ? -24.887 4.575 10.896 1.00 81.69 342 ASP A C 1
ATOM 2706 O O . ASP A 1 342 ? -25.760 3.813 10.475 1.00 81.69 342 ASP A O 1
ATOM 2710 N N . ARG A 1 343 ? -24.798 4.863 12.204 1.00 82.00 343 ARG A N 1
ATOM 2711 C CA . ARG A 1 343 ? -25.703 4.348 13.253 1.00 82.00 343 ARG A CA 1
ATOM 2712 C C . ARG A 1 343 ? -26.896 5.251 13.559 1.00 82.00 343 ARG A C 1
ATOM 2714 O O . ARG A 1 343 ? -27.564 5.065 14.577 1.00 82.00 343 ARG A O 1
ATOM 2721 N N . LYS A 1 344 ? -27.190 6.229 12.696 1.00 79.81 344 LYS A N 1
ATOM 2722 C CA . LYS A 1 344 ? -28.325 7.163 12.837 1.00 79.81 344 LYS A CA 1
ATOM 2723 C C . LYS A 1 344 ? -28.364 7.852 14.210 1.00 79.81 344 LYS A C 1
ATOM 2725 O O . LYS A 1 344 ? -29.438 8.029 14.786 1.00 79.81 344 LYS A O 1
ATOM 2730 N N . SER A 1 345 ? -27.192 8.200 14.743 1.00 70.81 345 SER A N 1
ATOM 2731 C CA . SER A 1 345 ? -27.025 8.883 16.035 1.00 70.81 345 SER A CA 1
ATOM 2732 C C . SER A 1 345 ? -27.554 8.110 17.254 1.00 70.81 345 SER A C 1
ATOM 2734 O O . SER A 1 345 ? -27.829 8.711 18.289 1.00 70.81 345 SER A O 1
ATOM 2736 N N . GLN A 1 346 ? -27.662 6.779 17.174 1.00 77.12 346 GLN A N 1
ATOM 2737 C CA . GLN A 1 346 ? -27.975 5.910 18.324 1.00 77.12 346 GLN A CA 1
ATOM 2738 C C . GLN A 1 346 ? -26.752 5.614 19.210 1.00 77.12 346 GLN A C 1
ATOM 2740 O O . GLN A 1 346 ? -26.769 4.673 20.002 1.00 77.12 346 GLN A O 1
ATOM 2745 N N . THR A 1 347 ? -25.687 6.399 19.060 1.00 82.69 347 THR A N 1
ATOM 2746 C CA . THR A 1 347 ? -24.378 6.141 19.647 1.00 82.69 347 THR A CA 1
ATOM 2747 C C . THR A 1 347 ? -23.912 7.348 20.448 1.00 82.69 347 THR A C 1
ATOM 2749 O O . THR A 1 347 ? -23.973 8.477 19.960 1.00 82.69 347 THR A O 1
ATOM 2752 N N . GLU A 1 348 ? -23.425 7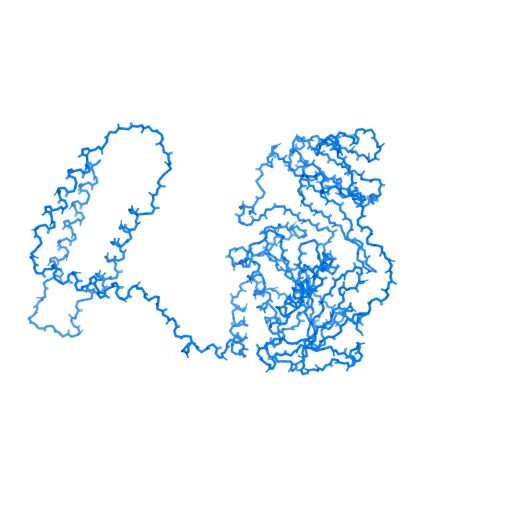.111 21.663 1.00 88.88 348 GLU A N 1
ATOM 2753 C CA . GLU A 1 348 ? -22.796 8.139 22.489 1.00 88.88 348 GLU A CA 1
ATOM 2754 C C . GLU A 1 348 ? -21.315 8.276 22.116 1.00 88.88 348 GLU A C 1
ATOM 2756 O O . GLU A 1 348 ? -20.595 7.284 21.993 1.00 88.88 348 GLU A O 1
ATOM 2761 N N . VAL A 1 349 ? -20.860 9.513 21.920 1.00 92.25 349 VAL A N 1
ATOM 2762 C CA . VAL A 1 349 ? -19.467 9.824 21.587 1.00 92.25 349 VAL A CA 1
ATOM 2763 C C . VAL A 1 349 ? -18.805 10.502 22.777 1.00 92.25 349 VAL A C 1
ATOM 2765 O O . VAL A 1 349 ? -19.230 11.585 23.184 1.00 92.25 349 VAL A O 1
ATOM 2768 N N . THR A 1 350 ? -17.715 9.915 23.269 1.00 94.44 350 THR A N 1
ATOM 2769 C CA . THR A 1 350 ? -16.937 10.467 24.384 1.00 94.44 350 THR A CA 1
ATOM 2770 C C . THR A 1 350 ? -15.486 10.662 23.975 1.00 94.44 350 THR A C 1
ATOM 2772 O O . THR A 1 350 ? -14.865 9.765 23.408 1.00 94.44 350 THR A O 1
ATOM 2775 N N . VAL A 1 351 ? -14.929 11.836 24.273 1.00 95.12 351 VAL A N 1
ATOM 2776 C CA . VAL A 1 351 ? -13.534 12.177 23.971 1.00 95.12 351 VAL A CA 1
ATOM 2777 C C . VAL A 1 351 ? -12.743 12.263 25.270 1.00 95.12 351 VAL A C 1
ATOM 2779 O O . VAL A 1 351 ? -13.153 12.943 26.210 1.00 95.12 351 VAL A O 1
ATOM 2782 N N . TYR A 1 352 ? -11.597 11.595 25.299 1.00 95.12 352 TYR A N 1
ATOM 2783 C CA . TYR A 1 352 ? -10.649 11.607 26.400 1.00 95.12 352 TYR A CA 1
ATOM 2784 C C . TYR A 1 352 ? -9.293 12.113 25.918 1.00 95.12 352 TYR A C 1
ATOM 2786 O O . TYR A 1 352 ? -8.797 11.698 24.871 1.00 95.12 352 TYR A O 1
ATOM 2794 N N . ASP A 1 353 ? -8.665 12.966 26.719 1.00 93.88 353 ASP A N 1
ATOM 2795 C CA . ASP A 1 353 ? -7.286 13.401 26.517 1.00 93.88 353 ASP A CA 1
ATOM 2796 C C . ASP A 1 353 ? -6.385 12.745 27.570 1.00 93.88 353 ASP A C 1
ATOM 2798 O O . ASP A 1 353 ? -6.754 12.658 28.744 1.00 93.88 353 ASP A O 1
ATOM 2802 N N . GLU A 1 354 ? -5.198 12.286 27.175 1.00 92.12 354 GLU A N 1
ATOM 2803 C CA . GLU A 1 354 ? -4.221 11.691 28.093 1.00 92.12 354 GLU A CA 1
ATOM 2804 C C . GLU A 1 354 ? -3.886 12.643 29.257 1.00 92.12 354 GLU A C 1
ATOM 2806 O O . GLU A 1 354 ? -3.510 13.799 29.059 1.00 92.12 354 GLU A O 1
ATOM 2811 N N . GLY A 1 355 ? -4.019 12.146 30.491 1.00 86.56 355 GLY A N 1
ATOM 2812 C CA . GLY A 1 355 ? -3.844 12.937 31.715 1.00 86.56 355 GLY A CA 1
ATOM 2813 C C . GLY A 1 355 ? -5.042 13.824 32.081 1.00 86.56 355 GLY A C 1
ATOM 2814 O O . GLY A 1 355 ? -5.011 14.479 33.123 1.00 86.56 355 GLY A O 1
ATOM 2815 N N . GLY A 1 356 ? -6.093 13.842 31.258 1.00 88.81 356 GLY A N 1
ATOM 2816 C CA . GLY A 1 356 ? -7.353 14.525 31.531 1.00 88.81 356 GLY A CA 1
ATOM 2817 C C . GLY A 1 356 ? -8.346 13.688 32.354 1.00 88.81 356 GLY A C 1
ATOM 2818 O O . GLY A 1 356 ? 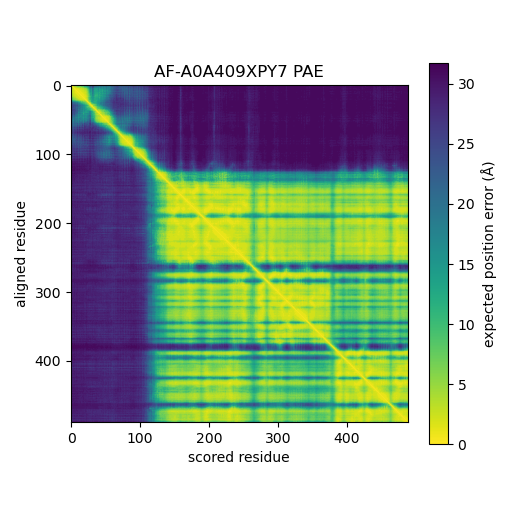-8.134 12.491 32.589 1.00 88.81 356 GLY A O 1
ATOM 2819 N N . PRO A 1 357 ? -9.463 14.299 32.794 1.00 85.50 357 PRO A N 1
ATOM 2820 C CA . PRO A 1 357 ? -10.525 13.591 33.502 1.00 85.50 357 PRO A CA 1
ATOM 2821 C C . PRO A 1 357 ? -11.081 12.439 32.656 1.00 85.50 357 PRO A C 1
ATOM 2823 O O . PRO A 1 357 ? -11.442 12.625 31.499 1.00 85.50 357 PRO A O 1
ATOM 2826 N N . GLY A 1 358 ? -11.162 11.240 33.233 1.00 82.31 358 GLY A N 1
ATOM 2827 C CA . GLY A 1 358 ? -11.741 10.075 32.558 1.00 82.31 358 GLY A CA 1
ATOM 2828 C C . GLY A 1 358 ? -10.811 9.337 31.588 1.00 82.31 358 GLY A C 1
ATOM 2829 O O . GLY A 1 358 ? -11.205 8.287 31.100 1.00 82.31 358 GLY A O 1
ATOM 2830 N N . ALA A 1 359 ? -9.566 9.781 31.372 1.00 86.81 359 ALA A N 1
ATOM 2831 C CA . ALA A 1 359 ? -8.592 9.054 30.542 1.00 86.81 359 ALA A CA 1
ATOM 2832 C C . ALA A 1 359 ? -8.388 7.592 30.988 1.00 86.81 359 ALA A C 1
ATOM 2834 O O . ALA A 1 359 ? -8.262 6.690 30.161 1.00 86.81 359 ALA A O 1
ATOM 2835 N N . GLY A 1 360 ? -8.423 7.350 32.304 1.00 87.25 360 GLY A N 1
ATOM 2836 C CA . GLY A 1 360 ? -8.361 6.005 32.876 1.00 87.25 360 GLY A CA 1
ATOM 2837 C C . GLY A 1 360 ? -9.541 5.111 32.485 1.00 87.25 360 GLY A C 1
ATOM 2838 O O . GLY A 1 360 ? -9.366 3.904 32.424 1.00 87.25 360 GLY A O 1
ATOM 2839 N N . ILE A 1 361 ? -10.710 5.679 32.157 1.00 89.94 361 ILE A N 1
ATOM 2840 C CA . ILE A 1 361 ? -11.883 4.916 31.697 1.00 89.94 361 ILE A CA 1
ATOM 2841 C C . ILE A 1 361 ? -11.564 4.251 30.359 1.00 89.94 361 ILE A C 1
ATOM 2843 O O . ILE A 1 361 ? -11.787 3.056 30.209 1.00 89.94 361 ILE A O 1
ATOM 2847 N N . PHE A 1 362 ? -10.982 5.000 29.416 1.00 91.75 362 PHE A N 1
ATOM 2848 C CA . PHE A 1 362 ? -10.560 4.442 28.133 1.00 91.75 362 PHE A CA 1
ATOM 2849 C C . PHE A 1 362 ? -9.485 3.365 28.307 1.00 91.75 362 PHE A C 1
ATOM 2851 O O . PHE A 1 362 ? -9.595 2.295 27.723 1.00 91.75 362 PHE A O 1
ATOM 2858 N N . LEU A 1 363 ? -8.452 3.621 29.115 1.00 90.69 363 LEU A N 1
ATOM 2859 C CA . LEU A 1 363 ? -7.360 2.658 29.311 1.00 90.69 363 LEU A CA 1
ATOM 2860 C C . LEU A 1 363 ? -7.839 1.373 30.002 1.00 90.69 363 LEU A C 1
ATOM 2862 O O . LEU A 1 363 ? -7.417 0.281 29.627 1.00 90.69 363 LEU A O 1
ATOM 2866 N N . HIS A 1 364 ? -8.780 1.487 30.942 1.00 91.38 364 HIS A N 1
ATOM 2867 C CA . HIS A 1 364 ? -9.379 0.346 31.630 1.00 91.38 364 HIS A CA 1
ATOM 2868 C C . HIS A 1 364 ? -10.164 -0.579 30.683 1.00 91.38 364 HIS A C 1
ATOM 2870 O O . HIS A 1 364 ? -10.299 -1.768 30.967 1.00 91.38 364 HIS A O 1
ATOM 2876 N N . GLU A 1 365 ? -10.618 -0.096 29.518 1.00 91.00 365 GLU A N 1
ATOM 2877 C CA . GLU A 1 365 ? -11.209 -0.958 28.479 1.00 91.00 365 GLU A CA 1
ATOM 2878 C C . GLU A 1 365 ? -10.228 -2.020 27.958 1.00 91.00 365 GLU A C 1
ATOM 2880 O O . GLU A 1 365 ? -10.660 -2.992 27.339 1.00 91.00 365 GLU A O 1
ATOM 2885 N N . PHE A 1 366 ? -8.925 -1.862 28.204 1.00 89.94 366 PHE A N 1
ATOM 2886 C CA . PHE A 1 366 ? -7.872 -2.789 27.785 1.00 89.94 366 PHE A CA 1
ATOM 2887 C C . PHE A 1 366 ? -7.211 -3.534 28.962 1.00 89.94 366 PHE A C 1
ATOM 2889 O O . PHE A 1 366 ? -6.389 -4.416 28.719 1.00 89.94 366 PHE A O 1
ATOM 2896 N N . GLY A 1 367 ? -7.600 -3.233 30.211 1.00 88.19 367 GLY A N 1
ATOM 2897 C CA . GLY A 1 367 ? -7.083 -3.845 31.444 1.00 88.19 367 GLY A CA 1
ATOM 2898 C C . GLY A 1 367 ? -6.696 -2.817 32.518 1.00 88.19 367 GLY A C 1
ATOM 2899 O O . GLY A 1 367 ? -6.364 -1.678 32.191 1.00 88.19 367 GLY A O 1
ATOM 2900 N N . GLU A 1 368 ? -6.714 -3.225 33.795 1.00 77.06 368 GLU A N 1
ATOM 2901 C CA . GLU A 1 368 ? -6.539 -2.343 34.971 1.00 77.06 368 GLU A CA 1
ATOM 2902 C C . GLU A 1 368 ? -5.187 -1.601 35.023 1.00 77.06 368 GLU A C 1
ATOM 2904 O O . GLU A 1 368 ? -5.131 -0.477 35.517 1.00 77.06 368 GLU A O 1
ATOM 2909 N N . GLU A 1 369 ? -4.116 -2.174 34.463 1.00 79.69 369 GLU A N 1
ATOM 2910 C CA . GLU A 1 369 ? -2.762 -1.585 34.450 1.00 79.69 369 GLU A CA 1
ATOM 2911 C C . GLU A 1 369 ? -2.294 -1.180 33.040 1.00 79.69 369 GLU A C 1
ATOM 2913 O O . GLU A 1 369 ? -1.095 -1.111 32.754 1.00 79.69 369 GLU A O 1
ATOM 2918 N N . THR A 1 370 ? -3.230 -0.918 32.122 1.00 84.44 370 THR A N 1
ATOM 2919 C CA . THR A 1 370 ? -2.870 -0.563 30.745 1.00 84.44 370 THR A CA 1
ATOM 2920 C C . THR A 1 370 ? -2.123 0.766 30.696 1.00 84.44 370 THR A C 1
ATOM 2922 O O . THR A 1 370 ? -2.638 1.812 31.094 1.00 84.44 370 THR A O 1
ATOM 2925 N N . THR A 1 371 ? -0.921 0.736 30.126 1.00 85.75 371 THR A N 1
ATOM 2926 C CA . THR A 1 371 ? -0.119 1.926 29.835 1.00 85.75 371 THR A CA 1
ATOM 2927 C C . THR A 1 371 ? 0.190 2.003 28.347 1.00 85.75 371 THR A C 1
ATOM 2929 O O . THR A 1 371 ? 0.179 1.000 27.636 1.00 85.75 371 THR A O 1
ATOM 2932 N N . LEU A 1 372 ? 0.436 3.219 27.862 1.00 86.69 372 LEU A N 1
ATOM 2933 C CA . LEU A 1 372 ? 0.813 3.439 26.472 1.00 86.69 372 LEU A CA 1
ATOM 2934 C C . LEU A 1 372 ? 2.234 2.938 26.243 1.00 86.69 372 LEU A C 1
ATOM 2936 O O . LEU A 1 372 ? 3.148 3.272 27.003 1.00 86.69 372 LEU A O 1
ATOM 2940 N N . ARG A 1 373 ? 2.442 2.207 25.149 1.00 86.75 373 ARG A N 1
ATOM 2941 C CA . ARG A 1 373 ? 3.794 1.885 24.705 1.00 86.75 373 ARG A CA 1
ATOM 2942 C C . ARG A 1 373 ? 4.512 3.169 24.286 1.00 86.75 373 ARG A C 1
ATOM 2944 O O . ARG A 1 373 ? 3.902 4.018 23.626 1.00 86.75 373 ARG A O 1
ATOM 2951 N N . PRO A 1 374 ? 5.796 3.336 24.640 1.00 82.69 374 PRO A N 1
ATOM 2952 C CA . PRO A 1 374 ? 6.580 4.442 24.117 1.00 82.69 374 PRO A CA 1
ATOM 2953 C C . PRO A 1 374 ? 6.646 4.345 22.590 1.00 82.69 374 PRO A C 1
ATOM 2955 O O . PRO A 1 374 ? 6.595 3.253 22.023 1.00 82.69 374 PRO A O 1
ATOM 2958 N N . ILE A 1 375 ? 6.764 5.493 21.922 1.00 74.12 375 ILE A N 1
ATOM 2959 C CA . ILE A 1 375 ? 7.095 5.517 20.495 1.00 74.12 375 ILE A CA 1
ATOM 2960 C C . ILE A 1 375 ? 8.410 4.759 20.339 1.00 74.12 375 ILE A C 1
ATOM 2962 O O . ILE A 1 375 ? 9.350 5.031 21.088 1.00 74.12 375 ILE A O 1
ATOM 2966 N N . ASP A 1 376 ? 8.482 3.850 19.365 1.00 63.31 376 ASP A N 1
ATOM 2967 C CA . ASP A 1 376 ? 9.744 3.269 18.915 1.00 63.31 376 ASP A CA 1
ATOM 2968 C C . ASP A 1 376 ? 10.600 4.401 18.330 1.00 63.31 376 ASP A C 1
ATOM 2970 O O . ASP A 1 376 ? 10.666 4.624 17.121 1.00 63.31 376 ASP A O 1
ATOM 2974 N N . SER A 1 377 ? 11.240 5.179 19.199 1.00 45.97 377 SER A N 1
ATOM 2975 C CA . SER A 1 377 ? 12.333 6.051 18.829 1.00 45.97 377 SER A CA 1
ATOM 2976 C C . SER A 1 377 ? 13.495 5.121 18.532 1.00 45.97 377 SER A C 1
ATOM 2978 O O . SER A 1 377 ? 14.323 4.860 19.403 1.00 45.97 377 SER A O 1
ATOM 2980 N N . SER A 1 378 ? 13.549 4.575 17.315 1.00 42.22 378 SER A N 1
ATOM 2981 C CA . SER A 1 378 ? 14.831 4.141 16.778 1.00 42.22 378 SER A CA 1
ATOM 2982 C C . SER A 1 378 ? 15.743 5.358 16.916 1.00 42.22 378 SER A C 1
ATOM 2984 O O . SER A 1 378 ? 15.429 6.389 16.308 1.00 42.22 378 SER A O 1
ATOM 2986 N N . PRO A 1 379 ? 16.783 5.319 17.770 1.00 38.78 379 PRO A N 1
ATOM 2987 C CA . PRO A 1 379 ? 17.669 6.451 17.904 1.00 38.78 379 PRO A CA 1
ATOM 2988 C C . PRO A 1 379 ? 18.215 6.713 16.510 1.00 38.78 379 PRO A C 1
ATOM 2990 O O . PRO A 1 379 ? 18.873 5.858 15.917 1.00 38.78 379 PRO A O 1
ATOM 2993 N N . SER A 1 380 ? 17.911 7.891 15.979 1.00 39.47 380 SER A N 1
ATOM 2994 C CA . SER A 1 380 ? 18.583 8.479 14.834 1.00 39.47 380 SER A CA 1
ATOM 2995 C C . SER A 1 380 ? 20.020 8.811 15.243 1.00 39.47 380 SER A C 1
ATOM 2997 O O . SER A 1 380 ? 20.439 9.964 15.222 1.00 39.47 380 SER A O 1
ATOM 2999 N N . ASN A 1 381 ? 20.785 7.799 15.649 1.00 37.66 381 ASN A N 1
ATOM 3000 C CA . ASN A 1 381 ? 22.217 7.806 15.455 1.00 37.66 381 ASN A CA 1
ATOM 3001 C C . ASN A 1 381 ? 22.373 7.604 13.953 1.00 37.66 381 ASN A C 1
ATOM 3003 O O . ASN A 1 381 ? 22.478 6.475 13.471 1.00 37.66 381 ASN A O 1
ATOM 3007 N N . LEU A 1 382 ? 22.253 8.720 13.228 1.00 45.03 382 LEU A N 1
ATOM 3008 C CA . LEU A 1 382 ? 22.566 8.868 11.814 1.00 45.03 382 LEU A CA 1
ATOM 3009 C C . LEU A 1 382 ? 24.047 8.529 11.646 1.00 45.03 382 LEU A C 1
ATOM 3011 O O . LEU A 1 382 ? 24.909 9.392 11.535 1.00 45.03 382 LEU A O 1
ATOM 3015 N N . THR A 1 383 ? 24.351 7.243 11.707 1.00 45.72 383 THR A N 1
ATOM 3016 C CA . THR A 1 383 ? 25.499 6.718 10.997 1.00 45.72 383 THR A CA 1
ATOM 3017 C C . THR A 1 383 ? 25.039 6.813 9.552 1.00 45.72 383 THR A C 1
ATOM 3019 O O . THR A 1 383 ? 23.982 6.266 9.238 1.00 45.72 383 THR A O 1
ATOM 3022 N N . GLU A 1 384 ? 25.725 7.595 8.717 1.00 53.38 384 GLU A N 1
ATOM 3023 C CA . GLU A 1 384 ? 25.482 7.618 7.272 1.00 53.38 384 GLU A CA 1
ATOM 3024 C C . GLU A 1 384 ? 25.704 6.197 6.754 1.00 53.38 384 GLU A C 1
ATOM 3026 O O . GLU A 1 384 ? 26.819 5.778 6.449 1.00 53.38 384 GLU A O 1
ATOM 3031 N N . VAL A 1 385 ? 24.649 5.389 6.769 1.00 64.69 385 VAL A N 1
ATOM 3032 C CA . VAL A 1 385 ? 24.687 4.066 6.179 1.00 64.69 385 VAL A CA 1
ATOM 3033 C C . VAL A 1 385 ? 24.413 4.285 4.706 1.00 64.69 385 VAL A C 1
ATOM 3035 O O . VAL A 1 385 ? 23.303 4.623 4.302 1.00 64.69 385 VAL A O 1
ATOM 3038 N N . HIS A 1 386 ? 25.473 4.171 3.917 1.00 77.12 386 HIS A N 1
ATOM 3039 C CA . HIS A 1 386 ? 25.379 4.284 2.475 1.00 77.12 386 HIS A CA 1
ATOM 3040 C C . HIS A 1 386 ? 24.623 3.078 1.903 1.00 77.12 386 HIS A C 1
ATOM 3042 O O . HIS A 1 386 ? 24.801 1.954 2.391 1.00 77.12 386 HIS A O 1
ATOM 3048 N N . PRO A 1 387 ? 23.793 3.292 0.873 1.00 88.44 387 PRO A N 1
ATOM 3049 C CA . PRO A 1 387 ? 23.119 2.200 0.200 1.00 88.44 387 PRO A CA 1
ATOM 3050 C C . PRO A 1 387 ? 24.131 1.264 -0.456 1.00 88.44 387 PRO A C 1
ATOM 3052 O O . PRO A 1 387 ? 25.256 1.656 -0.771 1.00 88.44 387 PRO A O 1
ATOM 3055 N N . ILE A 1 388 ? 23.734 0.010 -0.649 1.00 92.12 388 ILE A N 1
ATOM 3056 C CA . ILE A 1 388 ? 24.595 -1.010 -1.249 1.00 92.12 388 ILE A CA 1
ATOM 3057 C C . ILE A 1 388 ? 24.018 -1.400 -2.604 1.00 92.12 388 ILE A C 1
ATOM 3059 O O . ILE A 1 388 ? 22.873 -1.835 -2.686 1.00 92.12 388 ILE A O 1
ATOM 3063 N N . LEU A 1 389 ? 24.818 -1.262 -3.659 1.00 95.12 389 LEU A N 1
ATOM 3064 C CA . LEU A 1 389 ? 24.443 -1.654 -5.012 1.00 95.12 389 LEU A CA 1
ATOM 3065 C C . LEU A 1 389 ? 24.923 -3.079 -5.310 1.00 95.12 389 LEU A C 1
ATOM 3067 O O . LEU A 1 389 ? 26.077 -3.426 -5.044 1.00 95.12 389 LEU A O 1
ATOM 3071 N N . TYR A 1 390 ? 24.045 -3.884 -5.898 1.00 95.06 390 TYR A N 1
ATOM 3072 C CA . TYR A 1 390 ? 24.335 -5.228 -6.377 1.00 95.06 390 TYR A CA 1
ATOM 3073 C C . TYR A 1 390 ? 23.953 -5.364 -7.849 1.00 95.06 390 TYR A C 1
ATOM 3075 O O . TYR A 1 390 ? 22.882 -4.912 -8.243 1.00 95.06 390 TYR A O 1
ATOM 3083 N N . CYS A 1 391 ? 24.786 -6.032 -8.640 1.00 93.62 391 CYS A N 1
ATOM 3084 C CA . CYS A 1 391 ? 24.399 -6.600 -9.923 1.00 93.62 391 CYS A CA 1
ATOM 3085 C C . CYS A 1 391 ? 23.700 -7.942 -9.668 1.00 93.62 391 CYS A C 1
ATOM 3087 O O . CYS A 1 391 ? 24.170 -8.755 -8.863 1.00 93.62 391 CYS A O 1
ATOM 3089 N N . ILE A 1 392 ? 22.556 -8.145 -10.310 1.00 91.44 392 ILE A N 1
ATOM 3090 C CA . ILE A 1 392 ? 21.790 -9.386 -10.279 1.00 91.44 392 ILE A CA 1
ATOM 3091 C C . ILE A 1 392 ? 22.260 -10.215 -11.469 1.00 91.44 392 ILE A C 1
ATOM 3093 O O . ILE A 1 392 ? 22.098 -9.779 -12.601 1.00 91.44 392 ILE A O 1
ATOM 3097 N N . SER A 1 393 ? 22.796 -11.408 -11.216 1.00 84.81 393 SER A N 1
ATOM 3098 C CA . SER A 1 393 ? 23.146 -12.353 -12.279 1.00 84.81 393 SER A CA 1
ATOM 3099 C C . SER A 1 393 ? 22.490 -13.704 -12.035 1.00 84.81 393 SER A C 1
ATOM 3101 O O . SER A 1 393 ? 22.532 -14.236 -10.921 1.00 84.81 393 SER A O 1
ATOM 3103 N N . ASP A 1 394 ? 21.897 -14.280 -13.079 1.00 77.75 394 ASP A N 1
ATOM 3104 C CA . ASP A 1 394 ? 21.282 -15.611 -13.059 1.00 77.75 394 ASP A CA 1
ATOM 3105 C C . ASP A 1 394 ? 22.021 -16.644 -13.932 1.00 77.75 394 ASP A C 1
ATOM 3107 O O . ASP A 1 394 ? 21.562 -17.778 -14.085 1.00 77.75 394 ASP A O 1
ATOM 3111 N N . ALA A 1 395 ? 23.216 -16.303 -14.432 1.00 74.94 395 ALA A N 1
ATOM 3112 C CA . ALA A 1 395 ? 23.994 -17.118 -15.373 1.00 74.94 395 ALA A CA 1
ATOM 3113 C C . ALA A 1 395 ? 24.339 -18.538 -14.871 1.00 74.94 395 ALA A C 1
ATOM 3115 O O . ALA A 1 395 ? 24.639 -19.428 -15.665 1.00 74.94 395 ALA A O 1
ATOM 3116 N N . THR A 1 396 ? 24.298 -18.771 -13.556 1.00 69.56 396 THR A N 1
ATOM 3117 C CA . THR A 1 396 ? 24.597 -20.075 -12.932 1.00 69.56 396 THR A CA 1
ATOM 3118 C C . THR A 1 396 ? 23.357 -20.950 -12.696 1.00 69.56 396 THR A C 1
ATOM 3120 O O . THR A 1 396 ? 23.469 -22.033 -12.118 1.00 69.56 396 THR A O 1
ATOM 3123 N N . GLY A 1 397 ? 22.166 -20.485 -13.092 1.00 69.50 397 GLY A N 1
ATOM 3124 C CA . GLY A 1 397 ? 20.877 -21.113 -12.778 1.00 69.50 397 GLY A CA 1
ATOM 3125 C C . GLY A 1 397 ? 20.346 -20.789 -11.373 1.00 69.50 397 GLY A C 1
ATOM 3126 O O . GLY A 1 397 ? 19.181 -21.049 -11.084 1.00 69.50 397 GLY A O 1
ATOM 3127 N N . ASN A 1 398 ? 21.165 -20.184 -10.507 1.00 74.94 398 ASN A N 1
ATOM 3128 C CA . ASN A 1 398 ? 20.738 -19.554 -9.259 1.00 74.94 398 ASN A CA 1
ATOM 3129 C C . ASN A 1 398 ? 21.050 -18.056 -9.311 1.00 74.94 398 ASN A C 1
ATOM 3131 O O . ASN A 1 398 ? 22.075 -17.658 -9.862 1.00 74.94 398 ASN A O 1
ATOM 3135 N N . VAL A 1 399 ? 20.196 -17.239 -8.690 1.00 82.62 399 VAL A N 1
ATOM 3136 C CA . VAL A 1 399 ? 20.433 -15.795 -8.585 1.00 82.62 399 VAL A CA 1
ATOM 3137 C C . VAL A 1 399 ? 21.593 -15.499 -7.634 1.00 82.62 399 VAL A C 1
ATOM 3139 O O . VAL A 1 399 ? 21.620 -15.974 -6.494 1.00 82.62 399 VAL A O 1
ATOM 3142 N N . VAL A 1 400 ? 22.543 -14.699 -8.108 1.00 88.25 400 VAL A N 1
ATOM 3143 C CA . VAL A 1 400 ? 23.693 -14.198 -7.353 1.00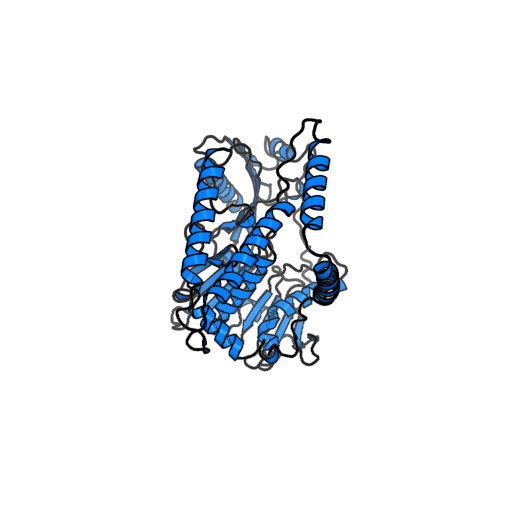 88.25 400 VAL A CA 1
ATOM 3144 C C . VAL A 1 400 ? 23.623 -12.672 -7.312 1.00 88.25 400 VAL A C 1
ATOM 3146 O O . VAL A 1 400 ? 23.255 -12.032 -8.294 1.00 88.25 400 VAL A O 1
ATOM 3149 N N . PHE A 1 401 ? 23.968 -12.100 -6.157 1.00 90.81 401 PHE A N 1
ATOM 3150 C CA . PHE A 1 401 ? 24.048 -10.656 -5.943 1.00 90.81 401 PHE A CA 1
ATOM 3151 C C . PHE A 1 401 ? 25.515 -10.255 -5.798 1.00 90.81 401 PHE A C 1
ATOM 3153 O O . PHE A 1 401 ? 26.116 -10.447 -4.735 1.00 90.81 401 PHE A O 1
ATOM 3160 N N . GLU A 1 402 ? 26.098 -9.716 -6.863 1.00 92.25 402 GLU A N 1
ATOM 3161 C CA . GLU A 1 402 ? 27.493 -9.271 -6.880 1.00 92.25 402 GLU A CA 1
ATOM 3162 C C . GLU A 1 402 ? 27.568 -7.795 -6.502 1.00 92.25 402 GLU A C 1
ATOM 3164 O O . GLU A 1 402 ? 26.924 -6.959 -7.124 1.00 92.25 402 GLU A O 1
ATOM 3169 N N . LYS A 1 403 ? 28.319 -7.453 -5.453 1.00 93.69 403 LYS A N 1
ATOM 3170 C CA . LYS A 1 403 ? 28.412 -6.065 -4.984 1.00 93.69 403 LYS A CA 1
ATOM 3171 C C . LYS A 1 403 ? 29.146 -5.197 -6.015 1.00 93.69 403 LYS A C 1
ATOM 3173 O O . LYS A 1 403 ? 30.229 -5.568 -6.461 1.00 93.69 403 LYS A O 1
ATOM 3178 N N . VAL A 1 404 ? 28.589 -4.027 -6.324 1.00 94.56 404 VAL A N 1
ATOM 3179 C CA . VAL A 1 404 ? 29.129 -3.072 -7.304 1.00 94.56 404 VAL A CA 1
ATOM 3180 C C . VAL A 1 404 ? 29.550 -1.781 -6.603 1.00 94.56 404 VAL A C 1
ATOM 3182 O O . VAL A 1 404 ? 28.801 -1.226 -5.801 1.00 94.56 404 VAL A O 1
ATOM 3185 N N . GLU A 1 405 ? 30.750 -1.291 -6.919 1.00 91.12 405 GLU A N 1
ATOM 3186 C CA . GLU A 1 405 ? 31.280 -0.007 -6.449 1.00 91.12 405 GLU A CA 1
ATOM 3187 C C . GLU A 1 405 ? 31.925 0.765 -7.621 1.00 91.12 405 GLU A C 1
ATOM 3189 O O . GLU A 1 405 ? 32.560 0.137 -8.471 1.00 91.12 405 GLU A O 1
ATOM 3194 N N . PRO A 1 406 ? 31.806 2.107 -7.682 1.00 91.06 406 PRO A N 1
ATOM 3195 C CA . PRO A 1 406 ? 31.085 2.975 -6.747 1.00 91.06 406 PRO A CA 1
ATOM 3196 C C . PRO A 1 406 ? 29.561 2.835 -6.880 1.00 91.06 406 PRO A C 1
ATOM 3198 O O . PRO A 1 406 ? 29.055 2.425 -7.923 1.00 91.06 406 PRO A O 1
ATOM 3201 N N . VAL A 1 407 ? 28.819 3.196 -5.833 1.00 91.75 407 VAL A N 1
ATOM 3202 C CA . VAL A 1 407 ? 27.361 3.364 -5.923 1.00 91.75 407 VAL A CA 1
ATOM 3203 C C . VAL A 1 407 ? 27.125 4.663 -6.685 1.00 91.75 407 VAL A C 1
ATOM 3205 O O . VAL A 1 407 ? 27.446 5.734 -6.182 1.00 91.75 407 VAL A O 1
ATOM 3208 N N . SER A 1 408 ? 26.757 4.540 -7.959 1.00 93.00 408 SER A N 1
A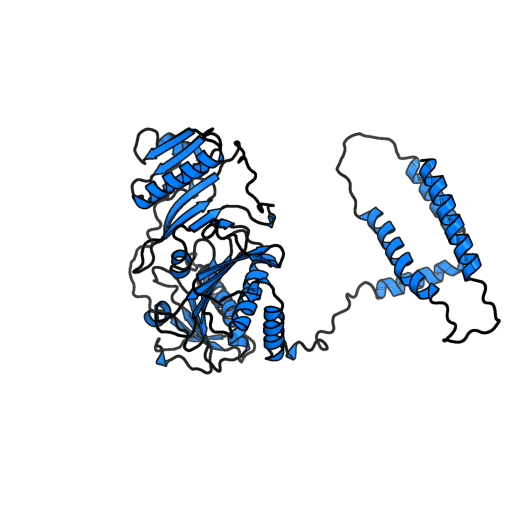TOM 3209 C CA . SER A 1 408 ? 26.502 5.677 -8.841 1.00 93.00 408 SER A CA 1
ATOM 3210 C C . SER A 1 408 ? 25.691 5.235 -10.054 1.00 93.00 408 SER A C 1
ATOM 3212 O O . SER A 1 408 ? 25.798 4.083 -10.488 1.00 93.00 408 SER A O 1
ATOM 3214 N N . LYS A 1 409 ? 24.964 6.166 -10.684 1.00 92.19 409 LYS A N 1
ATOM 3215 C CA . LYS A 1 409 ? 24.263 5.902 -11.955 1.00 92.19 409 LYS A CA 1
ATOM 3216 C C . LYS A 1 409 ? 25.198 5.394 -13.064 1.00 92.19 409 LYS A C 1
ATOM 3218 O O . LYS A 1 409 ? 24.770 4.615 -13.906 1.00 92.19 409 LYS A O 1
ATOM 3223 N N . ALA A 1 410 ? 26.471 5.798 -13.064 1.00 93.00 410 ALA A N 1
ATOM 3224 C CA . ALA A 1 410 ? 27.450 5.363 -14.064 1.00 93.00 410 ALA A CA 1
ATOM 3225 C C . ALA A 1 410 ? 27.838 3.878 -13.939 1.00 93.00 410 ALA A C 1
ATOM 3227 O O . ALA A 1 410 ? 28.386 3.313 -14.882 1.00 93.00 410 ALA A O 1
ATOM 3228 N N . SER A 1 411 ? 27.552 3.257 -12.793 1.00 93.69 411 SER A N 1
ATOM 3229 C CA . SER A 1 411 ? 27.810 1.837 -12.540 1.00 93.69 411 SER A CA 1
ATOM 3230 C C . SER A 1 411 ? 26.691 0.926 -13.058 1.00 93.69 411 SER A C 1
ATOM 3232 O O . SER A 1 411 ? 26.848 -0.293 -13.041 1.00 93.69 411 SER A O 1
ATOM 3234 N N . LEU A 1 412 ? 25.567 1.499 -13.509 1.00 94.12 412 LEU A N 1
ATOM 3235 C CA . LEU A 1 412 ? 24.444 0.759 -14.079 1.00 94.12 412 LEU A CA 1
ATOM 3236 C C . LEU A 1 412 ? 24.712 0.457 -15.559 1.00 94.12 412 LEU A C 1
ATOM 3238 O O . LEU A 1 412 ? 24.872 1.359 -16.380 1.00 94.12 412 LEU A O 1
ATOM 3242 N N . SER A 1 413 ? 24.753 -0.829 -15.893 1.00 94.06 413 SER A N 1
ATOM 3243 C CA . SER A 1 413 ? 24.926 -1.344 -17.253 1.00 94.06 413 SER A CA 1
ATOM 3244 C C . SER A 1 413 ? 23.567 -1.635 -17.879 1.00 94.06 413 SER A C 1
ATOM 3246 O O . SER A 1 413 ? 22.777 -2.382 -17.312 1.00 94.06 413 SER A O 1
ATOM 3248 N N . SER A 1 414 ? 23.305 -1.133 -19.088 1.00 94.56 414 SER A N 1
ATOM 3249 C CA . SER A 1 414 ? 22.065 -1.437 -19.821 1.00 94.56 414 SER A CA 1
ATOM 3250 C C . SER A 1 414 ? 21.876 -2.931 -20.123 1.00 94.56 414 SER A C 1
ATOM 3252 O O . SER A 1 414 ? 20.791 -3.317 -20.544 1.00 94.56 414 SER A O 1
ATOM 3254 N N . ASN A 1 415 ? 22.902 -3.771 -19.952 1.00 91.75 415 ASN A N 1
ATOM 3255 C CA . ASN A 1 415 ? 22.833 -5.210 -20.222 1.00 91.75 415 ASN A CA 1
ATOM 3256 C C . ASN A 1 415 ? 22.440 -6.058 -19.010 1.00 91.75 415 ASN A C 1
ATOM 3258 O O . ASN A 1 415 ? 22.229 -7.251 -19.188 1.00 91.75 415 ASN A O 1
ATOM 3262 N N . ASP A 1 416 ? 22.333 -5.463 -17.821 1.00 91.94 416 ASP A N 1
ATOM 3263 C CA . ASP A 1 416 ? 22.159 -6.201 -16.570 1.00 91.94 416 ASP A CA 1
ATOM 3264 C C . ASP A 1 416 ? 21.037 -5.588 -15.715 1.00 91.94 416 ASP A C 1
ATOM 3266 O O . ASP A 1 416 ? 20.581 -4.459 -15.942 1.00 91.94 416 ASP A O 1
ATOM 3270 N N . ALA A 1 417 ? 20.585 -6.329 -14.705 1.00 94.06 417 ALA A N 1
ATOM 3271 C CA . ALA A 1 417 ? 19.687 -5.826 -13.669 1.00 94.06 417 ALA A CA 1
ATOM 3272 C C . ALA A 1 417 ? 20.443 -5.559 -12.363 1.00 94.06 417 ALA A C 1
ATOM 3274 O O . ALA A 1 417 ? 21.376 -6.271 -12.004 1.00 94.06 417 ALA A O 1
ATOM 3275 N N . PHE A 1 418 ? 20.013 -4.547 -11.614 1.00 95.94 418 PHE A N 1
ATOM 3276 C CA . PHE A 1 418 ? 20.677 -4.113 -10.389 1.00 95.94 418 PHE A CA 1
ATOM 3277 C C . PHE A 1 418 ? 19.690 -3.999 -9.230 1.00 95.94 418 PHE A C 1
ATOM 3279 O O . PHE A 1 418 ? 18.546 -3.588 -9.411 1.00 95.94 418 PHE A O 1
ATOM 3286 N N . LEU A 1 419 ? 20.150 -4.324 -8.023 1.00 95.75 419 LEU A N 1
ATOM 3287 C CA . LEU A 1 419 ? 19.433 -4.137 -6.765 1.00 95.75 419 LEU A CA 1
ATOM 3288 C C . LEU A 1 419 ? 20.173 -3.100 -5.919 1.00 95.75 419 LEU A C 1
ATOM 3290 O O . LEU A 1 419 ? 21.326 -3.313 -5.548 1.00 95.75 419 LEU A O 1
ATOM 3294 N N . LEU A 1 420 ? 19.504 -1.999 -5.583 1.00 94.75 420 LEU A N 1
ATOM 3295 C CA . LEU A 1 420 ? 20.000 -1.003 -4.636 1.00 94.75 420 LEU A CA 1
ATOM 3296 C C . LEU A 1 420 ? 19.314 -1.218 -3.286 1.00 94.75 420 LEU A C 1
ATOM 3298 O O . LEU A 1 420 ? 18.109 -0.995 -3.129 1.00 94.75 420 LEU A O 1
ATOM 3302 N N . ASP A 1 421 ? 20.097 -1.645 -2.304 1.00 92.56 421 ASP A N 1
ATOM 3303 C CA . ASP A 1 421 ? 19.654 -1.793 -0.928 1.00 92.56 421 ASP A CA 1
ATOM 3304 C C . ASP A 1 421 ? 19.778 -0.460 -0.181 1.00 92.56 421 ASP A C 1
ATOM 3306 O O . ASP A 1 421 ? 20.856 -0.092 0.289 1.00 92.56 421 ASP A O 1
ATOM 3310 N N . HIS A 1 422 ? 18.647 0.235 -0.046 1.00 89.50 422 HIS A N 1
ATOM 3311 C CA . HIS A 1 422 ? 18.487 1.457 0.743 1.00 89.50 422 HIS A CA 1
ATOM 3312 C C . HIS A 1 422 ? 17.655 1.183 2.019 1.00 89.50 422 HIS A C 1
ATOM 3314 O O . HIS A 1 422 ? 16.857 2.007 2.471 1.00 89.50 422 HIS A O 1
ATOM 3320 N N . SER A 1 423 ? 17.786 -0.020 2.600 1.00 83.75 423 SER A N 1
ATOM 3321 C CA . SER A 1 423 ? 17.025 -0.433 3.794 1.00 83.75 423 SER A CA 1
ATOM 3322 C C . SER A 1 423 ? 17.673 -0.054 5.126 1.00 83.75 423 SER A C 1
ATOM 3324 O O . SER A 1 423 ? 16.983 0.059 6.139 1.00 83.75 423 SER A O 1
ATOM 3326 N N . ALA A 1 424 ? 18.994 0.115 5.155 1.00 72.50 424 ALA A N 1
ATOM 3327 C CA . ALA A 1 424 ? 19.740 0.392 6.374 1.00 72.50 424 ALA A CA 1
ATOM 3328 C C . ALA A 1 424 ? 19.968 1.906 6.493 1.00 72.50 424 ALA A C 1
ATOM 3330 O O . ALA A 1 424 ? 20.730 2.470 5.726 1.00 72.50 424 ALA A O 1
ATOM 3331 N N . GLY A 1 425 ? 19.280 2.576 7.422 1.00 60.66 425 GLY A N 1
ATOM 3332 C CA . GLY A 1 425 ? 19.498 4.000 7.732 1.00 60.66 425 GLY A CA 1
ATOM 3333 C C . GLY A 1 425 ? 18.515 4.996 7.105 1.00 60.66 425 GLY A C 1
ATOM 3334 O O . GLY A 1 425 ? 18.485 6.151 7.525 1.00 60.66 425 GLY A O 1
ATOM 3335 N N . ALA A 1 426 ? 17.665 4.571 6.169 1.00 63.53 426 ALA A N 1
ATOM 3336 C CA . ALA A 1 426 ? 16.647 5.443 5.589 1.00 63.53 426 ALA A CA 1
ATOM 3337 C C . ALA A 1 426 ? 15.483 5.690 6.563 1.00 63.53 426 ALA A C 1
ATOM 3339 O O . ALA A 1 426 ? 15.036 4.777 7.262 1.00 63.53 426 ALA A O 1
ATOM 3340 N N . SER A 1 427 ? 14.927 6.909 6.549 1.00 65.50 427 SER A N 1
ATOM 3341 C CA . SER A 1 427 ? 13.647 7.199 7.226 1.00 65.50 427 SER A CA 1
ATOM 3342 C C . SER A 1 427 ? 12.515 6.304 6.695 1.00 65.50 427 SER A C 1
ATOM 3344 O O . SER A 1 427 ? 11.586 5.973 7.430 1.00 65.50 427 SER A O 1
ATOM 3346 N N . HIS A 1 428 ? 12.645 5.869 5.435 1.00 75.38 428 HIS A N 1
ATOM 3347 C CA . HIS A 1 428 ? 11.735 4.974 4.727 1.00 75.38 428 HIS A CA 1
ATOM 3348 C C . HIS A 1 428 ? 12.562 3.879 4.051 1.00 75.38 428 HIS A C 1
ATOM 3350 O O . HIS A 1 428 ? 13.045 4.080 2.934 1.00 75.38 428 HIS A O 1
ATOM 3356 N N . PRO A 1 429 ? 12.793 2.743 4.730 1.00 84.31 429 PRO A N 1
ATOM 3357 C CA . PRO A 1 429 ? 13.588 1.661 4.167 1.00 84.31 429 PRO A CA 1
ATOM 3358 C C . PRO A 1 429 ? 12.940 1.181 2.870 1.00 84.31 429 PRO A C 1
ATOM 3360 O O . PRO A 1 429 ? 11.743 0.908 2.859 1.00 84.31 429 PRO A O 1
ATOM 3363 N N . THR A 1 430 ? 13.727 1.098 1.798 1.00 89.56 430 THR A N 1
ATOM 3364 C CA . THR A 1 430 ? 13.241 0.773 0.449 1.00 89.56 430 THR A CA 1
ATOM 3365 C C . THR A 1 430 ? 14.284 -0.056 -0.296 1.00 89.56 430 THR A C 1
ATOM 3367 O O . THR A 1 430 ? 15.486 0.170 -0.138 1.00 89.56 430 THR A O 1
ATOM 3370 N N . ILE A 1 431 ? 13.837 -1.017 -1.106 1.00 92.69 431 ILE A N 1
ATOM 3371 C CA . ILE A 1 431 ? 14.686 -1.732 -2.066 1.00 92.69 431 ILE A CA 1
ATOM 3372 C C . ILE A 1 431 ? 14.306 -1.282 -3.471 1.00 92.69 431 ILE A C 1
ATOM 3374 O O . ILE A 1 431 ? 13.137 -1.371 -3.850 1.00 92.69 431 ILE A O 1
ATOM 3378 N N . TYR A 1 432 ? 15.291 -0.850 -4.251 1.00 95.06 432 TYR A N 1
ATOM 3379 C CA . TYR A 1 432 ? 15.086 -0.530 -5.659 1.00 95.06 432 TYR A CA 1
ATOM 3380 C C . TYR A 1 432 ? 15.664 -1.630 -6.540 1.00 95.06 432 TYR A C 1
ATOM 3382 O O . TYR A 1 432 ? 16.746 -2.148 -6.267 1.00 95.06 432 TYR A O 1
ATOM 3390 N N . VAL A 1 433 ? 14.951 -1.962 -7.609 1.00 95.81 433 VAL A N 1
ATOM 3391 C CA . VAL A 1 433 ? 15.410 -2.868 -8.656 1.00 95.81 433 VAL A CA 1
ATOM 3392 C C . VAL A 1 433 ? 15.385 -2.119 -9.977 1.00 95.81 433 VAL A C 1
ATOM 3394 O O . VAL A 1 433 ? 14.320 -1.747 -10.470 1.00 95.81 433 VAL A O 1
ATOM 3397 N N . TRP A 1 434 ? 16.563 -1.881 -10.537 1.00 96.81 434 TRP A N 1
ATOM 3398 C CA . TRP A 1 434 ? 16.732 -1.209 -11.817 1.00 96.81 434 TRP A CA 1
ATOM 3399 C C . TRP A 1 434 ? 17.009 -2.248 -12.897 1.00 96.81 434 TRP A C 1
ATOM 3401 O O . TRP A 1 434 ? 17.829 -3.147 -12.712 1.00 96.81 434 TRP A O 1
ATOM 3411 N N . ILE A 1 435 ? 16.306 -2.141 -14.017 1.00 94.50 435 ILE A N 1
ATOM 3412 C CA . ILE A 1 435 ? 16.349 -3.115 -15.103 1.00 94.50 435 ILE A CA 1
ATOM 3413 C C . ILE A 1 435 ? 16.928 -2.455 -16.352 1.00 94.50 435 ILE A C 1
ATOM 3415 O O . ILE A 1 435 ? 16.288 -1.573 -16.932 1.00 94.50 435 ILE A O 1
ATOM 3419 N N . GLY A 1 436 ? 18.106 -2.911 -16.784 1.00 94.12 436 GLY A N 1
ATOM 3420 C CA . GLY A 1 436 ? 18.725 -2.466 -18.028 1.00 94.12 436 GLY A CA 1
ATOM 3421 C C . GLY A 1 436 ? 17.891 -2.828 -19.256 1.00 94.12 436 GLY A C 1
ATOM 3422 O O . GLY A 1 436 ? 17.177 -3.836 -19.279 1.00 94.12 436 GLY A O 1
ATOM 3423 N N . ARG A 1 437 ? 17.976 -2.011 -20.309 1.00 90.94 437 ARG A N 1
ATOM 3424 C CA . ARG A 1 437 ? 17.207 -2.207 -21.551 1.00 90.94 437 ARG A CA 1
ATOM 3425 C C . ARG A 1 437 ? 17.435 -3.574 -22.207 1.00 90.94 437 ARG A C 1
ATOM 3427 O O . ARG A 1 437 ? 16.504 -4.139 -22.780 1.00 90.94 437 ARG A O 1
ATOM 3434 N N . ASN A 1 438 ? 18.658 -4.082 -22.115 1.00 89.50 438 ASN A N 1
ATOM 3435 C CA . ASN A 1 438 ? 19.101 -5.358 -22.668 1.00 89.50 438 ASN A CA 1
ATOM 3436 C C . ASN A 1 438 ? 19.300 -6.425 -21.575 1.00 89.50 438 ASN A C 1
ATOM 3438 O O . ASN A 1 438 ? 19.927 -7.445 -21.856 1.00 89.50 438 ASN A O 1
ATOM 3442 N N . ALA A 1 439 ? 18.798 -6.188 -20.355 1.00 88.12 439 ALA A N 1
ATOM 3443 C CA . ALA A 1 439 ? 18.848 -7.156 -19.264 1.00 88.12 439 ALA A CA 1
ATOM 3444 C C . ALA A 1 439 ? 18.193 -8.480 -19.663 1.00 88.12 439 ALA A C 1
ATOM 3446 O O . ALA A 1 439 ? 17.259 -8.514 -20.484 1.00 88.12 439 ALA A O 1
ATOM 3447 N N . SER A 1 440 ? 18.666 -9.567 -19.054 1.00 83.88 440 SER A N 1
ATOM 3448 C CA . SER A 1 440 ? 18.175 -10.901 -19.365 1.00 83.88 440 SER A CA 1
ATOM 3449 C C . SER A 1 440 ? 16.678 -10.981 -19.084 1.00 83.88 440 SER A C 1
ATOM 3451 O O . SER A 1 440 ? 16.124 -10.353 -18.179 1.00 83.88 440 SER A O 1
ATOM 3453 N N . LEU A 1 441 ? 15.968 -11.763 -19.882 1.00 77.00 441 LEU A N 1
ATOM 3454 C CA . LEU A 1 441 ? 14.527 -11.851 -19.743 1.00 77.00 441 LEU A CA 1
ATOM 3455 C C . LEU A 1 441 ? 14.103 -12.384 -18.358 1.00 77.00 441 LEU A C 1
ATOM 3457 O O . LEU A 1 441 ? 13.096 -11.943 -17.795 1.00 77.00 441 LEU A O 1
ATOM 3461 N N . ASN A 1 442 ? 14.888 -13.297 -17.792 1.00 77.81 442 ASN A N 1
ATOM 3462 C CA . ASN A 1 442 ? 14.675 -13.814 -16.447 1.00 77.81 442 ASN A CA 1
ATOM 3463 C C . ASN A 1 442 ? 14.885 -12.725 -15.395 1.00 77.81 442 ASN A C 1
ATOM 3465 O O . ASN A 1 442 ? 14.054 -12.589 -14.499 1.00 77.81 442 ASN A O 1
ATOM 3469 N N . GLU A 1 443 ? 15.936 -11.913 -15.527 1.00 81.81 443 GLU A N 1
ATOM 3470 C CA . GLU A 1 443 ? 16.187 -10.764 -14.651 1.00 81.81 443 GLU A CA 1
ATOM 3471 C C . GLU A 1 443 ? 15.014 -9.781 -14.680 1.00 81.81 443 GLU A C 1
ATOM 3473 O O . GLU A 1 443 ? 14.514 -9.376 -13.628 1.00 81.81 443 GLU A O 1
ATOM 3478 N N . ARG A 1 444 ? 14.487 -9.468 -15.870 1.00 81.25 444 ARG A N 1
ATOM 3479 C CA . ARG A 1 444 ? 13.319 -8.583 -16.025 1.00 81.25 444 ARG A CA 1
ATOM 3480 C C . ARG A 1 444 ? 12.088 -9.119 -15.290 1.00 81.25 444 ARG A C 1
ATOM 3482 O O . ARG A 1 444 ? 11.381 -8.352 -14.626 1.00 81.25 444 ARG A O 1
ATOM 3489 N N . ARG A 1 445 ? 11.828 -10.425 -15.398 1.00 74.25 445 ARG A N 1
ATOM 3490 C CA . ARG A 1 445 ? 10.611 -11.083 -14.888 1.00 74.25 445 ARG A CA 1
ATOM 3491 C C . ARG A 1 445 ? 10.671 -11.413 -13.404 1.00 74.25 445 ARG A C 1
ATOM 3493 O O . ARG A 1 445 ? 9.722 -11.143 -12.676 1.00 74.25 445 ARG A O 1
ATOM 3500 N N . LEU A 1 446 ? 11.778 -11.996 -12.961 1.00 82.12 446 LEU A N 1
ATOM 3501 C CA . LEU A 1 446 ? 11.952 -12.490 -11.599 1.00 82.12 446 LEU A CA 1
ATOM 3502 C C . LEU A 1 446 ? 12.544 -11.434 -10.664 1.00 82.12 446 LEU A C 1
ATOM 3504 O O . LEU A 1 446 ? 12.642 -11.690 -9.472 1.00 82.12 446 LEU A O 1
ATOM 3508 N N . SER A 1 447 ? 12.866 -10.238 -11.164 1.00 84.56 447 SER A N 1
ATOM 3509 C CA . SER A 1 447 ? 13.380 -9.085 -10.408 1.00 84.56 447 SER A CA 1
ATOM 3510 C C . SER A 1 447 ? 12.757 -8.889 -9.020 1.00 84.56 447 SER A C 1
ATOM 3512 O O . SER A 1 447 ? 13.474 -8.832 -8.021 1.00 84.56 447 SER A O 1
ATOM 3514 N N . ILE A 1 448 ? 11.424 -8.836 -8.929 1.00 85.12 448 ILE A N 1
ATOM 3515 C CA . ILE A 1 448 ? 10.720 -8.667 -7.646 1.00 85.12 448 ILE A CA 1
ATOM 3516 C C . ILE A 1 448 ? 10.906 -9.900 -6.747 1.00 85.12 448 ILE A C 1
ATOM 3518 O O . ILE A 1 448 ? 11.152 -9.753 -5.550 1.00 85.12 448 ILE A O 1
ATOM 3522 N N . GLN A 1 449 ? 10.850 -11.111 -7.308 1.00 83.75 449 GLN A N 1
ATOM 3523 C CA . GLN A 1 449 ? 11.068 -12.353 -6.555 1.00 83.75 449 GLN A CA 1
ATOM 3524 C C . GLN A 1 449 ? 12.513 -12.458 -6.050 1.00 83.75 449 GLN A C 1
ATOM 3526 O O . GLN A 1 449 ? 12.750 -12.873 -4.915 1.00 83.75 449 GLN A O 1
ATOM 3531 N N . TYR A 1 450 ? 13.483 -12.033 -6.858 1.00 88.50 450 TYR A N 1
ATOM 3532 C CA . TYR A 1 450 ? 14.889 -11.946 -6.487 1.00 88.50 450 TYR A CA 1
ATOM 3533 C C . TYR A 1 450 ? 15.092 -10.948 -5.345 1.00 88.50 450 TYR A C 1
ATOM 3535 O O . TYR A 1 450 ? 15.729 -11.295 -4.352 1.00 88.50 450 TYR A O 1
ATOM 3543 N N . ALA A 1 451 ? 14.477 -9.765 -5.410 1.00 88.00 451 ALA A N 1
ATOM 3544 C CA . ALA A 1 451 ? 14.519 -8.795 -4.317 1.00 88.00 451 ALA A CA 1
ATOM 3545 C C . ALA A 1 451 ? 13.870 -9.325 -3.024 1.00 88.00 451 ALA A C 1
ATOM 3547 O O . ALA A 1 451 ? 14.406 -9.130 -1.931 1.00 88.00 451 ALA A O 1
ATOM 3548 N N . GLN A 1 452 ? 12.754 -10.054 -3.122 1.00 85.62 452 GLN A N 1
ATOM 3549 C CA . GLN A 1 452 ? 12.151 -10.717 -1.962 1.00 85.62 452 GLN A CA 1
ATOM 3550 C C . GLN A 1 452 ? 13.091 -11.773 -1.372 1.00 85.62 452 GLN A C 1
ATOM 3552 O O . GLN A 1 452 ? 13.322 -11.774 -0.162 1.00 85.62 452 GLN A O 1
ATOM 3557 N N . ARG A 1 453 ? 13.673 -12.641 -2.210 1.00 85.06 453 ARG A N 1
ATOM 3558 C CA . ARG A 1 453 ? 14.648 -13.652 -1.778 1.00 85.06 453 ARG A CA 1
ATOM 3559 C C . ARG A 1 453 ? 15.850 -13.011 -1.089 1.00 85.06 453 ARG A C 1
ATOM 3561 O O . ARG A 1 453 ? 16.243 -13.477 -0.025 1.00 85.06 453 ARG A O 1
ATOM 3568 N N . TYR A 1 454 ? 16.368 -11.912 -1.634 1.00 87.50 454 TYR A N 1
ATOM 3569 C CA . TYR A 1 454 ? 17.428 -11.124 -1.011 1.00 87.50 454 TYR A CA 1
ATOM 3570 C C . TYR A 1 454 ? 17.054 -10.681 0.413 1.00 87.50 454 TYR A C 1
ATOM 3572 O O . TYR A 1 454 ? 17.823 -10.900 1.350 1.00 87.50 454 TYR A O 1
ATOM 3580 N N . LEU A 1 455 ? 15.854 -10.121 0.606 1.00 84.69 455 LEU A N 1
ATOM 3581 C CA . LEU A 1 455 ? 15.368 -9.701 1.927 1.00 84.69 455 LEU A CA 1
ATOM 3582 C C . LEU A 1 455 ? 15.206 -10.881 2.900 1.00 84.69 455 LEU A C 1
ATOM 3584 O O . LEU A 1 455 ? 15.563 -10.757 4.076 1.00 84.69 455 LEU A O 1
ATOM 3588 N N . TYR A 1 456 ? 14.700 -12.026 2.429 1.00 83.56 456 TYR A N 1
ATOM 3589 C CA . TYR A 1 456 ? 14.600 -13.248 3.235 1.00 83.56 456 TYR A CA 1
ATOM 3590 C C . TYR A 1 456 ? 15.978 -13.768 3.655 1.00 83.56 456 TYR A C 1
ATOM 3592 O O . TYR A 1 456 ? 16.204 -14.011 4.842 1.00 83.56 456 TYR A O 1
ATOM 3600 N N . ASP A 1 457 ? 16.918 -13.871 2.716 1.00 83.88 457 ASP A N 1
ATOM 3601 C CA . ASP A 1 457 ? 18.283 -14.325 2.985 1.00 83.88 457 ASP A CA 1
ATOM 3602 C C . ASP A 1 457 ? 19.002 -13.369 3.948 1.00 83.88 457 ASP A C 1
ATOM 3604 O O . ASP A 1 457 ? 19.701 -13.814 4.862 1.00 83.88 457 ASP A O 1
ATOM 3608 N N . LYS A 1 458 ? 18.794 -12.054 3.799 1.00 83.56 458 LYS A N 1
ATOM 3609 C CA . LYS A 1 458 ? 19.319 -11.030 4.714 1.00 83.56 458 LYS A CA 1
ATOM 3610 C C . LYS A 1 458 ? 18.752 -11.195 6.125 1.00 83.56 458 LYS A C 1
ATOM 3612 O O . LYS A 1 458 ? 19.509 -11.112 7.091 1.00 83.56 458 LYS A O 1
ATOM 3617 N N . LYS A 1 459 ? 17.453 -11.485 6.262 1.00 81.00 459 LYS A N 1
ATOM 3618 C CA . LYS A 1 459 ? 16.822 -11.752 7.566 1.00 81.00 459 LYS A CA 1
ATOM 3619 C C . LYS A 1 459 ? 17.400 -13.001 8.232 1.00 81.00 459 LYS A C 1
ATOM 3621 O O . LYS A 1 459 ? 17.699 -12.952 9.420 1.00 81.00 459 LYS A O 1
ATOM 3626 N N . ILE A 1 460 ? 17.589 -14.083 7.475 1.00 80.50 460 ILE A N 1
ATOM 3627 C CA . ILE A 1 460 ? 18.162 -15.337 7.989 1.00 80.50 460 ILE A CA 1
ATOM 3628 C C . ILE A 1 460 ? 19.615 -15.132 8.439 1.00 80.50 460 ILE A C 1
ATOM 3630 O O . ILE A 1 460 ? 20.002 -15.596 9.506 1.00 80.50 460 ILE A O 1
ATOM 3634 N N . LYS A 1 461 ? 20.423 -14.417 7.647 1.00 81.31 461 LYS A N 1
ATOM 3635 C CA . LYS A 1 461 ? 21.852 -14.200 7.937 1.00 81.31 461 LYS A CA 1
ATOM 3636 C C . LYS A 1 461 ? 22.110 -13.204 9.068 1.00 81.31 461 LYS A C 1
ATOM 3638 O O . LYS A 1 461 ? 23.161 -13.275 9.694 1.00 81.31 461 LYS A O 1
ATOM 3643 N N . SER A 1 462 ? 21.205 -12.254 9.297 1.00 70.19 462 SER A N 1
ATOM 3644 C CA . SER A 1 462 ? 21.445 -11.150 10.231 1.00 70.19 462 SER A CA 1
ATOM 3645 C C . SER A 1 462 ? 21.140 -11.485 11.697 1.00 70.19 462 SER A C 1
ATOM 3647 O O . SER A 1 462 ? 21.476 -10.657 12.543 1.00 70.19 462 SER A O 1
ATOM 3649 N N . ASP A 1 463 ? 20.478 -12.616 11.998 1.00 57.09 463 ASP A N 1
ATOM 3650 C CA . ASP A 1 463 ? 20.000 -13.073 13.332 1.00 57.09 463 ASP A CA 1
ATOM 3651 C C . ASP A 1 463 ? 19.346 -11.977 14.212 1.00 57.09 463 ASP A C 1
ATOM 3653 O O . ASP A 1 463 ? 19.170 -12.095 15.421 1.00 57.09 463 ASP A O 1
ATOM 3657 N N . SER A 1 464 ? 18.982 -10.859 13.585 1.00 54.31 464 SER A N 1
ATOM 3658 C CA . SER A 1 464 ? 18.546 -9.623 14.213 1.00 54.31 464 SER A CA 1
ATOM 3659 C C . SER A 1 464 ? 17.115 -9.372 13.782 1.00 54.31 464 SER A C 1
ATOM 3661 O O . SER A 1 464 ? 16.813 -9.304 12.588 1.00 54.31 464 SER A O 1
ATOM 3663 N N . ALA A 1 465 ? 16.235 -9.149 14.756 1.00 54.16 465 ALA A N 1
ATOM 3664 C CA . ALA A 1 465 ? 14.833 -8.788 14.538 1.00 54.16 465 ALA A CA 1
ATOM 3665 C C . ALA A 1 465 ? 14.633 -7.465 13.756 1.00 54.16 465 ALA A C 1
ATOM 3667 O O . ALA A 1 465 ? 13.501 -7.070 13.485 1.00 54.16 465 ALA A O 1
ATOM 3668 N N . SER A 1 466 ? 15.716 -6.769 13.389 1.00 56.66 466 SER A N 1
ATOM 3669 C CA . SER A 1 466 ? 15.711 -5.490 12.679 1.00 56.66 466 SER A CA 1
ATOM 3670 C C . SER A 1 466 ? 15.511 -5.607 11.164 1.00 56.66 466 SER A C 1
ATOM 3672 O O . SER A 1 466 ? 15.071 -4.631 10.555 1.00 56.66 466 SER A O 1
ATOM 3674 N N . VAL A 1 467 ? 15.789 -6.762 10.536 1.00 61.25 467 VAL A N 1
ATOM 3675 C CA . VAL A 1 467 ? 15.606 -6.926 9.081 1.00 61.25 467 VAL A CA 1
ATOM 3676 C C . VAL A 1 467 ? 14.140 -7.210 8.760 1.00 61.25 467 VAL A C 1
ATOM 3678 O O . VAL A 1 467 ? 13.593 -8.274 9.065 1.00 61.25 467 VAL A O 1
ATOM 3681 N N . ARG A 1 468 ? 13.497 -6.238 8.115 1.00 69.94 468 ARG A N 1
ATOM 3682 C CA . ARG A 1 468 ? 12.073 -6.268 7.771 1.00 69.94 468 ARG A CA 1
ATOM 3683 C C . ARG A 1 468 ? 11.898 -6.793 6.343 1.00 69.94 468 ARG A C 1
ATOM 3685 O O . ARG A 1 468 ? 12.433 -6.222 5.407 1.00 69.94 468 ARG A O 1
ATOM 3692 N N . VAL A 1 469 ? 11.126 -7.865 6.160 1.00 73.50 469 VAL A N 1
ATOM 3693 C CA . VAL A 1 469 ? 10.844 -8.444 4.820 1.00 73.50 469 VAL A CA 1
ATOM 3694 C C . VAL A 1 469 ? 9.686 -7.724 4.117 1.00 73.50 469 VAL A C 1
ATOM 3696 O O . VAL A 1 469 ? 9.527 -7.801 2.904 1.00 73.50 469 VAL A O 1
ATOM 3699 N N . ALA A 1 470 ? 8.884 -6.982 4.878 1.00 79.50 470 ALA A N 1
ATOM 3700 C CA . ALA A 1 470 ? 7.772 -6.188 4.369 1.00 79.50 470 ALA A CA 1
ATOM 3701 C C . ALA A 1 470 ? 8.203 -4.834 3.767 1.00 79.50 470 ALA A C 1
ATOM 3703 O O . ALA A 1 470 ? 7.348 -4.016 3.458 1.00 79.50 470 ALA A O 1
ATOM 3704 N N . ILE A 1 471 ? 9.509 -4.596 3.608 1.00 84.00 471 ILE A N 1
ATOM 3705 C CA . ILE A 1 471 ? 10.042 -3.385 2.975 1.00 84.00 471 ILE A CA 1
ATOM 3706 C C . ILE A 1 471 ? 9.500 -3.264 1.537 1.00 84.00 471 ILE A C 1
ATOM 3708 O O . ILE A 1 471 ? 9.486 -4.275 0.821 1.00 84.00 471 ILE A O 1
ATOM 3712 N N . PRO A 1 472 ? 9.083 -2.059 1.099 1.00 86.69 472 PRO A N 1
ATOM 3713 C CA . PRO A 1 472 ? 8.704 -1.811 -0.285 1.00 86.69 472 PRO A CA 1
ATOM 3714 C C . PRO A 1 472 ? 9.796 -2.203 -1.273 1.00 86.69 472 PRO A C 1
ATOM 3716 O O . PRO A 1 472 ? 10.978 -1.906 -1.074 1.00 86.69 472 PRO A O 1
ATOM 3719 N N . VAL A 1 473 ? 9.375 -2.837 -2.365 1.00 91.44 473 VAL A N 1
ATOM 3720 C CA . VAL A 1 473 ? 10.243 -3.151 -3.503 1.00 91.44 473 VAL A CA 1
ATOM 3721 C C . VAL A 1 473 ? 9.753 -2.345 -4.694 1.00 91.44 473 VAL A C 1
ATOM 3723 O O . VAL A 1 473 ? 8.603 -2.501 -5.106 1.00 91.44 473 VAL A O 1
ATOM 3726 N N . ILE A 1 474 ? 10.619 -1.492 -5.234 1.00 94.88 474 ILE A N 1
ATOM 3727 C CA . ILE A 1 474 ? 10.315 -0.614 -6.364 1.00 94.88 474 ILE A CA 1
ATOM 3728 C C . ILE A 1 474 ? 11.121 -1.091 -7.567 1.00 94.88 474 ILE A C 1
ATOM 3730 O O . ILE A 1 474 ? 12.347 -1.030 -7.554 1.00 94.88 474 ILE A O 1
ATOM 3734 N N . LYS A 1 475 ? 10.441 -1.571 -8.604 1.00 94.44 475 LYS A N 1
ATOM 3735 C CA . LYS A 1 475 ? 11.043 -2.022 -9.862 1.00 94.44 475 LYS A CA 1
ATOM 3736 C C . LYS A 1 475 ? 10.844 -0.949 -10.930 1.00 94.44 475 LYS A C 1
ATOM 3738 O O . LYS A 1 475 ? 9.718 -0.527 -11.177 1.00 94.44 475 LYS A O 1
ATOM 3743 N N . MET A 1 476 ? 11.919 -0.568 -11.608 1.00 94.94 476 MET A N 1
ATOM 3744 C CA . MET A 1 476 ? 11.908 0.414 -12.697 1.00 94.94 476 MET A CA 1
ATOM 3745 C C . MET A 1 476 ? 12.761 -0.049 -13.877 1.00 94.94 476 MET A C 1
ATOM 3747 O O . MET A 1 476 ? 13.727 -0.793 -13.700 1.00 94.94 476 MET A O 1
ATOM 3751 N N . GLN A 1 477 ? 12.402 0.396 -15.080 1.00 93.56 477 GLN A N 1
ATOM 3752 C CA . GLN A 1 477 ? 13.214 0.197 -16.281 1.00 93.56 477 GLN A CA 1
ATOM 3753 C C . GLN A 1 477 ? 14.167 1.374 -16.500 1.00 93.56 477 GLN A C 1
ATOM 3755 O O . GLN A 1 477 ? 13.903 2.496 -16.065 1.00 93.56 477 GLN A O 1
ATOM 3760 N N . GLU A 1 478 ? 15.262 1.119 -17.211 1.00 94.25 478 GLU A N 1
ATOM 3761 C CA . GLU A 1 478 ? 16.186 2.147 -17.686 1.00 94.25 478 GLU A CA 1
ATOM 3762 C C . GLU A 1 478 ? 15.450 3.288 -18.412 1.00 94.25 478 GLU A C 1
ATOM 3764 O O . GLU A 1 478 ? 14.776 3.076 -19.424 1.00 94.25 478 GLU A O 1
ATOM 3769 N N . GLY A 1 479 ? 15.617 4.515 -17.911 1.00 90.75 479 GLY A N 1
ATOM 3770 C CA . GLY A 1 479 ? 14.952 5.727 -18.408 1.00 90.75 479 GLY A CA 1
ATOM 3771 C C . GLY A 1 479 ? 13.649 6.098 -17.686 1.00 90.75 479 GLY A C 1
ATOM 3772 O O . GLY A 1 479 ? 13.191 7.238 -17.803 1.00 90.75 479 GLY A O 1
ATOM 3773 N N . GLU A 1 480 ? 13.091 5.191 -16.885 1.00 91.75 480 GLU A N 1
ATOM 3774 C CA . GLU A 1 480 ? 11.912 5.417 -16.037 1.00 91.75 480 GLU A CA 1
ATOM 3775 C C . GLU A 1 480 ? 12.296 5.518 -14.549 1.00 91.75 480 GLU A C 1
ATOM 3777 O O . GLU A 1 480 ? 11.531 5.156 -13.659 1.00 91.75 480 GLU A O 1
ATOM 3782 N N . GLU A 1 481 ? 13.506 6.012 -14.264 1.00 93.69 481 GLU A N 1
ATOM 3783 C CA . GLU A 1 481 ? 14.001 6.157 -12.894 1.00 93.69 481 GLU A CA 1
ATOM 3784 C C . GLU A 1 481 ? 13.176 7.160 -12.074 1.00 93.69 481 GLU A C 1
ATOM 3786 O O . GLU A 1 481 ? 12.841 8.252 -12.546 1.00 93.69 481 GLU A O 1
ATOM 3791 N N . THR A 1 482 ? 12.897 6.822 -10.811 1.00 91.94 482 THR A N 1
ATOM 3792 C CA . THR A 1 482 ? 12.237 7.752 -9.887 1.00 91.94 482 THR A CA 1
ATOM 3793 C C . THR A 1 482 ? 13.240 8.737 -9.282 1.00 91.94 482 THR A C 1
ATOM 3795 O O . THR A 1 482 ? 14.436 8.459 -9.191 1.00 91.94 482 THR A O 1
ATOM 3798 N N . ALA A 1 483 ? 12.758 9.900 -8.837 1.00 89.50 483 ALA A N 1
ATOM 3799 C CA . ALA A 1 483 ? 13.609 10.897 -8.185 1.00 89.50 483 ALA A CA 1
ATOM 3800 C C . ALA A 1 483 ? 14.244 10.345 -6.898 1.00 89.50 483 ALA A C 1
ATOM 3802 O O . ALA A 1 483 ? 15.426 10.554 -6.658 1.00 89.50 483 ALA A O 1
ATOM 3803 N N . GLU A 1 484 ? 13.488 9.564 -6.126 1.00 88.56 484 G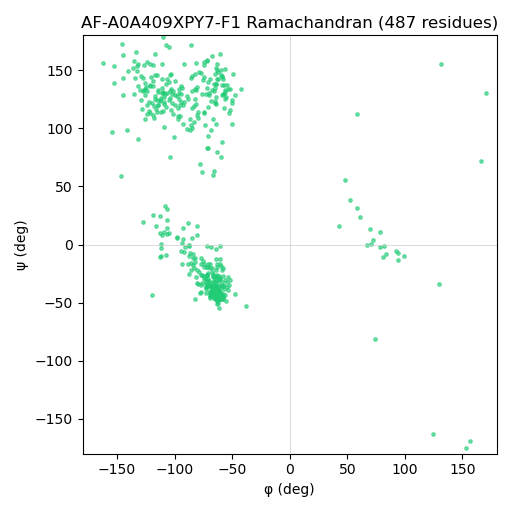LU A N 1
ATOM 3804 C CA . GLU A 1 484 ? 13.937 8.961 -4.868 1.00 88.56 484 GLU A CA 1
ATOM 3805 C C . GLU A 1 484 ? 15.042 7.919 -5.093 1.00 88.56 484 GLU A C 1
ATOM 3807 O O . GLU A 1 484 ? 15.938 7.780 -4.264 1.00 88.56 484 GLU A O 1
ATOM 3812 N N . PHE A 1 485 ? 15.014 7.212 -6.227 1.00 91.62 485 PHE A N 1
ATOM 3813 C CA . PHE A 1 485 ? 16.104 6.325 -6.625 1.00 91.62 485 PHE A CA 1
ATOM 3814 C C . PHE A 1 485 ? 17.359 7.111 -7.011 1.00 91.62 485 PHE A C 1
ATOM 3816 O O . PHE A 1 485 ? 18.449 6.760 -6.574 1.00 91.62 485 PHE A O 1
ATOM 3823 N N . LEU A 1 486 ? 17.208 8.184 -7.794 1.00 91.56 486 LEU A N 1
ATOM 3824 C CA . LEU A 1 486 ? 18.329 9.028 -8.224 1.00 91.56 486 LEU A CA 1
ATOM 3825 C C . LEU A 1 486 ? 18.982 9.799 -7.069 1.00 91.56 486 LEU A C 1
ATOM 3827 O O . LEU A 1 486 ? 20.154 10.132 -7.157 1.00 91.56 486 LEU A O 1
ATOM 3831 N N . GLU A 1 487 ? 18.238 10.096 -6.004 1.00 88.50 487 GLU A N 1
ATOM 3832 C CA . GLU A 1 487 ? 18.792 10.660 -4.767 1.00 88.50 487 GLU A CA 1
ATOM 3833 C C . GLU A 1 487 ? 19.505 9.601 -3.913 1.00 88.50 487 GLU A C 1
ATOM 3835 O O . GLU A 1 487 ? 20.398 9.934 -3.133 1.00 88.50 487 GLU A O 1
ATOM 3840 N N . ALA A 1 488 ? 19.109 8.332 -4.044 1.00 87.44 488 ALA A N 1
ATOM 3841 C CA . ALA A 1 488 ? 19.682 7.223 -3.294 1.00 87.44 488 ALA A CA 1
ATOM 3842 C C . ALA A 1 488 ? 20.946 6.624 -3.938 1.00 87.44 488 ALA A C 1
ATOM 3844 O O . ALA A 1 488 ? 21.702 5.969 -3.223 1.00 87.44 488 ALA A O 1
ATOM 3845 N N . ILE A 1 489 ? 21.177 6.794 -5.246 1.00 87.50 489 ILE A N 1
ATOM 3846 C CA . ILE A 1 489 ? 22.323 6.228 -5.990 1.00 87.50 489 ILE A CA 1
ATOM 3847 C C . ILE A 1 489 ? 23.313 7.300 -6.433 1.00 87.50 489 ILE A C 1
ATOM 3849 O O . ILE A 1 489 ? 24.526 7.004 -6.375 1.00 87.50 489 ILE A O 1
#